Protein AF-A0A378JJD4-F1 (afdb_monomer_lite)

Foldseek 3Di:
DDDDLCLLLVLLVPFFQPDDWPDGSFDFDPPCLQVVLQVLLCVLDDDDDDDLQEEAQDAPPDFDDADPAALDKHKHKAADTRAIWIWMWHHNPFWIKIKTAAQEDAFDPDPPPGDFRIWIFIGGPDPGVRVLRNQCSCLCNPPPCNRHSNVVSCVVCVVRTPVVVSVLLTDHHSPHHYCNNVNSNVSSLSNQLSVQCVVPPPDGSSRSSVVCVVVSLVSSLVSLLVSLVVLLVCCVSTPDNLSSVLSNLSSVVSSCVRVNLVSLLVSCVVVVPSCLVVLVCLLDVVSLLVSLVVVQVPPPDDDDSVRSSCCCVPSPSVSSLLVRVQVDPLVVNVVSCVVPLLSQQSHPLVSSVVVCVVPVLSLCSHHLVSLLVCCVVPVVSNVQNHDPSSCVVNVHDVVVNVVVNLVVVLVVVLVVLLPDQQADDDPVCNVVSVVLSVQLSVLVSQLVVCLSVLNLVSNLVSVLVNLQSQQADPDPPDDFRGDCPGSNNVVVLVVCQPPPSSCVSPVNPHSVSSSVVSVVSSVVVSVVVCVVDPVNVVVVVVVVVVVVVVVVVVVPDDDDDDDDDDD

Radius of gyration: 43.57 Å; chains: 1; bounding box: 102×107×109 Å

Secondary structure (DSSP, 8-state):
---SHHHHHHHTT----SS--SS-S--S--TTHHHHHHHHHHHHSSSS-----EEEPPPTTPPP----STT-EEEEEEEETTEEEEEEEEE-SSEEEEEEE--SSPPTTS-SS---SEEEEEEETTHHHHHHHHHHHHHHT-TTTHHHHHHHHHHHTGGGB-HHHHHHH------SS-SHHHHHTTHHHHHHHHHHHHHSTT--HHHHHHHTHHHHHHHHHHHHHHHHHHHHHGGGG-SSHHHHHHHHHHHHHHHHHHH-HHHHHHHHHHTHHHHHTTHHHHH-HHHHHHHHHHHHHTS-SS--HHHHHHIIIIIIIHHHHHHHGGGS-HHHHHHHHHH-GGGGGGS-HHHHHHHHHH-GGGGGGS-HHHHHHHHHH-HHHHGGGS-HHHHHHTT--HHHHHHHHHHHHHHHHHHHHHHS--S---GGGHHHHHHHHHHHHHHHHHHHHHHHTT-HHHHHHHHHHHHHHHHB-S--SSS-SB-TTSHHHHHHHHHHHT-HHHHHHHT--SHHHHHHHHHHHHHHHHHHHHHH-HHHHHHHHHHHHHHHHHHTTSSS-----------

Organism: NCBI:txid190655

Structure (mmCIF, N/CA/C/O backbone):
data_AF-A0A378JJD4-F1
#
_entry.id   AF-A0A378JJD4-F1
#
loop_
_atom_site.group_PDB
_atom_site.id
_atom_site.type_symbol
_atom_site.label_atom_id
_atom_site.label_alt_id
_atom_site.label_comp_id
_atom_site.label_asym_id
_atom_site.label_entity_id
_atom_site.label_seq_id
_atom_site.pdbx_PDB_ins_code
_atom_site.Cartn_x
_atom_site.Cartn_y
_atom_site.Cartn_z
_atom_site.occupancy
_atom_site.B_iso_or_equiv
_atom_site.auth_seq_id
_atom_site.auth_comp_id
_atom_site.auth_asym_id
_atom_site.auth_atom_id
_atom_site.pdbx_PDB_model_num
ATOM 1 N N . MET A 1 1 ? -16.106 -13.001 5.326 1.00 73.06 1 MET A N 1
ATOM 2 C CA . MET A 1 1 ? -15.423 -12.188 4.303 1.00 73.06 1 MET A CA 1
ATOM 3 C C . MET A 1 1 ? -15.992 -10.779 4.346 1.00 73.06 1 MET A C 1
ATOM 5 O O . MET A 1 1 ? -17.041 -10.589 4.968 1.00 73.06 1 MET A O 1
ATOM 9 N N . VAL A 1 2 ? -15.292 -9.819 3.738 1.00 83.19 2 VAL A N 1
ATOM 10 C CA . VAL A 1 2 ? -15.808 -8.463 3.491 1.00 83.19 2 VAL A CA 1
ATOM 11 C C . VAL A 1 2 ? -17.079 -8.566 2.646 1.00 83.19 2 VAL A C 1
ATOM 13 O O . VAL A 1 2 ? -17.105 -9.354 1.703 1.00 83.19 2 VAL A O 1
ATOM 16 N N . LYS A 1 3 ? -18.138 -7.843 3.022 1.00 84.44 3 LYS A N 1
ATOM 17 C CA . LYS A 1 3 ? -19.469 -7.956 2.401 1.00 84.44 3 LYS A CA 1
ATOM 18 C C . LYS A 1 3 ? -19.921 -6.698 1.663 1.00 84.44 3 LYS A C 1
ATOM 20 O O . LYS A 1 3 ? -20.924 -6.755 0.962 1.00 84.44 3 LYS A O 1
ATOM 25 N N . SER A 1 4 ? -19.234 -5.571 1.838 1.00 84.12 4 SER A N 1
ATOM 26 C CA . SER A 1 4 ? -19.632 -4.312 1.212 1.00 84.12 4 SER A CA 1
ATOM 27 C C . SER A 1 4 ? -18.443 -3.451 0.805 1.00 84.12 4 SER A C 1
ATOM 29 O O . SER A 1 4 ? -17.350 -3.535 1.374 1.00 84.12 4 SER A O 1
ATOM 31 N N . HIS A 1 5 ? -18.688 -2.556 -0.153 1.00 84.00 5 HIS A N 1
ATOM 32 C CA . HIS A 1 5 ? -17.702 -1.575 -0.590 1.00 84.00 5 HIS A CA 1
ATOM 33 C C . HIS A 1 5 ? -17.247 -0.664 0.557 1.00 84.00 5 HIS A C 1
ATOM 35 O O . HIS A 1 5 ? -16.051 -0.445 0.711 1.00 84.00 5 HIS A O 1
ATOM 41 N N . LYS A 1 6 ? -18.167 -0.199 1.417 1.00 79.94 6 LYS A N 1
ATOM 42 C CA . LYS A 1 6 ? -17.831 0.630 2.590 1.00 79.94 6 LYS A CA 1
ATOM 43 C C . LYS A 1 6 ? -16.880 -0.099 3.547 1.00 79.94 6 LYS A C 1
ATOM 45 O O . LYS A 1 6 ? -15.905 0.468 4.029 1.00 79.94 6 LYS A O 1
ATOM 50 N N . GLU A 1 7 ? -17.131 -1.378 3.822 1.00 82.00 7 GLU A N 1
ATOM 51 C CA . GLU A 1 7 ? -16.244 -2.190 4.663 1.00 82.00 7 GLU A CA 1
ATOM 52 C C . GLU A 1 7 ? -14.845 -2.317 4.031 1.00 82.00 7 GLU A C 1
ATOM 54 O O . GLU A 1 7 ? -13.834 -2.085 4.703 1.00 82.00 7 GLU A O 1
ATOM 59 N N . MET A 1 8 ? -14.787 -2.602 2.725 1.00 88.00 8 MET A N 1
ATOM 60 C CA . MET A 1 8 ? -13.544 -2.665 1.951 1.00 88.00 8 MET A CA 1
ATOM 61 C C . MET A 1 8 ? -12.766 -1.343 2.004 1.00 88.00 8 MET A C 1
ATOM 63 O O . MET A 1 8 ? -11.578 -1.351 2.349 1.00 88.00 8 MET A O 1
ATOM 67 N N . THR A 1 9 ? -13.416 -0.208 1.725 1.00 84.12 9 THR A N 1
ATOM 68 C CA . THR A 1 9 ? -12.757 1.104 1.678 1.00 84.12 9 THR A CA 1
ATOM 69 C C . THR A 1 9 ? -12.212 1.496 3.039 1.00 84.12 9 THR A C 1
ATOM 71 O O . THR A 1 9 ? -11.102 2.014 3.111 1.00 84.12 9 THR A O 1
ATOM 74 N N . HIS A 1 10 ? -12.896 1.167 4.137 1.00 80.69 10 HIS A N 1
ATOM 75 C CA . HIS A 1 10 ? -12.392 1.425 5.488 1.00 80.69 10 HIS A CA 1
ATOM 76 C C . HIS A 1 10 ? -11.205 0.543 5.872 1.00 80.69 10 HIS A C 1
ATOM 78 O O . HIS A 1 10 ? -10.187 1.053 6.358 1.00 80.69 10 HIS A O 1
ATOM 84 N N . ILE A 1 11 ? -11.279 -0.769 5.626 1.00 85.00 11 ILE A N 1
ATOM 85 C CA . ILE A 1 11 ? -10.163 -1.687 5.899 1.00 85.00 11 ILE A CA 1
ATOM 86 C C . ILE A 1 11 ? -8.925 -1.246 5.103 1.00 85.00 11 ILE A C 1
ATOM 88 O O . ILE A 1 11 ? -7.819 -1.113 5.653 1.00 85.00 11 ILE A O 1
ATOM 92 N N . LEU A 1 12 ? -9.121 -0.902 3.829 1.00 85.69 12 LEU A N 1
ATOM 93 C CA . LEU A 1 12 ? -8.092 -0.382 2.931 1.00 85.69 12 LEU A CA 1
ATOM 94 C C . LEU A 1 12 ? -7.837 1.121 3.096 1.00 85.69 12 LEU A C 1
ATOM 96 O O . LEU A 1 12 ? -6.898 1.633 2.504 1.00 85.69 12 LEU A O 1
ATOM 100 N N . GLY A 1 13 ? -8.537 1.814 4.002 1.00 81.19 13 GLY A N 1
ATOM 101 C CA . GLY A 1 13 ? -8.377 3.245 4.304 1.00 81.19 13 GLY A CA 1
ATOM 102 C C . GLY A 1 13 ? -8.267 4.100 3.050 1.00 81.19 13 GLY A C 1
ATOM 103 O O . GLY A 1 13 ? -7.319 4.878 2.933 1.00 81.19 13 GLY A O 1
ATOM 104 N N . LEU A 1 14 ? -9.170 3.857 2.107 1.00 81.94 14 LEU A N 1
ATOM 105 C CA . LEU A 1 14 ? -9.259 4.582 0.855 1.00 81.94 14 LEU A CA 1
ATOM 106 C C . LEU A 1 14 ? -9.941 5.930 1.132 1.00 81.94 14 LEU A C 1
ATOM 108 O O . LEU A 1 14 ? -10.990 5.938 1.776 1.00 81.94 14 LEU A O 1
ATOM 112 N N . PRO A 1 15 ? -9.340 7.056 0.714 1.00 77.44 15 PRO A N 1
ATOM 113 C CA . PRO A 1 15 ? -9.948 8.382 0.861 1.00 77.44 15 PRO A CA 1
ATOM 114 C C . PRO A 1 15 ? -11.128 8.558 -0.101 1.00 77.44 15 PRO A C 1
ATOM 116 O O . PRO A 1 15 ? -11.311 7.698 -0.959 1.00 77.44 15 PRO A O 1
ATOM 119 N N . ALA A 1 16 ? -11.884 9.660 -0.022 1.00 78.50 16 ALA A N 1
ATOM 120 C CA . ALA A 1 16 ? -12.828 10.035 -1.081 1.00 78.50 16 ALA A CA 1
ATOM 121 C C . ALA A 1 16 ? -12.211 9.858 -2.479 1.00 78.50 16 ALA A C 1
ATOM 123 O O . ALA A 1 16 ? -11.055 10.210 -2.719 1.00 78.50 16 ALA A O 1
ATOM 124 N N . ASN A 1 17 ? -12.977 9.270 -3.399 1.00 79.56 17 ASN A N 1
ATOM 125 C CA . ASN A 1 17 ? -12.511 9.076 -4.764 1.00 79.56 17 ASN A CA 1
ATOM 126 C C . ASN A 1 17 ? -12.584 10.426 -5.505 1.00 79.56 17 ASN A C 1
ATOM 128 O O . ASN A 1 17 ? -13.666 11.009 -5.550 1.00 79.56 17 ASN A O 1
ATOM 132 N N . PRO A 1 18 ? -11.488 10.929 -6.103 1.00 76.69 18 PRO A N 1
ATOM 133 C CA . PRO A 1 18 ? -11.492 12.216 -6.801 1.00 76.69 18 PRO A CA 1
ATOM 134 C C . PRO A 1 18 ? -12.211 12.157 -8.157 1.00 76.69 18 PRO A C 1
ATOM 136 O O . PRO A 1 18 ? -12.379 13.177 -8.823 1.00 76.69 18 PRO A O 1
ATOM 139 N N . PHE A 1 19 ? -12.602 10.964 -8.605 1.00 79.31 19 PHE A N 1
ATOM 140 C CA . PHE A 1 19 ? -13.411 10.763 -9.796 1.00 79.31 19 PHE A CA 1
ATOM 141 C C . PHE A 1 19 ? -14.870 10.558 -9.386 1.00 79.31 19 PHE A C 1
ATOM 143 O O . PHE A 1 19 ? -15.141 9.843 -8.422 1.00 79.31 19 PHE A O 1
ATOM 150 N N . ASN A 1 20 ? -15.809 11.120 -10.155 1.00 66.25 20 ASN A N 1
ATOM 151 C CA . ASN A 1 20 ? -17.239 10.888 -9.946 1.00 66.25 20 ASN A CA 1
ATOM 152 C C . ASN A 1 20 ? -17.519 9.383 -9.878 1.00 66.25 20 ASN A C 1
ATOM 154 O O . ASN A 1 20 ? -17.318 8.665 -10.851 1.00 66.25 20 ASN A O 1
ATOM 158 N N . SER A 1 21 ? -17.979 8.901 -8.732 1.00 67.12 21 SER A N 1
ATOM 159 C CA . SER A 1 21 ? -18.313 7.501 -8.499 1.00 67.12 21 SER A CA 1
ATOM 160 C C . SER A 1 21 ? -19.679 7.455 -7.834 1.00 67.12 21 SER A C 1
ATOM 162 O O . SER A 1 21 ? -19.935 8.230 -6.918 1.00 67.12 21 SER A O 1
ATOM 164 N N . ILE A 1 22 ? -20.550 6.541 -8.275 1.00 66.38 22 ILE A N 1
ATOM 165 C CA . ILE A 1 22 ? -21.815 6.260 -7.567 1.00 66.38 22 ILE A CA 1
ATOM 166 C C . ILE A 1 22 ? -21.512 5.728 -6.162 1.00 66.38 22 ILE A C 1
ATOM 168 O O . ILE A 1 22 ? -22.295 5.905 -5.233 1.00 66.38 22 ILE A O 1
ATOM 172 N N . ILE A 1 23 ? -20.353 5.089 -6.002 1.00 70.94 23 ILE A N 1
ATOM 173 C CA . ILE A 1 23 ? -19.940 4.480 -4.753 1.00 70.94 23 ILE A CA 1
ATOM 174 C C . ILE A 1 23 ? -18.945 5.394 -4.063 1.00 70.94 23 ILE A C 1
ATOM 176 O O . ILE A 1 23 ? -17.846 5.643 -4.570 1.00 70.94 23 ILE A O 1
ATOM 180 N N . SER A 1 24 ? -19.365 5.903 -2.912 1.00 72.19 24 SER A N 1
ATOM 181 C CA . SER A 1 24 ? -18.530 6.730 -2.060 1.00 72.19 24 SER A CA 1
ATOM 182 C C . SER A 1 24 ? -17.605 5.859 -1.212 1.00 72.19 24 SER A C 1
ATOM 184 O O . SER A 1 24 ? -18.045 4.913 -0.552 1.00 72.19 24 SER A O 1
ATOM 186 N N . ASN A 1 25 ? -16.322 6.226 -1.194 1.00 73.94 25 ASN A N 1
ATOM 187 C CA . ASN A 1 25 ? -15.356 5.670 -0.247 1.00 73.94 25 ASN A CA 1
ATOM 188 C C . ASN A 1 25 ? -15.602 6.186 1.184 1.00 73.94 25 ASN A C 1
ATOM 190 O O . ASN A 1 25 ? -15.137 5.570 2.145 1.00 73.94 25 ASN A O 1
ATOM 194 N N . GLU A 1 26 ? -16.336 7.295 1.314 1.00 66.81 26 GLU A N 1
ATOM 195 C CA . GLU A 1 26 ? -16.711 7.933 2.572 1.00 66.81 26 GLU A CA 1
ATOM 196 C C . GLU A 1 26 ? -18.196 7.723 2.885 1.00 66.81 26 GLU A C 1
ATOM 198 O O . GLU A 1 26 ? -19.042 7.579 2.001 1.00 66.81 26 GLU A O 1
ATOM 203 N N . GLY A 1 27 ? -18.534 7.723 4.165 1.00 57.44 27 GLY A N 1
ATOM 204 C CA . GLY A 1 27 ? -19.914 7.696 4.622 1.00 57.44 27 GLY A CA 1
ATOM 205 C C . GLY A 1 27 ? -19.982 8.009 6.107 1.00 57.44 27 GLY A C 1
ATOM 206 O O . GLY A 1 27 ? -19.033 7.716 6.839 1.00 57.44 27 GLY A O 1
ATOM 207 N N . MET A 1 28 ? -21.108 8.574 6.547 1.00 57.97 28 MET A N 1
ATOM 208 C CA . MET A 1 28 ? -21.447 8.660 7.972 1.00 57.97 28 MET A CA 1
ATOM 209 C C . MET A 1 28 ? -21.550 7.252 8.582 1.00 57.97 28 MET A C 1
ATOM 211 O O . MET A 1 28 ? -21.607 6.278 7.829 1.00 57.97 28 MET A O 1
ATOM 215 N N . VAL A 1 29 ? -21.465 7.157 9.920 1.00 62.78 29 VAL A N 1
ATOM 216 C CA . VAL A 1 29 ? -21.520 5.938 10.771 1.00 62.78 29 VAL A CA 1
ATOM 217 C C . VAL A 1 29 ? -21.924 4.662 10.019 1.00 62.78 29 VAL A C 1
ATOM 219 O O . VAL A 1 29 ? -23.023 4.561 9.482 1.00 62.78 29 VAL A O 1
ATOM 222 N N . ASN A 1 30 ? -21.033 3.668 9.985 1.00 67.25 30 ASN A N 1
ATOM 223 C CA . ASN A 1 30 ? -21.366 2.375 9.399 1.00 67.25 30 ASN A CA 1
ATOM 224 C C . ASN A 1 30 ? -22.029 1.528 10.487 1.00 67.25 30 ASN A C 1
ATOM 226 O O . ASN A 1 30 ? -21.331 0.879 11.259 1.00 67.25 30 ASN A O 1
ATOM 230 N N . THR A 1 31 ? -23.357 1.565 10.566 1.00 66.94 31 THR A N 1
ATOM 231 C CA . THR A 1 31 ? -24.139 0.800 11.553 1.00 66.94 31 THR A CA 1
ATOM 232 C C . THR A 1 31 ? -23.863 -0.702 11.473 1.00 66.94 31 THR A C 1
ATOM 234 O O . THR A 1 31 ? -23.808 -1.368 12.501 1.00 66.94 31 THR A O 1
ATOM 237 N N . ASP A 1 32 ? -23.543 -1.211 10.281 1.00 70.19 32 ASP A N 1
ATOM 238 C CA . ASP A 1 32 ? -23.214 -2.623 10.039 1.00 70.19 32 ASP A CA 1
ATOM 239 C C . ASP A 1 32 ? -21.750 -2.958 10.382 1.00 70.19 32 ASP A C 1
ATOM 241 O O . ASP A 1 32 ? -21.284 -4.091 10.201 1.00 70.19 32 ASP A O 1
ATOM 245 N N . ALA A 1 33 ? -20.965 -1.973 10.834 1.00 71.12 33 ALA A N 1
ATOM 246 C CA . ALA A 1 33 ? -19.571 -2.187 11.202 1.00 71.12 33 ALA A CA 1
ATOM 247 C C . ALA A 1 33 ? -19.438 -3.165 12.367 1.00 71.12 33 ALA A C 1
ATOM 249 O O . ALA A 1 33 ? -18.439 -3.877 12.420 1.00 71.12 33 ALA A O 1
ATOM 250 N N . PHE A 1 34 ? -20.421 -3.215 13.265 1.00 75.19 34 PHE A N 1
ATOM 251 C CA . PHE A 1 34 ? -20.436 -4.142 14.387 1.00 75.19 34 PHE A CA 1
ATOM 252 C C . PHE A 1 34 ? -20.463 -5.602 13.907 1.00 75.19 34 PHE A C 1
ATOM 254 O O . PHE A 1 34 ? -19.461 -6.310 14.048 1.00 75.19 34 PHE A O 1
ATOM 261 N N . ASP A 1 35 ? -21.531 -5.994 13.207 1.00 80.00 35 ASP A N 1
ATOM 262 C CA . ASP A 1 35 ? -21.679 -7.327 12.609 1.00 80.00 35 ASP A CA 1
ATOM 263 C C . ASP A 1 35 ? -20.510 -7.668 11.673 1.00 80.00 35 ASP A C 1
ATOM 265 O O . ASP A 1 35 ? -20.127 -8.827 11.492 1.00 80.00 35 ASP A O 1
ATOM 269 N N . SER A 1 36 ? -19.931 -6.657 11.016 1.00 83.00 36 SER A N 1
ATOM 270 C CA . SER A 1 36 ? -18.711 -6.804 10.220 1.00 83.00 36 SER A CA 1
ATOM 271 C C . SER A 1 36 ? -17.497 -7.182 11.065 1.00 83.00 36 SER A C 1
ATOM 273 O O . SER A 1 36 ? -16.761 -8.097 10.694 1.00 83.00 36 SER A O 1
ATOM 275 N N . VAL A 1 37 ? -17.250 -6.466 12.158 1.00 86.69 37 VAL A N 1
ATOM 276 C CA . VAL A 1 37 ? -16.081 -6.636 13.027 1.00 86.69 37 VAL A CA 1
ATOM 277 C C . VAL A 1 37 ? -16.105 -8.002 13.688 1.00 86.69 37 VAL A C 1
ATOM 279 O O . VAL A 1 37 ? -15.082 -8.685 13.650 1.00 86.69 37 VAL A O 1
ATOM 282 N N . GLU A 1 38 ? -17.253 -8.420 14.211 1.00 87.31 38 GLU A N 1
ATOM 283 C CA . GLU A 1 38 ? -17.429 -9.740 14.815 1.00 87.31 38 GLU A CA 1
ATOM 284 C C . GLU A 1 38 ? -17.240 -10.854 13.780 1.00 87.31 38 GLU A C 1
ATOM 286 O O . GLU A 1 38 ? -16.329 -11.676 13.885 1.00 87.31 38 GLU A O 1
ATOM 291 N N . ARG A 1 39 ? -17.998 -10.815 12.678 1.00 87.50 39 ARG A N 1
ATOM 292 C CA . ARG A 1 39 ? -17.889 -11.807 11.598 1.00 87.50 39 ARG A CA 1
ATOM 293 C C . ARG A 1 39 ? -16.459 -11.962 11.080 1.00 87.50 39 ARG A C 1
ATOM 295 O O . ARG A 1 39 ? -16.017 -13.075 10.788 1.00 87.50 39 ARG A O 1
ATOM 302 N N . ARG A 1 40 ? -15.751 -10.848 10.870 1.00 89.31 40 ARG A N 1
ATOM 303 C CA . ARG A 1 40 ? -14.376 -10.869 10.353 1.00 89.31 40 ARG A CA 1
ATOM 304 C C . ARG A 1 40 ? -13.386 -11.386 11.390 1.00 89.31 40 ARG A C 1
ATOM 306 O O . ARG A 1 40 ? -12.481 -12.116 10.996 1.00 89.31 40 ARG A O 1
ATOM 313 N N . TYR A 1 41 ? -13.563 -11.063 12.671 1.00 89.88 41 TYR A N 1
ATOM 314 C CA . TYR A 1 41 ? -12.769 -11.655 13.750 1.00 89.88 41 TYR A CA 1
ATOM 315 C C . TYR A 1 41 ? -12.882 -13.182 13.724 1.00 89.88 41 TYR A C 1
ATOM 317 O O . TYR A 1 41 ? -11.868 -13.875 13.636 1.00 89.88 41 TYR A O 1
ATOM 325 N N . ASN A 1 42 ? -14.116 -13.683 13.669 1.00 87.00 42 ASN A N 1
ATOM 326 C CA . ASN A 1 42 ? -14.435 -15.111 13.734 1.00 87.00 42 ASN A CA 1
ATOM 327 C C . ASN A 1 42 ? -13.858 -15.883 12.554 1.00 87.00 42 ASN A C 1
ATOM 329 O O . ASN A 1 42 ? -13.355 -16.989 12.712 1.00 87.00 42 ASN A O 1
ATOM 333 N N . LEU A 1 43 ? -13.882 -15.277 11.367 1.00 86.69 43 LEU A N 1
ATOM 334 C CA . LEU A 1 43 ? -13.296 -15.878 10.174 1.00 86.69 43 LEU A CA 1
ATOM 335 C C . LEU A 1 43 ? -11.763 -15.955 10.230 1.00 86.69 43 LEU A C 1
ATOM 337 O O . LEU A 1 43 ? -11.172 -16.840 9.617 1.00 86.69 43 LEU A O 1
ATOM 341 N N . LEU A 1 44 ? -11.113 -14.981 10.867 1.00 88.12 44 LEU A N 1
ATOM 342 C CA . LEU A 1 44 ? -9.657 -14.823 10.820 1.00 88.12 44 LEU A CA 1
ATOM 343 C C . LEU A 1 44 ? -8.933 -15.477 11.998 1.00 88.12 44 LEU A C 1
ATOM 345 O O . LEU A 1 44 ? -7.714 -15.648 11.933 1.00 88.12 44 LEU A O 1
ATOM 349 N N . LYS A 1 45 ? -9.659 -15.830 13.059 1.00 85.06 45 LYS A N 1
ATOM 350 C CA . LYS A 1 45 ? -9.126 -16.536 14.221 1.00 85.06 45 LYS A CA 1
ATOM 351 C C . LYS A 1 45 ? -8.924 -18.018 13.887 1.00 85.06 45 LYS A C 1
ATOM 353 O O . LYS A 1 45 ? -9.838 -18.706 13.443 1.00 85.06 45 LYS A O 1
ATOM 358 N N . SER A 1 46 ? -7.712 -18.517 14.103 1.00 63.44 46 SER A N 1
ATOM 359 C CA . SER A 1 46 ? -7.358 -19.920 13.874 1.00 63.44 46 SER A CA 1
ATOM 360 C C . SER A 1 46 ? -7.967 -20.814 14.971 1.00 63.44 46 SER A C 1
ATOM 362 O O . SER A 1 46 ? -7.424 -20.863 16.067 1.00 63.44 46 SER A O 1
ATOM 364 N N . ALA A 1 47 ? -9.067 -21.509 14.654 1.00 52.22 47 ALA A N 1
ATOM 365 C CA . ALA A 1 47 ? -9.753 -22.562 15.429 1.00 52.22 47 ALA A CA 1
ATOM 366 C C . ALA A 1 47 ? -10.358 -22.186 16.810 1.00 52.22 47 ALA A C 1
ATOM 368 O O . ALA A 1 47 ? -9.669 -21.773 17.740 1.00 52.22 47 ALA A O 1
ATOM 369 N N . GLY A 1 48 ? -11.673 -22.415 16.943 1.00 57.03 48 GLY A N 1
ATOM 370 C CA . GLY A 1 48 ? -12.478 -22.272 18.167 1.00 57.03 48 GLY A CA 1
ATOM 371 C C . GLY A 1 48 ? -13.867 -21.682 17.884 1.00 57.03 48 GLY A C 1
ATOM 372 O O . GLY A 1 48 ? -14.029 -20.948 16.909 1.00 57.03 48 GLY A O 1
ATOM 373 N N . ALA A 1 49 ? -14.866 -21.996 18.719 1.00 49.53 49 ALA A N 1
ATOM 374 C CA . ALA A 1 49 ? -16.111 -21.227 18.754 1.00 49.53 49 ALA A CA 1
ATOM 375 C C . ALA A 1 49 ? -15.786 -19.772 19.144 1.00 49.53 49 ALA A C 1
ATOM 377 O O . ALA A 1 49 ? -14.862 -19.509 19.916 1.00 49.53 49 ALA A O 1
ATOM 378 N N . SER A 1 50 ? -16.470 -18.828 18.510 1.00 54.59 50 SER A N 1
ATOM 379 C CA . SER A 1 50 ? -16.246 -17.398 18.696 1.00 54.59 50 SER A CA 1
ATOM 380 C C . SER A 1 50 ? -16.981 -16.885 19.923 1.00 54.59 50 SER A C 1
ATOM 382 O O . SER A 1 50 ? -18.202 -16.981 19.937 1.00 54.59 50 SER A O 1
ATOM 384 N N . ASP A 1 51 ? -16.266 -16.158 20.782 1.00 72.00 51 ASP A N 1
ATOM 385 C CA . ASP A 1 51 ? -16.850 -15.333 21.841 1.00 72.00 51 ASP A CA 1
ATOM 386 C C . ASP A 1 51 ? -16.267 -13.903 21.781 1.00 72.00 51 ASP A C 1
ATOM 388 O O . ASP A 1 51 ? -15.728 -13.425 22.777 1.00 72.00 51 ASP A O 1
ATOM 392 N N . LEU A 1 52 ? -16.261 -13.221 20.616 1.00 86.44 52 LEU A N 1
ATOM 393 C CA . LEU A 1 52 ? -15.990 -11.773 20.645 1.00 86.44 52 LEU A CA 1
ATOM 394 C C . LEU A 1 52 ? -17.147 -11.106 21.392 1.00 86.44 52 LEU A C 1
ATOM 396 O O . LEU A 1 52 ? -18.190 -10.848 20.798 1.00 86.44 52 LEU A O 1
ATOM 400 N N . ASP A 1 53 ? -16.946 -10.813 22.673 1.00 88.00 53 ASP A N 1
ATOM 401 C CA . ASP A 1 53 ? -17.948 -10.152 23.509 1.00 88.00 53 ASP A CA 1
ATOM 402 C C . ASP A 1 53 ? -17.919 -8.644 23.243 1.00 88.00 53 ASP A C 1
ATOM 404 O O . ASP A 1 53 ? -17.412 -7.835 24.017 1.00 88.00 53 ASP A O 1
ATOM 408 N N . PHE A 1 54 ? -18.367 -8.274 22.050 1.00 87.50 54 PHE A N 1
ATOM 409 C CA . PHE A 1 54 ? -18.534 -6.903 21.604 1.00 87.50 54 PHE A CA 1
ATOM 410 C C . PHE A 1 54 ? -19.998 -6.753 21.212 1.00 87.50 54 PHE A C 1
ATOM 412 O O . PHE A 1 54 ? -20.518 -7.602 20.502 1.00 87.50 54 PHE A O 1
ATOM 419 N N . GLN A 1 55 ? -20.683 -5.718 21.686 1.00 87.12 55 GLN A N 1
ATOM 420 C CA . GLN A 1 55 ? -22.121 -5.564 21.454 1.00 87.12 55 GLN A CA 1
ATOM 421 C C . GLN A 1 55 ? -22.534 -4.095 21.386 1.00 87.12 55 GLN A C 1
ATOM 423 O O . GLN A 1 55 ? -21.745 -3.197 21.688 1.00 87.12 55 GLN A O 1
ATOM 428 N N . TYR A 1 56 ? -23.772 -3.824 20.976 1.00 84.94 56 TYR A N 1
ATOM 429 C CA . TYR A 1 56 ? -24.315 -2.472 21.078 1.00 84.94 56 TYR A CA 1
ATOM 430 C C . TYR A 1 56 ? -24.471 -2.072 22.542 1.00 84.94 56 TYR A C 1
ATOM 432 O O . TYR A 1 56 ? -24.824 -2.901 23.386 1.00 84.94 56 TYR A O 1
ATOM 440 N N . LEU A 1 57 ? -24.205 -0.804 22.852 1.00 86.00 57 LEU A N 1
ATOM 441 C CA . LEU A 1 57 ? -24.418 -0.296 24.197 1.00 86.00 57 LEU A CA 1
ATOM 442 C C . LEU A 1 57 ? -25.917 -0.397 24.555 1.00 86.00 57 LEU A C 1
ATOM 444 O O . LEU A 1 57 ? -26.742 0.183 23.854 1.00 86.00 57 LEU A O 1
ATOM 448 N N . PRO A 1 58 ? -26.295 -1.102 25.639 1.00 82.81 58 PRO A N 1
ATOM 449 C CA . PRO A 1 58 ? -27.695 -1.242 26.027 1.00 82.81 58 PRO A CA 1
ATOM 450 C C . PRO A 1 58 ? -28.349 0.102 26.364 1.00 82.81 58 PRO A C 1
ATOM 452 O O . PRO A 1 58 ? -27.705 0.964 26.968 1.00 82.81 58 PRO A O 1
ATOM 455 N N . ASP A 1 59 ? -29.644 0.229 26.062 1.00 80.12 59 ASP A N 1
ATOM 456 C CA . ASP A 1 59 ? -30.462 1.415 26.350 1.00 80.12 59 ASP A CA 1
ATOM 457 C C . ASP A 1 59 ? -30.495 1.812 27.837 1.00 80.12 59 ASP A C 1
ATOM 459 O O . ASP A 1 59 ? -30.061 1.093 28.751 1.00 80.12 59 ASP A O 1
ATOM 463 N N . GLN A 1 60 ? -31.064 2.991 28.105 1.00 67.69 60 GLN A N 1
ATOM 464 C CA . GLN A 1 60 ? -31.335 3.438 29.466 1.00 67.69 60 GLN A CA 1
ATOM 465 C C . GLN A 1 60 ? -32.234 2.441 30.226 1.00 67.69 60 GLN A C 1
ATOM 467 O O . GLN A 1 60 ? -33.314 2.095 29.767 1.00 67.69 60 GLN A O 1
ATOM 472 N N . GLY A 1 61 ? -31.766 1.957 31.387 1.00 65.12 61 GLY A N 1
ATOM 473 C CA . GLY A 1 61 ? -32.512 1.043 32.270 1.00 65.12 61 GLY A CA 1
ATOM 474 C C . GLY A 1 61 ? -31.969 -0.390 32.353 1.00 65.12 61 GLY A C 1
ATOM 475 O O . GLY A 1 61 ? -32.326 -1.114 33.279 1.00 65.12 61 GLY A O 1
ATOM 476 N N . LYS A 1 62 ? -31.059 -0.799 31.458 1.00 74.06 62 LYS A N 1
ATOM 477 C CA . LYS A 1 62 ? -30.358 -2.094 31.555 1.00 74.06 62 LYS A CA 1
ATOM 478 C C . LYS A 1 62 ? -28.985 -1.920 32.213 1.00 74.06 62 LYS A C 1
ATOM 480 O O . LYS A 1 62 ? -28.221 -1.029 31.842 1.00 74.06 62 LYS A O 1
ATOM 485 N N . LYS A 1 63 ? -28.667 -2.762 33.203 1.00 75.00 63 LYS A N 1
ATOM 486 C CA . LYS A 1 63 ? -27.342 -2.786 33.848 1.00 75.00 63 LYS A CA 1
ATOM 487 C C . LYS A 1 63 ? -26.309 -3.347 32.864 1.00 75.00 63 LYS A C 1
ATOM 489 O O . LYS A 1 63 ? -26.602 -4.323 32.177 1.00 75.00 63 LYS A O 1
ATOM 494 N N . LEU A 1 64 ? -25.113 -2.753 32.804 1.00 81.88 64 LEU A N 1
ATOM 495 C CA . LEU A 1 64 ? -24.005 -3.346 32.048 1.00 81.88 64 LEU A CA 1
ATOM 496 C C . LEU A 1 64 ? -23.507 -4.598 32.772 1.00 81.88 64 LEU A C 1
ATOM 498 O O . LEU A 1 64 ? -23.156 -4.537 33.952 1.00 81.88 64 LEU A O 1
ATOM 502 N N . SER A 1 65 ? -23.451 -5.719 32.058 1.00 82.94 65 SER A N 1
ATOM 503 C CA . SER A 1 65 ? -22.798 -6.933 32.546 1.00 82.94 65 SER A CA 1
ATOM 504 C C . SER A 1 65 ? -21.287 -6.748 32.456 1.00 82.94 65 SER A C 1
ATOM 506 O O . SER A 1 65 ? -20.709 -6.853 31.378 1.00 82.94 65 SER A O 1
ATOM 508 N N . LEU A 1 66 ? -20.653 -6.413 33.580 1.00 86.50 66 LEU A N 1
ATOM 509 C CA . LEU A 1 66 ? -19.199 -6.304 33.663 1.00 86.50 66 LEU A CA 1
ATOM 510 C C . LEU A 1 66 ? -18.532 -7.680 33.794 1.00 86.50 66 LEU A C 1
ATOM 512 O O . LEU A 1 66 ? -19.133 -8.601 34.356 1.00 86.50 66 LEU A O 1
ATOM 516 N N . PRO A 1 67 ? -17.276 -7.817 33.332 1.00 85.25 67 PRO A N 1
ATOM 517 C CA . PRO A 1 67 ? -16.509 -9.043 33.483 1.00 85.25 67 PRO A CA 1
ATOM 518 C C . PRO A 1 67 ? -16.272 -9.336 34.969 1.00 85.25 67 PRO A C 1
ATOM 520 O O . PRO A 1 67 ? -15.597 -8.589 35.678 1.00 85.25 67 PRO A O 1
ATOM 523 N N . ASN A 1 68 ? -16.837 -10.443 35.446 1.00 84.81 68 ASN A N 1
ATOM 524 C CA . ASN A 1 68 ? -16.827 -10.837 36.858 1.00 84.81 68 ASN A CA 1
ATOM 525 C C . ASN A 1 68 ? -15.721 -11.845 37.217 1.00 84.81 68 ASN A C 1
ATOM 527 O O . ASN A 1 68 ? -15.657 -12.289 38.360 1.00 84.81 68 ASN A O 1
ATOM 531 N N . ALA A 1 69 ? -14.868 -12.212 36.259 1.00 88.81 69 ALA A N 1
ATOM 532 C CA . ALA A 1 69 ? -13.770 -13.148 36.459 1.00 88.81 69 ALA A CA 1
ATOM 533 C C . ALA A 1 69 ? -12.484 -12.649 35.775 1.00 88.81 69 ALA A C 1
ATOM 535 O O . ALA A 1 69 ? -12.576 -11.977 34.740 1.00 88.81 69 ALA A O 1
ATOM 536 N N . PRO A 1 70 ? -11.295 -12.999 36.308 1.00 91.44 70 PRO A N 1
ATOM 537 C CA . PRO A 1 70 ? -10.018 -12.651 35.694 1.00 91.44 70 PRO A CA 1
ATOM 538 C C . PRO A 1 70 ? -9.944 -13.096 34.229 1.00 91.44 70 PRO A C 1
ATOM 540 O O . PRO A 1 70 ? -10.372 -14.192 33.862 1.00 91.44 70 PRO A O 1
ATOM 543 N N . GLY A 1 71 ? -9.401 -12.231 33.381 1.00 90.25 71 GLY A N 1
ATOM 544 C CA . GLY A 1 71 ? -9.269 -12.438 31.947 1.00 90.25 71 GLY A CA 1
ATOM 545 C C . GLY A 1 71 ? -10.570 -12.320 31.157 1.00 90.25 71 GLY A C 1
ATOM 546 O O . GLY A 1 71 ? -10.519 -12.508 29.945 1.00 90.25 71 GLY A O 1
ATOM 547 N N . LYS A 1 72 ? -11.731 -12.023 31.761 1.00 92.69 72 LYS A N 1
ATOM 548 C CA . LYS A 1 72 ? -12.974 -11.784 31.006 1.00 92.69 72 LYS A CA 1
ATOM 549 C C . LYS A 1 72 ? -13.003 -10.375 30.415 1.00 92.69 72 LYS A C 1
ATOM 551 O O . LYS A 1 72 ? -12.602 -9.410 31.064 1.00 92.69 72 LYS A O 1
ATOM 556 N N . TYR A 1 73 ? -13.499 -10.287 29.187 1.00 93.50 73 TYR A N 1
ATOM 557 C CA . TYR A 1 73 ? -13.619 -9.070 28.392 1.00 93.50 73 TYR A CA 1
ATOM 558 C C . TYR A 1 73 ? -15.072 -8.856 27.991 1.00 93.50 73 TYR A C 1
ATOM 560 O O . TYR A 1 73 ? -15.764 -9.822 27.696 1.00 93.50 73 TYR A O 1
ATOM 568 N N . VAL A 1 74 ? -15.480 -7.592 27.940 1.00 93.75 74 VAL A N 1
ATOM 569 C CA . VAL A 1 74 ? -16.689 -7.135 27.254 1.00 93.75 74 VAL A CA 1
ATOM 570 C C . VAL A 1 74 ? -16.386 -5.809 26.569 1.00 93.75 74 VAL A C 1
ATOM 572 O O . VAL A 1 74 ? -15.600 -4.993 27.061 1.00 93.75 74 VAL A O 1
ATOM 575 N N . GLY A 1 75 ? -17.021 -5.546 25.440 1.00 92.38 75 GLY A N 1
ATOM 576 C CA . GLY A 1 75 ? -16.958 -4.265 24.771 1.00 92.38 75 GLY A CA 1
ATOM 577 C C . GLY A 1 75 ? -18.309 -3.816 24.246 1.00 92.38 75 GLY A C 1
ATOM 578 O O . GLY A 1 75 ? -19.185 -4.608 23.918 1.00 92.38 75 GLY A O 1
ATOM 579 N N . PHE A 1 76 ? -18.452 -2.505 24.147 1.00 91.00 76 PHE A N 1
ATOM 580 C CA . PHE A 1 76 ? -19.667 -1.841 23.724 1.00 91.00 76 PHE A CA 1
ATOM 581 C C . PHE A 1 76 ? -19.339 -0.838 22.628 1.00 91.00 76 PHE A C 1
ATOM 583 O O . PHE A 1 76 ? -18.372 -0.081 22.750 1.00 91.00 76 PHE A O 1
ATOM 590 N N . TYR A 1 77 ? -20.140 -0.801 21.570 1.00 88.00 77 TYR A N 1
ATOM 591 C CA . TYR A 1 77 ? -20.104 0.286 20.597 1.00 88.00 77 TYR A CA 1
ATOM 592 C C . TYR A 1 77 ? -21.307 1.206 20.778 1.00 88.00 77 TYR A C 1
ATOM 594 O O . TYR A 1 77 ? -22.397 0.774 21.150 1.00 88.00 77 TYR A O 1
ATOM 602 N N . THR A 1 78 ? -21.096 2.484 20.500 1.00 87.44 78 THR A N 1
ATOM 603 C CA . THR A 1 78 ? -22.136 3.514 20.481 1.00 87.44 78 THR A CA 1
ATOM 604 C C . THR A 1 78 ? -21.737 4.598 19.474 1.00 87.44 78 THR A C 1
ATOM 606 O O . THR A 1 78 ? -20.649 4.555 18.884 1.00 87.44 78 THR A O 1
ATOM 609 N N . TYR A 1 79 ? -22.632 5.535 19.201 1.00 84.81 79 TYR A N 1
ATOM 610 C CA . TYR A 1 79 ? -22.431 6.574 18.205 1.00 84.81 79 TYR A CA 1
ATOM 611 C C . TYR A 1 79 ? -23.153 7.864 18.591 1.00 84.81 79 TYR A C 1
ATOM 613 O O . TYR A 1 79 ? -24.093 7.857 19.375 1.00 84.81 79 TYR A O 1
ATOM 621 N N . TRP A 1 80 ? -22.702 8.968 18.010 1.00 81.31 80 TRP A N 1
ATOM 622 C CA . TRP A 1 80 ? -23.468 10.203 17.875 1.00 81.31 80 TRP A CA 1
ATOM 623 C C . TRP A 1 80 ? -23.523 10.577 16.389 1.00 81.31 80 TRP A C 1
ATOM 625 O O . TRP A 1 80 ? -23.052 9.820 15.533 1.00 81.31 80 TRP A O 1
ATOM 635 N N . GLU A 1 81 ? -24.137 11.710 16.050 1.00 76.38 81 GLU A N 1
ATOM 636 C CA . GLU A 1 81 ? -24.299 12.123 14.654 1.00 76.38 81 GLU A CA 1
ATOM 637 C C . GLU A 1 81 ? -22.955 12.114 13.901 1.00 76.38 81 GLU A C 1
ATOM 639 O O . GLU A 1 81 ? -21.989 12.766 14.291 1.00 76.38 81 GLU A O 1
ATOM 644 N N . GLY A 1 82 ? -22.874 11.300 12.843 1.00 72.75 82 GLY A N 1
ATOM 645 C CA . GLY A 1 82 ? -21.693 11.197 11.983 1.00 72.75 82 GLY A CA 1
ATOM 646 C C . GLY A 1 82 ? -20.508 10.386 12.531 1.00 72.75 82 GLY A C 1
ATOM 647 O O . GLY A 1 82 ? -19.612 10.061 11.748 1.00 72.75 82 GLY A O 1
ATOM 648 N N . HIS A 1 83 ? -20.503 9.970 13.804 1.00 78.06 83 HIS A N 1
ATOM 649 C CA . HIS A 1 83 ? -19.316 9.401 14.454 1.00 78.06 83 HIS A CA 1
ATOM 650 C C . HIS A 1 83 ? -19.621 8.252 15.425 1.00 78.06 83 HIS A C 1
ATOM 652 O O . HIS A 1 83 ? -20.579 8.297 16.184 1.00 78.06 83 HIS A O 1
ATOM 658 N N . ALA A 1 84 ? -18.766 7.227 15.448 1.00 82.56 84 ALA A N 1
ATOM 659 C CA . ALA A 1 84 ? -18.901 6.082 16.352 1.00 82.56 84 ALA A CA 1
ATOM 660 C C . ALA A 1 84 ? -17.654 5.893 17.207 1.00 82.56 84 ALA A C 1
ATOM 662 O O . ALA A 1 84 ? -16.539 6.130 16.745 1.00 82.56 84 ALA A O 1
ATOM 663 N N . TYR A 1 85 ? -17.832 5.402 18.426 1.00 87.31 85 TYR A N 1
ATOM 664 C CA . TYR A 1 85 ? -16.781 5.178 19.416 1.00 87.31 85 TYR A CA 1
ATOM 665 C C . TYR A 1 85 ? -17.096 3.915 20.224 1.00 87.31 85 TYR A C 1
ATOM 667 O O . TYR A 1 85 ? -18.185 3.346 20.113 1.00 87.31 85 TYR A O 1
ATOM 675 N N . SER A 1 86 ? -16.121 3.419 20.980 1.00 90.56 86 SER A N 1
ATOM 676 C CA . SER A 1 86 ? -16.294 2.180 21.735 1.00 90.56 86 SER A CA 1
ATOM 677 C C . SER A 1 86 ? -15.741 2.262 23.145 1.00 90.56 86 SER A C 1
ATOM 679 O O . SER A 1 86 ? -14.804 3.004 23.439 1.00 90.56 86 SER A O 1
ATOM 681 N N . PHE A 1 87 ? -16.341 1.451 24.004 1.00 92.50 87 PHE A N 1
ATOM 682 C CA . PHE A 1 87 ? -15.911 1.199 25.363 1.00 92.50 87 PHE A CA 1
ATOM 683 C C . PHE A 1 87 ? -15.564 -0.262 25.509 1.00 92.50 87 PHE A C 1
ATOM 685 O O . PHE A 1 87 ? -16.181 -1.126 24.892 1.00 92.50 87 PHE A O 1
ATOM 692 N N . HIS A 1 88 ? -14.602 -0.546 26.362 1.00 94.75 88 HIS A N 1
ATOM 693 C CA . HIS A 1 88 ? -14.210 -1.905 26.663 1.00 94.75 88 HIS A CA 1
ATOM 694 C C . HIS A 1 88 ? -13.953 -2.026 28.154 1.00 94.75 88 HIS A C 1
ATOM 696 O O . HIS A 1 88 ? -13.511 -1.065 28.775 1.00 94.75 88 HIS A O 1
ATOM 702 N N . ALA A 1 89 ? -14.228 -3.190 28.719 1.00 96.00 89 ALA A N 1
ATOM 703 C CA . ALA A 1 89 ? -13.883 -3.524 30.085 1.00 96.00 89 ALA A CA 1
ATOM 704 C C . ALA A 1 89 ? -13.188 -4.884 30.101 1.00 96.00 89 ALA A C 1
ATOM 706 O O . ALA A 1 89 ? -13.658 -5.834 29.472 1.00 96.00 89 ALA A O 1
ATOM 707 N N . ILE A 1 90 ? -12.069 -4.974 30.815 1.00 95.44 90 ILE A N 1
ATOM 708 C CA . ILE A 1 90 ? -11.354 -6.228 31.047 1.00 95.44 90 ILE A CA 1
ATOM 709 C C . ILE A 1 90 ? -10.960 -6.330 32.514 1.00 95.44 90 ILE A C 1
ATOM 711 O O . ILE A 1 90 ? -10.434 -5.377 33.084 1.00 95.44 90 ILE A O 1
ATOM 715 N N . ASN A 1 91 ? -11.257 -7.470 33.127 1.00 94.62 91 ASN A N 1
ATOM 716 C CA . ASN A 1 91 ? -10.917 -7.741 34.519 1.00 94.62 91 ASN A CA 1
ATOM 717 C C . ASN A 1 91 ? -9.595 -8.511 34.561 1.00 94.62 91 ASN A C 1
ATOM 719 O O . ASN A 1 91 ? -9.504 -9.582 33.965 1.00 94.62 91 ASN A O 1
ATOM 723 N N . ASP A 1 92 ? -8.571 -7.991 35.233 1.00 92.50 92 ASP A N 1
ATOM 724 C CA . ASP A 1 92 ? -7.273 -8.669 35.381 1.00 92.50 92 ASP A CA 1
ATOM 725 C C . ASP A 1 92 ? -7.165 -9.533 36.649 1.00 92.50 92 ASP A C 1
ATOM 727 O O . ASP A 1 92 ? -6.160 -10.196 36.888 1.00 92.50 92 ASP A O 1
ATOM 731 N N . GLY A 1 93 ? -8.244 -9.570 37.430 1.00 89.69 93 GLY A N 1
ATOM 732 C CA . GLY A 1 93 ? -8.391 -10.249 38.709 1.00 89.69 93 GLY A CA 1
ATOM 733 C C . GLY A 1 93 ? -8.379 -9.289 39.892 1.00 89.69 93 GLY A C 1
ATOM 734 O O . GLY A 1 93 ? -9.160 -9.472 40.827 1.00 89.69 93 GLY A O 1
ATOM 735 N N . THR A 1 94 ? -7.574 -8.231 39.828 1.00 89.06 94 THR A N 1
ATOM 736 C CA . THR A 1 94 ? -7.480 -7.219 40.891 1.00 89.06 94 THR A CA 1
ATOM 737 C C . THR A 1 94 ? -8.292 -5.974 40.561 1.00 89.06 94 THR A C 1
ATOM 739 O O . THR A 1 94 ? -8.974 -5.415 41.424 1.00 89.06 94 THR A O 1
ATOM 742 N N . GLN A 1 95 ? -8.276 -5.582 39.292 1.00 93.81 95 GLN A N 1
ATOM 743 C CA . GLN A 1 95 ? -8.894 -4.376 38.785 1.00 93.81 95 GLN A CA 1
ATOM 744 C C . GLN A 1 95 ? -9.692 -4.669 37.518 1.00 93.81 95 GLN A C 1
ATOM 746 O O . GLN A 1 95 ? -9.460 -5.638 36.791 1.00 93.81 95 GLN A O 1
ATOM 751 N N . THR A 1 96 ? -10.644 -3.785 37.244 1.00 95.25 96 THR A N 1
ATOM 752 C CA . THR A 1 96 ? -11.304 -3.696 35.948 1.00 95.25 96 THR A CA 1
ATOM 753 C C . THR A 1 96 ? -10.743 -2.487 35.214 1.00 95.25 96 THR A C 1
ATOM 755 O O . THR A 1 96 ? -10.846 -1.352 35.687 1.00 95.25 96 THR A O 1
ATOM 758 N N . HIS A 1 97 ? -10.168 -2.729 34.038 1.00 95.94 97 HIS A N 1
ATOM 759 C CA . HIS A 1 97 ? -9.687 -1.683 33.147 1.00 95.94 97 HIS A CA 1
ATOM 760 C C . HIS A 1 97 ? -10.790 -1.298 32.165 1.00 95.94 97 HIS A C 1
ATOM 762 O O . HIS A 1 97 ? -11.170 -2.096 31.307 1.00 95.94 97 HIS A O 1
ATOM 768 N N . PHE A 1 98 ? -11.283 -0.069 32.274 1.00 96.50 98 PHE A N 1
ATOM 769 C CA . PHE A 1 98 ? -12.196 0.547 31.323 1.00 96.50 98 PHE A CA 1
ATOM 770 C C . PHE A 1 98 ? -11.400 1.290 30.259 1.00 96.50 98 PHE A C 1
ATOM 772 O O . PHE A 1 98 ? -10.627 2.190 30.572 1.00 96.50 98 PHE A O 1
ATOM 779 N N . ILE A 1 99 ? -11.594 0.932 28.996 1.00 95.31 99 ILE A N 1
ATOM 780 C CA . ILE A 1 99 ? -10.860 1.488 27.865 1.00 95.31 99 ILE A CA 1
ATOM 781 C C . ILE A 1 99 ? -11.855 2.209 26.964 1.00 95.31 99 ILE A C 1
ATOM 783 O O . ILE A 1 99 ? -12.691 1.583 26.312 1.00 95.31 99 ILE A O 1
ATOM 787 N N . TYR A 1 100 ? -11.748 3.528 26.917 1.00 93.00 100 TYR A N 1
ATOM 788 C CA . TYR A 1 100 ? -12.467 4.376 25.979 1.00 93.00 100 TYR A CA 1
ATOM 789 C C . TYR A 1 100 ? -11.660 4.508 24.686 1.00 93.00 100 TYR A C 1
ATOM 791 O O . TYR A 1 100 ? -10.460 4.776 24.738 1.00 93.00 100 TYR A O 1
ATOM 799 N N . VAL A 1 101 ? -12.299 4.334 23.526 1.00 91.19 101 VAL A N 1
ATOM 800 C CA . VAL A 1 101 ? -11.650 4.449 22.214 1.00 91.19 101 VAL A CA 1
ATOM 801 C C . VAL A 1 101 ? -12.442 5.366 21.293 1.00 91.19 101 VAL A C 1
ATOM 803 O O . VAL A 1 101 ? -13.527 5.030 20.816 1.00 91.19 101 VAL A O 1
ATOM 806 N N . ASN A 1 102 ? -11.817 6.484 20.939 1.00 88.06 102 ASN A N 1
ATOM 807 C CA . ASN A 1 102 ? -12.285 7.397 19.915 1.00 88.06 102 ASN A CA 1
ATOM 808 C C . ASN A 1 102 ? -11.116 7.913 19.078 1.00 88.06 102 ASN A C 1
ATOM 810 O O . ASN A 1 102 ? -10.340 8.760 19.502 1.00 88.06 102 ASN A O 1
ATOM 814 N N . ARG A 1 103 ? -11.014 7.413 17.846 1.00 83.25 103 ARG A N 1
ATOM 815 C CA . ARG A 1 103 ? -9.961 7.795 16.899 1.00 83.25 103 ARG A CA 1
ATOM 816 C C . ARG A 1 103 ? -10.445 8.730 15.790 1.00 83.25 103 ARG A C 1
ATOM 818 O O . ARG A 1 103 ? -9.698 8.903 14.828 1.00 83.25 103 ARG A O 1
ATOM 825 N N . GLY A 1 104 ? -11.674 9.243 15.850 1.00 78.62 104 GLY A N 1
ATOM 826 C CA . GLY A 1 104 ? -12.198 10.204 14.869 1.00 78.62 104 GLY A CA 1
ATOM 827 C C . GLY A 1 104 ? -12.240 11.611 15.459 1.00 78.62 104 GLY A C 1
ATOM 828 O O . GLY A 1 104 ? -11.208 12.090 15.925 1.00 78.62 104 GLY A O 1
ATOM 829 N N . GLU A 1 105 ? -13.393 12.278 15.409 1.00 75.00 105 GLU A N 1
ATOM 830 C CA . GLU A 1 105 ? -13.519 13.635 15.943 1.00 75.00 105 GLU A CA 1
ATOM 831 C C . GLU A 1 105 ? -13.466 13.639 17.487 1.00 75.00 105 GLU A C 1
ATOM 833 O O . GLU A 1 105 ? -14.162 12.840 18.127 1.00 75.00 105 GLU A O 1
ATOM 838 N N . PRO A 1 106 ? -12.629 14.496 18.107 1.00 71.38 106 PRO A N 1
ATOM 839 C CA . PRO A 1 106 ? -12.533 14.594 19.561 1.00 71.38 106 PRO A CA 1
ATOM 840 C C . PRO A 1 106 ? -13.794 15.204 20.195 1.00 71.38 106 PRO A C 1
ATOM 842 O O . PRO A 1 106 ? -14.648 15.778 19.527 1.00 71.38 106 PRO A O 1
ATOM 845 N N . HIS A 1 107 ? -13.907 15.060 21.511 1.00 71.50 107 HIS A N 1
ATOM 846 C CA . HIS A 1 107 ? -14.970 15.626 22.345 1.00 71.50 107 HIS A CA 1
ATOM 847 C C . HIS A 1 107 ? -14.840 17.155 22.513 1.00 71.50 107 HIS A C 1
ATOM 849 O O . HIS A 1 107 ? -13.723 17.663 22.488 1.00 71.50 107 HIS A O 1
ATOM 855 N N . GLU A 1 108 ? -15.958 17.878 22.678 1.00 65.00 108 GLU A N 1
ATOM 856 C CA . GLU A 1 108 ? -16.011 19.356 22.585 1.00 65.00 108 GLU A CA 1
ATOM 857 C C . GLU A 1 108 ? -15.313 20.092 23.737 1.00 65.00 108 GLU A C 1
ATOM 859 O O . GLU A 1 108 ? -14.775 21.175 23.533 1.00 65.00 108 GLU A O 1
ATOM 864 N N . THR A 1 109 ? -15.294 19.514 24.942 1.00 57.81 109 THR A N 1
ATOM 865 C CA . THR A 1 109 ? -14.856 20.206 26.172 1.00 57.81 109 THR A CA 1
ATOM 866 C C . THR A 1 109 ? -13.544 19.688 26.761 1.00 57.81 109 THR A C 1
ATOM 868 O O . THR A 1 109 ? -13.180 20.039 27.882 1.00 57.81 109 THR A O 1
ATOM 871 N N . MET A 1 110 ? -12.807 18.853 26.027 1.00 56.88 110 MET A N 1
ATOM 872 C CA . MET A 1 110 ? -11.445 18.498 26.422 1.00 56.88 110 MET A CA 1
ATOM 873 C C . MET A 1 110 ? -10.480 19.562 25.905 1.00 56.88 110 MET A C 1
ATOM 875 O O . MET A 1 110 ? -10.453 19.792 24.701 1.00 56.88 110 MET A O 1
ATOM 879 N N . ASP A 1 111 ? -9.734 20.188 26.823 1.00 49.28 111 ASP A N 1
ATOM 880 C CA . ASP A 1 111 ? -8.700 21.218 26.609 1.00 49.28 111 ASP A CA 1
ATOM 881 C C . ASP A 1 111 ? -8.007 21.179 25.232 1.00 49.28 111 ASP A C 1
ATOM 883 O O . ASP A 1 111 ? -7.738 20.107 24.689 1.00 49.28 111 ASP A O 1
ATOM 887 N N . GLU A 1 112 ? -7.590 22.348 24.730 1.00 44.72 112 GLU A N 1
ATOM 888 C CA . GLU A 1 112 ? -6.969 22.593 23.407 1.00 44.72 112 GLU A CA 1
ATOM 889 C C . GLU A 1 112 ? -5.779 21.666 23.042 1.00 44.72 112 GLU A C 1
ATOM 891 O O . GLU A 1 112 ? -5.371 21.556 21.879 1.00 44.72 112 GLU A O 1
ATOM 896 N N . THR A 1 113 ? -5.247 20.921 24.014 1.00 50.78 113 THR A N 1
ATOM 897 C CA . THR A 1 113 ? -4.366 19.769 23.794 1.00 50.78 113 THR A CA 1
ATOM 898 C C . THR A 1 113 ? -5.182 18.513 23.463 1.00 50.78 113 THR A C 1
ATOM 900 O O . THR A 1 113 ? -5.613 17.782 24.346 1.00 50.78 113 THR A O 1
ATOM 903 N N . LYS A 1 114 ? -5.388 18.263 22.161 1.00 57.31 114 LYS A N 1
ATOM 904 C CA . LYS A 1 114 ? -6.063 17.076 21.583 1.00 57.31 114 LYS A CA 1
ATOM 905 C C . LYS A 1 114 ? -6.004 15.840 22.506 1.00 57.31 114 LYS A C 1
ATOM 907 O O . LYS A 1 114 ? -4.923 15.250 22.617 1.00 57.31 114 LYS A O 1
ATOM 912 N N . PRO A 1 115 ? -7.120 15.424 23.129 1.00 60.06 115 PRO A N 1
ATOM 913 C CA . PRO A 1 115 ? -7.104 14.325 24.085 1.00 60.06 115 PRO A CA 1
ATOM 914 C C . PRO A 1 115 ? -6.650 13.010 23.436 1.00 60.06 115 PRO A C 1
ATOM 916 O O . PRO A 1 115 ? -6.838 12.816 22.227 1.00 60.06 115 PRO A O 1
ATOM 919 N N . PRO A 1 116 ? -6.039 12.096 24.211 1.00 66.44 116 PRO A N 1
ATOM 920 C CA . PRO A 1 116 ? -5.590 10.820 23.682 1.00 66.44 116 PRO A CA 1
ATOM 921 C C . PRO A 1 116 ? -6.774 10.015 23.128 1.00 66.44 116 PRO A C 1
ATOM 923 O O . PRO A 1 116 ? -7.823 9.888 23.751 1.00 66.44 116 PRO A O 1
ATOM 926 N N . ASN A 1 117 ? -6.596 9.439 21.933 1.00 81.38 117 ASN A N 1
ATOM 927 C CA . ASN A 1 117 ? -7.652 8.678 21.241 1.00 81.38 117 ASN A CA 1
ATOM 928 C C . ASN A 1 117 ? -8.088 7.403 21.979 1.00 81.38 117 ASN A C 1
ATOM 930 O O . ASN A 1 117 ? -9.058 6.750 21.592 1.00 81.38 117 ASN A O 1
ATOM 934 N N . VAL A 1 118 ? -7.279 6.971 22.941 1.00 89.12 118 VAL A N 1
ATOM 935 C CA . VAL A 1 118 ? -7.542 5.832 23.807 1.00 89.12 118 VAL A CA 1
ATOM 936 C C . VAL A 1 118 ? -7.268 6.301 25.223 1.00 89.12 118 VAL A C 1
ATOM 938 O O . VAL A 1 118 ? -6.174 6.797 25.467 1.00 89.12 118 VAL A O 1
ATOM 941 N N . ILE A 1 119 ? -8.238 6.153 26.118 1.00 91.94 119 ILE A N 1
ATOM 942 C CA . ILE A 1 119 ? -8.107 6.516 27.534 1.00 91.94 119 ILE A CA 1
ATOM 943 C C . ILE A 1 119 ? -8.400 5.270 28.351 1.00 91.94 119 ILE A C 1
ATOM 945 O O . ILE A 1 119 ? -9.385 4.580 28.081 1.00 91.94 119 ILE A O 1
ATOM 949 N N . VAL A 1 120 ? -7.550 4.975 29.330 1.00 95.06 120 VAL A N 1
ATOM 950 C CA . VAL A 1 120 ? -7.723 3.820 30.209 1.00 95.06 120 VAL A CA 1
ATOM 951 C C . VAL A 1 120 ? -7.981 4.288 31.629 1.00 95.06 120 VAL A C 1
ATOM 953 O O . VAL A 1 120 ? -7.232 5.095 32.162 1.00 95.06 120 VAL A O 1
ATOM 956 N N . PHE A 1 121 ? -9.004 3.738 32.268 1.00 96.19 121 PHE A N 1
ATOM 957 C CA . PHE A 1 121 ? -9.288 3.906 33.689 1.00 96.19 121 PHE A CA 1
ATOM 958 C C . PHE A 1 121 ? -9.158 2.543 34.354 1.00 96.19 121 PHE A C 1
ATOM 960 O O . PHE A 1 121 ? -9.716 1.569 33.859 1.00 96.19 121 PHE A O 1
ATOM 967 N N . SER A 1 122 ? -8.403 2.448 35.443 1.00 95.25 122 SER A N 1
ATOM 968 C CA . SER A 1 122 ? -8.228 1.189 36.180 1.00 95.25 122 SER A CA 1
ATOM 969 C C . SER A 1 122 ? -8.825 1.358 37.563 1.00 95.25 122 SER A C 1
ATOM 971 O O . SER A 1 122 ? -8.417 2.248 38.303 1.00 95.25 122 SER A O 1
ATOM 973 N N . LEU A 1 123 ? -9.842 0.560 37.868 1.00 94.94 123 LEU A N 1
ATOM 974 C CA . LEU A 1 123 ? -10.641 0.695 39.083 1.00 94.94 123 LEU A CA 1
ATOM 975 C C . LEU A 1 123 ? -10.662 -0.629 39.821 1.00 94.94 123 LEU A C 1
ATOM 977 O O . LEU A 1 123 ? -10.637 -1.689 39.189 1.00 94.94 123 LEU A O 1
ATOM 981 N N . ASN A 1 124 ? -10.758 -0.578 41.146 1.00 94.19 124 ASN A N 1
ATOM 982 C CA . ASN A 1 124 ? -10.897 -1.802 41.917 1.00 94.19 124 ASN A CA 1
ATOM 983 C C . ASN A 1 124 ? -12.217 -2.495 41.560 1.00 94.19 124 ASN A C 1
ATOM 985 O O . ASN A 1 124 ? -13.244 -1.860 41.287 1.00 94.19 124 ASN A O 1
ATOM 989 N N . ASN A 1 125 ? -12.178 -3.824 41.551 1.00 91.81 125 ASN A N 1
ATOM 990 C CA . ASN A 1 125 ? -13.361 -4.637 41.304 1.00 91.81 125 ASN A CA 1
ATOM 991 C C . ASN A 1 125 ? -14.451 -4.375 42.368 1.00 91.81 125 ASN A C 1
ATOM 993 O O . ASN A 1 125 ? -14.158 -3.999 43.501 1.00 91.81 125 ASN A O 1
ATOM 997 N N . GLY A 1 126 ? -15.723 -4.594 42.014 1.00 89.81 126 GLY A N 1
ATOM 998 C CA . GLY A 1 126 ? -16.865 -4.389 42.917 1.00 89.81 126 GLY A CA 1
ATOM 999 C C . GLY A 1 126 ? -17.643 -3.102 42.633 1.00 89.81 126 GLY A C 1
ATOM 1000 O O . GLY A 1 126 ? -17.911 -2.776 41.473 1.00 89.81 126 GLY A O 1
ATOM 1001 N N . ASP A 1 127 ? -18.066 -2.394 43.682 1.00 91.50 127 ASP A N 1
ATOM 1002 C CA . ASP A 1 127 ? -18.976 -1.243 43.567 1.00 91.50 127 ASP A CA 1
ATOM 1003 C C . ASP A 1 127 ? -18.368 -0.069 42.797 1.00 91.50 127 ASP A C 1
ATOM 1005 O O . ASP A 1 127 ? -19.074 0.600 42.043 1.00 91.50 127 ASP A O 1
ATOM 1009 N N . GLU A 1 128 ? -17.058 0.154 42.922 1.00 93.06 128 GLU A N 1
ATOM 1010 C CA . GLU A 1 128 ? -16.364 1.227 42.208 1.00 93.06 128 GLU A CA 1
ATOM 1011 C C . GLU A 1 128 ? -16.464 1.047 40.685 1.00 93.06 128 GLU A C 1
ATOM 1013 O O . GLU A 1 128 ? -16.954 1.939 39.985 1.00 93.06 128 GLU A O 1
ATOM 1018 N N . ALA A 1 129 ? -16.077 -0.128 40.179 1.00 93.25 129 ALA A N 1
ATOM 1019 C CA . ALA A 1 129 ? -16.182 -0.467 38.762 1.00 93.25 129 ALA A CA 1
ATOM 1020 C C . ALA A 1 129 ? -17.640 -0.454 38.264 1.00 93.25 129 ALA A C 1
ATOM 1022 O O . ALA A 1 129 ? -17.926 0.082 37.191 1.00 93.25 129 ALA A O 1
ATOM 1023 N N . ASN A 1 130 ? -18.583 -0.987 39.051 1.00 91.81 130 ASN A N 1
ATOM 1024 C CA . ASN A 1 130 ? -20.008 -0.992 38.699 1.00 91.81 130 ASN A CA 1
ATOM 1025 C C . ASN A 1 130 ? -20.589 0.426 38.580 1.00 91.81 130 ASN A C 1
ATOM 1027 O O . ASN A 1 130 ? -21.310 0.724 37.622 1.00 91.81 130 ASN A O 1
ATOM 1031 N N . ASN A 1 131 ? -20.272 1.310 39.529 1.00 92.25 131 ASN A N 1
ATOM 1032 C CA . ASN A 1 131 ? -20.730 2.698 39.518 1.00 92.25 131 ASN A CA 1
ATOM 1033 C C . ASN A 1 131 ? -20.124 3.471 38.346 1.00 92.25 131 ASN A C 1
ATOM 1035 O O . ASN A 1 131 ? -20.839 4.196 37.652 1.00 92.25 131 ASN A O 1
ATOM 1039 N N . PHE A 1 132 ? -18.834 3.267 38.070 1.00 94.38 132 PHE A N 1
ATOM 1040 C CA . PHE A 1 132 ? -18.174 3.877 36.920 1.00 94.38 132 PHE A CA 1
ATOM 1041 C C . PHE A 1 132 ? -18.817 3.453 35.595 1.00 94.38 132 PHE A C 1
ATOM 1043 O O . PHE A 1 132 ? -19.172 4.308 34.783 1.00 94.38 132 PHE A O 1
ATOM 1050 N N . ALA A 1 133 ? -19.048 2.152 35.402 1.00 92.75 133 ALA A N 1
ATOM 1051 C CA . ALA A 1 133 ? -19.694 1.620 34.205 1.00 92.75 133 ALA A CA 1
ATOM 1052 C C . ALA A 1 133 ? -21.113 2.174 34.006 1.00 92.75 133 ALA A C 1
ATOM 1054 O O . ALA A 1 133 ? -21.493 2.539 32.893 1.00 92.75 133 ALA A O 1
ATOM 1055 N N . ASN A 1 134 ? -21.895 2.274 35.085 1.00 91.06 134 ASN A N 1
ATOM 1056 C CA . ASN A 1 134 ? -23.235 2.851 35.032 1.00 91.06 134 ASN A CA 1
ATOM 1057 C C . ASN A 1 134 ? -23.207 4.338 34.657 1.00 91.06 134 ASN A C 1
ATOM 1059 O O . ASN A 1 134 ? -23.976 4.748 33.787 1.00 91.06 134 ASN A O 1
ATOM 1063 N N . ASN A 1 135 ? -22.308 5.124 35.252 1.00 91.81 135 ASN A N 1
ATOM 1064 C CA . ASN A 1 135 ? -22.155 6.546 34.939 1.00 91.81 135 ASN A CA 1
ATOM 1065 C C . ASN A 1 135 ? -21.714 6.760 33.484 1.00 91.81 135 ASN A C 1
ATOM 1067 O O . ASN A 1 135 ? -22.283 7.594 32.782 1.00 91.81 135 ASN A O 1
ATOM 1071 N N . MET A 1 136 ? -20.767 5.948 33.006 1.00 92.25 136 MET A N 1
ATOM 1072 C CA . MET A 1 136 ? -20.318 5.940 31.614 1.00 92.25 136 MET A CA 1
ATOM 1073 C C . MET A 1 136 ? -21.475 5.634 30.652 1.00 92.25 136 MET A C 1
ATOM 1075 O O . MET A 1 136 ? -21.665 6.343 29.666 1.00 92.25 136 MET A O 1
ATOM 1079 N N . ARG A 1 137 ? -22.292 4.611 30.949 1.00 90.94 137 ARG A N 1
ATOM 1080 C CA . ARG A 1 137 ? -23.473 4.254 30.143 1.00 90.94 137 ARG A CA 1
ATOM 1081 C C . ARG A 1 137 ? -24.493 5.390 30.095 1.00 90.94 137 ARG A C 1
ATOM 1083 O O . ARG A 1 137 ? -25.033 5.671 29.030 1.00 90.94 137 ARG A O 1
ATOM 1090 N N . ILE A 1 138 ? -24.782 6.020 31.236 1.00 89.69 138 ILE A N 1
ATOM 1091 C CA . ILE A 1 138 ? -25.723 7.149 31.313 1.00 89.69 138 ILE A CA 1
ATOM 1092 C C . ILE A 1 138 ? -25.233 8.299 30.430 1.00 89.69 138 ILE A C 1
ATOM 1094 O O . ILE A 1 138 ? -26.007 8.810 29.624 1.00 89.69 138 ILE A O 1
ATOM 1098 N N . ALA A 1 139 ? -23.947 8.645 30.523 1.00 89.88 139 ALA A N 1
ATOM 1099 C CA . ALA A 1 139 ? -23.348 9.685 29.695 1.00 89.88 139 ALA A CA 1
ATOM 1100 C C . ALA A 1 139 ? -23.414 9.342 28.194 1.00 89.88 139 ALA A C 1
ATOM 1102 O O . ALA A 1 139 ? -23.798 10.182 27.383 1.00 89.88 139 ALA A O 1
ATOM 1103 N N . ALA A 1 140 ? -23.109 8.093 27.829 1.00 88.81 140 ALA A N 1
ATOM 1104 C CA . ALA A 1 140 ? -23.113 7.626 26.442 1.00 88.81 140 ALA A CA 1
ATOM 1105 C C . ALA A 1 140 ? -24.515 7.579 25.809 1.00 88.81 140 ALA A C 1
ATOM 1107 O O . ALA A 1 140 ? -24.632 7.718 24.596 1.00 88.81 140 ALA A O 1
ATOM 1108 N N . ASN A 1 141 ? -25.565 7.400 26.618 1.00 87.31 141 ASN A N 1
ATOM 1109 C CA . ASN A 1 141 ? -26.956 7.285 26.170 1.00 87.31 141 ASN A CA 1
ATOM 1110 C C . ASN A 1 141 ? -27.792 8.554 26.416 1.00 87.31 141 ASN A C 1
ATOM 1112 O O . ASN A 1 141 ? -29.021 8.475 26.461 1.00 87.31 141 ASN A O 1
ATOM 1116 N N . SER A 1 142 ? -27.172 9.717 26.636 1.00 84.00 142 SER A N 1
ATOM 1117 C CA . SER A 1 142 ? -27.909 10.970 26.855 1.00 84.00 142 SER A CA 1
ATOM 1118 C C . SER A 1 142 ? -28.668 11.404 25.595 1.00 84.00 142 SER A C 1
ATOM 1120 O O . SER A 1 142 ? -28.051 11.727 24.591 1.00 84.00 142 SER A O 1
ATOM 1122 N N . ILE A 1 143 ? -30.002 11.470 25.647 1.00 73.75 143 ILE A N 1
ATOM 1123 C CA . ILE A 1 143 ? -30.866 11.709 24.471 1.00 73.75 143 ILE A CA 1
ATOM 1124 C C . ILE A 1 143 ? -30.593 13.060 23.786 1.00 73.75 143 ILE A C 1
ATOM 1126 O O . ILE A 1 143 ? -30.706 13.159 22.568 1.00 73.75 143 ILE A O 1
ATOM 1130 N N . PHE A 1 144 ? -30.223 14.093 24.546 1.00 71.75 144 PHE A N 1
ATOM 1131 C CA . PHE A 1 144 ? -30.135 15.468 24.034 1.00 71.75 144 PHE A CA 1
ATOM 1132 C C . PHE A 1 144 ? -28.701 15.991 23.868 1.00 71.75 144 PHE A C 1
ATOM 1134 O O . PHE A 1 144 ? -28.518 17.055 23.288 1.00 71.75 144 PHE A O 1
ATOM 1141 N N . SER A 1 145 ? -27.687 15.285 24.385 1.00 79.69 145 SER A N 1
ATOM 1142 C CA . SER A 1 145 ? -26.303 15.791 24.424 1.00 79.69 145 SER A CA 1
ATOM 1143 C C . SER A 1 145 ? -25.255 14.691 24.653 1.00 79.69 145 SER A C 1
ATOM 1145 O O . SER A 1 145 ? -24.374 14.824 25.500 1.00 79.69 145 SER A O 1
ATOM 1147 N N . MET A 1 146 ? -25.335 13.573 23.914 1.00 82.56 146 MET A N 1
ATOM 1148 C CA . MET A 1 146 ? -24.398 12.436 24.056 1.00 82.56 146 MET A CA 1
ATOM 1149 C C . MET A 1 146 ? -22.926 12.867 24.049 1.00 82.56 146 MET A C 1
ATOM 1151 O O . MET A 1 146 ? -22.143 12.431 24.896 1.00 82.56 146 MET A O 1
ATOM 1155 N N . ARG A 1 147 ? -22.544 13.732 23.097 1.00 84.50 147 ARG A N 1
ATOM 1156 C CA . ARG A 1 147 ? -21.159 14.190 22.944 1.00 84.50 147 ARG A CA 1
ATOM 1157 C C . ARG A 1 147 ? -20.708 14.984 24.166 1.00 84.50 147 ARG A C 1
ATOM 1159 O O . ARG A 1 147 ? -19.650 14.668 24.706 1.00 84.50 147 ARG A O 1
ATOM 1166 N N . ASP A 1 148 ? -21.503 15.939 24.638 1.00 85.56 148 ASP A N 1
ATOM 1167 C CA . ASP A 1 148 ? -21.150 16.788 25.782 1.00 85.56 148 ASP A CA 1
ATOM 1168 C C . ASP A 1 148 ? -21.107 15.996 27.079 1.00 85.56 148 ASP A C 1
ATOM 1170 O O . ASP A 1 148 ? -20.121 16.063 27.805 1.00 85.56 148 ASP A O 1
ATOM 1174 N N . GLN A 1 149 ? -22.127 15.175 27.340 1.00 88.62 149 GLN A N 1
ATOM 1175 C CA . GLN A 1 149 ? -22.196 14.367 28.558 1.00 88.62 149 GLN A CA 1
ATOM 1176 C C . GLN A 1 149 ? -21.031 13.386 28.647 1.00 88.62 149 GLN A C 1
ATOM 1178 O O . GLN A 1 149 ? -20.445 13.219 29.716 1.00 88.62 149 GLN A O 1
ATOM 1183 N N . MET A 1 150 ? -20.648 12.771 27.525 1.00 89.50 150 MET A N 1
ATOM 1184 C CA . MET A 1 150 ? -19.460 11.926 27.487 1.00 89.50 150 MET A CA 1
ATOM 1185 C C . MET A 1 150 ? -18.177 12.732 27.706 1.00 89.50 150 MET A C 1
ATOM 1187 O O . MET A 1 150 ? -17.304 12.301 28.457 1.00 89.50 150 MET A O 1
ATOM 1191 N N . SER A 1 151 ? -18.074 13.923 27.113 1.00 86.62 151 SER A N 1
ATOM 1192 C CA . SER A 1 151 ? -16.935 14.823 27.334 1.00 86.62 151 SER A CA 1
ATOM 1193 C C . SER A 1 151 ? -16.789 15.166 28.821 1.00 86.62 151 SER A C 1
ATOM 1195 O O . SER A 1 151 ? -15.725 14.964 29.405 1.00 86.62 151 SER A O 1
ATOM 1197 N N . THR A 1 152 ? -17.882 15.594 29.461 1.00 88.62 152 THR A N 1
ATOM 1198 C CA . THR A 1 152 ? -17.949 15.899 30.895 1.00 88.62 152 THR A CA 1
ATOM 1199 C C . THR A 1 152 ? -17.619 14.679 31.748 1.00 88.62 152 THR A C 1
ATOM 1201 O O . THR A 1 152 ? -16.843 14.794 32.694 1.00 88.62 152 THR A O 1
ATOM 1204 N N . PHE A 1 153 ? -18.155 13.502 31.411 1.00 91.75 153 PHE A N 1
ATOM 1205 C CA . PHE A 1 153 ? -17.840 12.259 32.114 1.00 91.75 153 PHE A CA 1
ATOM 1206 C C . PHE A 1 153 ? -16.335 11.985 32.111 1.00 91.75 153 PHE A C 1
ATOM 1208 O O . PHE A 1 153 ? -15.752 11.728 33.164 1.00 91.75 153 PHE A O 1
ATOM 1215 N N . LEU A 1 154 ? -15.693 12.069 30.948 1.00 90.62 154 LEU A N 1
ATOM 1216 C CA . LEU A 1 154 ? -14.268 11.792 30.826 1.00 90.62 154 LEU A CA 1
ATOM 1217 C C . LEU A 1 154 ? -13.412 12.843 31.559 1.00 90.62 154 LEU A C 1
ATOM 1219 O O . LEU A 1 154 ? -12.463 12.472 32.246 1.00 90.62 154 LEU A O 1
ATOM 1223 N N . VAL A 1 155 ? -13.765 14.134 31.479 1.00 87.81 155 VAL A N 1
ATOM 1224 C CA . VAL A 1 155 ? -13.073 15.215 32.212 1.00 87.81 155 VAL A CA 1
ATOM 1225 C C . VAL A 1 155 ? -13.179 15.011 33.725 1.00 87.81 155 VAL A C 1
ATOM 1227 O O . VAL A 1 155 ? -12.165 15.038 34.422 1.00 87.81 155 VAL A O 1
ATOM 1230 N N . ASN A 1 156 ? -14.379 14.719 34.231 1.00 90.50 156 ASN A N 1
ATOM 1231 C CA . ASN A 1 156 ? -14.622 14.502 35.661 1.00 90.50 156 ASN A CA 1
ATOM 1232 C C . ASN A 1 156 ? -13.887 13.274 36.218 1.00 90.50 156 ASN A C 1
ATOM 1234 O O . ASN A 1 156 ? -13.661 13.185 37.423 1.00 90.50 156 ASN A O 1
ATOM 1238 N N . ASN A 1 157 ? -13.508 12.329 35.355 1.00 91.94 157 ASN A N 1
ATOM 1239 C CA . ASN A 1 157 ? -12.794 11.115 35.739 1.00 91.94 157 ASN A CA 1
ATOM 1240 C C . ASN A 1 157 ? -11.304 11.136 35.369 1.00 91.94 157 ASN A C 1
ATOM 1242 O O . ASN A 1 157 ? -10.622 10.138 35.587 1.00 91.94 157 ASN A O 1
ATOM 1246 N N . LYS A 1 158 ? -10.765 12.256 34.869 1.00 88.12 158 LYS A N 1
ATOM 1247 C CA . LYS A 1 158 ? -9.363 12.371 34.427 1.00 88.12 158 LYS A CA 1
ATOM 1248 C C . LYS A 1 158 ? -8.345 12.001 35.512 1.00 88.12 158 LYS A C 1
ATOM 1250 O O . LYS A 1 158 ? -7.325 11.395 35.215 1.00 88.12 158 LYS A O 1
ATOM 1255 N N . SER A 1 159 ? -8.628 12.301 36.780 1.00 89.12 159 SER A N 1
ATOM 1256 C CA . SER A 1 159 ? -7.759 11.924 37.909 1.00 89.12 159 SER A CA 1
ATOM 1257 C C . SER A 1 159 ? -7.655 10.412 38.142 1.00 89.12 159 SER A C 1
ATOM 1259 O O . SER A 1 159 ? -6.751 9.971 38.845 1.00 89.12 159 SER A O 1
ATOM 1261 N N . ARG A 1 160 ? -8.566 9.621 37.560 1.00 91.12 160 ARG A N 1
ATOM 1262 C CA . ARG A 1 160 ? -8.594 8.151 37.626 1.00 91.12 160 ARG A CA 1
ATOM 1263 C C . ARG A 1 160 ? -7.961 7.493 36.397 1.00 91.12 160 ARG A C 1
ATOM 1265 O O . ARG A 1 160 ? -8.044 6.275 36.238 1.00 91.12 160 ARG A O 1
ATOM 1272 N N . GLU A 1 161 ? -7.401 8.287 35.488 1.00 93.06 161 GLU A N 1
ATOM 1273 C CA . GLU A 1 161 ? -6.750 7.778 34.288 1.00 93.06 161 GLU A CA 1
ATOM 1274 C C . GLU A 1 161 ? -5.490 6.980 34.652 1.00 93.06 161 GLU A C 1
ATOM 1276 O O . GLU A 1 161 ? -4.602 7.452 35.363 1.00 93.06 161 GLU A O 1
ATOM 1281 N N . ASN A 1 162 ? -5.380 5.773 34.104 1.00 93.75 162 ASN A N 1
ATOM 1282 C CA . ASN A 1 162 ? -4.147 5.004 34.091 1.00 93.75 162 ASN A CA 1
ATOM 1283 C C . ASN A 1 162 ? -3.289 5.469 32.905 1.00 93.75 162 ASN A C 1
ATOM 1285 O O . ASN A 1 162 ? -3.368 4.923 31.802 1.00 93.75 162 ASN A O 1
ATOM 1289 N N . ALA A 1 163 ? -2.466 6.491 33.148 1.00 90.94 163 ALA A N 1
ATOM 1290 C CA . ALA A 1 163 ? -1.622 7.107 32.125 1.00 90.94 163 ALA A CA 1
ATOM 1291 C C . ALA A 1 163 ? -0.647 6.113 31.466 1.00 90.94 163 ALA A C 1
ATOM 1293 O O . ALA A 1 163 ? -0.369 6.218 30.270 1.00 90.94 163 ALA A O 1
ATOM 1294 N N . GLU A 1 164 ? -0.143 5.126 32.213 1.00 91.00 164 GLU A N 1
ATOM 1295 C CA . GLU A 1 164 ? 0.741 4.090 31.672 1.00 91.00 164 GLU A CA 1
ATOM 1296 C C . GLU A 1 164 ? 0.017 3.257 30.607 1.00 91.00 164 GLU A C 1
ATOM 1298 O O . GLU A 1 164 ? 0.508 3.111 29.484 1.00 91.00 164 GLU A O 1
ATOM 1303 N N . PHE A 1 165 ? -1.193 2.779 30.911 1.00 92.00 165 PHE A N 1
ATOM 1304 C CA . PHE A 1 165 ? -1.973 1.979 29.968 1.00 92.00 165 PHE A CA 1
ATOM 1305 C C . PHE A 1 165 ? -2.524 2.826 28.818 1.00 92.00 165 PHE A C 1
ATOM 1307 O O . PHE A 1 165 ? -2.521 2.365 27.676 1.00 92.00 165 PHE A O 1
ATOM 1314 N N . THR A 1 166 ? -2.928 4.077 29.062 1.00 91.00 166 THR A N 1
ATOM 1315 C CA . THR A 1 166 ? -3.269 5.027 27.987 1.00 91.00 166 THR A CA 1
ATOM 1316 C C . THR A 1 166 ? -2.108 5.140 26.988 1.00 91.00 166 THR A C 1
ATOM 1318 O O . THR A 1 166 ? -2.302 4.997 25.773 1.00 91.00 166 THR A O 1
ATOM 1321 N N . ASN A 1 167 ? -0.875 5.297 27.477 1.00 89.38 167 ASN A N 1
ATOM 1322 C CA . ASN A 1 167 ? 0.315 5.378 26.631 1.00 89.38 167 ASN A CA 1
ATOM 1323 C C . ASN A 1 167 ? 0.597 4.061 25.888 1.00 89.38 167 ASN A C 1
ATOM 1325 O O . ASN A 1 167 ? 0.832 4.080 24.677 1.00 89.38 167 ASN A O 1
ATOM 1329 N N . LEU A 1 168 ? 0.495 2.915 26.567 1.00 89.62 168 LEU A N 1
ATOM 1330 C CA . LEU A 1 168 ? 0.672 1.587 25.964 1.00 89.62 168 LEU A CA 1
ATOM 1331 C C . LEU A 1 168 ? -0.326 1.327 24.823 1.00 89.62 168 LEU A C 1
ATOM 1333 O O . LEU A 1 168 ? 0.024 0.805 23.757 1.00 89.62 168 LEU A O 1
ATOM 1337 N N . LEU A 1 169 ? -1.590 1.701 25.031 1.00 89.62 169 LEU A N 1
ATOM 1338 C CA . LEU A 1 169 ? -2.673 1.447 24.084 1.00 89.62 169 LEU A CA 1
ATOM 1339 C C . LEU A 1 169 ? -2.794 2.513 22.992 1.00 89.62 169 LEU A C 1
ATOM 1341 O O . LEU A 1 169 ? -3.566 2.319 22.046 1.00 89.62 169 LEU A O 1
ATOM 1345 N N . THR A 1 170 ? -2.020 3.598 23.077 1.00 85.50 170 THR A N 1
ATOM 1346 C CA . THR A 1 170 ? -2.124 4.760 22.192 1.00 85.50 170 THR A CA 1
ATOM 1347 C C . THR A 1 170 ? -2.163 4.366 20.713 1.00 85.50 170 THR A C 1
ATOM 1349 O O . THR A 1 170 ? -1.312 3.645 20.177 1.00 85.50 170 THR A O 1
ATOM 1352 N N . LYS A 1 171 ? -3.175 4.882 20.008 1.00 81.81 171 LYS A N 1
ATOM 1353 C CA . LYS A 1 171 ? -3.346 4.726 18.558 1.00 81.81 171 LYS A CA 1
ATOM 1354 C C . LYS A 1 171 ? -3.342 6.083 17.870 1.00 81.81 171 LYS A C 1
ATOM 1356 O O . LYS A 1 171 ? -3.747 7.091 18.435 1.00 81.81 171 LYS A O 1
ATOM 1361 N N . LYS A 1 172 ? -2.944 6.090 16.595 1.00 77.44 172 LYS A N 1
ATOM 1362 C CA . LYS A 1 172 ? -3.054 7.277 15.732 1.00 77.44 172 LYS A CA 1
ATOM 1363 C C . LYS A 1 172 ? -4.518 7.562 15.388 1.00 77.44 172 LYS A C 1
ATOM 1365 O O . LYS A 1 172 ? -5.267 6.607 15.127 1.00 77.44 172 LYS A O 1
ATOM 1370 N N . ASN A 1 173 ? -4.858 8.848 15.270 1.00 70.50 173 ASN A N 1
ATOM 1371 C CA . ASN A 1 173 ? -6.128 9.317 14.710 1.00 70.50 173 ASN A CA 1
ATOM 1372 C C . ASN A 1 173 ? -6.373 8.643 13.359 1.00 70.50 173 ASN A C 1
ATOM 1374 O O . ASN A 1 173 ? -5.448 8.427 12.559 1.00 70.50 173 ASN A O 1
ATOM 1378 N N . GLN A 1 174 ? -7.628 8.324 13.097 1.00 67.69 174 GLN A N 1
ATOM 1379 C CA . GLN A 1 174 ? -8.078 7.960 11.774 1.00 67.69 174 GLN A CA 1
ATOM 1380 C C . GLN A 1 174 ? -8.034 9.221 10.905 1.00 67.69 174 GLN A C 1
ATOM 1382 O O . GLN A 1 174 ? -8.732 10.191 11.158 1.00 67.69 174 GLN A O 1
ATOM 1387 N N . LYS A 1 175 ? -7.144 9.227 9.905 1.00 58.50 175 LYS A N 1
ATOM 1388 C CA . LYS A 1 175 ? -6.875 10.424 9.093 1.00 58.50 175 LYS A CA 1
ATOM 1389 C C . LYS A 1 175 ? -7.942 10.715 8.036 1.00 58.50 175 LYS A C 1
ATOM 1391 O O . LYS A 1 175 ? -8.016 11.849 7.590 1.00 58.50 175 LYS A O 1
ATOM 1396 N N . VAL A 1 176 ? -8.672 9.697 7.571 1.00 57.34 176 VAL A N 1
ATOM 1397 C CA . VAL A 1 176 ? -9.633 9.829 6.466 1.00 57.34 176 VAL A CA 1
ATOM 1398 C C . VAL A 1 176 ? -10.813 8.877 6.659 1.00 57.34 176 VAL A C 1
ATOM 1400 O O . VAL A 1 176 ? -10.605 7.711 7.030 1.00 57.34 176 VAL A O 1
ATOM 1403 N N . GLY A 1 177 ? -12.014 9.377 6.364 1.00 59.62 177 GLY A N 1
ATOM 1404 C CA . GLY A 1 177 ? -13.275 8.643 6.390 1.00 59.62 177 GLY A CA 1
ATOM 1405 C C . GLY A 1 177 ? -13.782 8.297 7.793 1.00 59.62 177 GLY A C 1
ATOM 1406 O O . GLY A 1 177 ? -13.230 8.703 8.811 1.00 59.62 177 GLY A O 1
ATOM 1407 N N . ASN A 1 178 ? -14.839 7.493 7.822 1.00 65.56 178 ASN A N 1
ATOM 1408 C CA . ASN A 1 178 ? -15.502 7.006 9.026 1.00 65.56 178 ASN A CA 1
ATOM 1409 C C . ASN A 1 178 ? -14.557 6.265 9.995 1.00 65.56 178 ASN A C 1
ATOM 1411 O O . ASN A 1 178 ? -13.882 5.296 9.623 1.00 65.56 178 ASN A O 1
ATOM 1415 N N . CYS A 1 179 ? -14.554 6.673 11.264 1.00 73.56 179 CYS A N 1
ATOM 1416 C CA . CYS A 1 179 ? -13.781 6.037 12.330 1.00 73.56 179 CYS A CA 1
ATOM 1417 C C . CYS A 1 179 ? -14.399 4.732 12.854 1.00 73.56 179 CYS A C 1
ATOM 1419 O O . CYS A 1 179 ? -13.696 4.002 13.549 1.00 73.56 179 CYS A O 1
ATOM 1421 N N . THR A 1 180 ? -15.653 4.402 12.507 1.00 75.50 180 THR A N 1
ATOM 1422 C CA . THR A 1 180 ? -16.408 3.282 13.104 1.00 75.50 180 THR A CA 1
ATOM 1423 C C . THR A 1 180 ? -15.608 1.979 13.076 1.00 75.50 180 THR A C 1
ATOM 1425 O O . THR A 1 180 ? -15.264 1.430 14.117 1.00 75.50 180 THR A O 1
ATOM 1428 N N . ILE A 1 181 ? -15.183 1.527 11.892 1.00 77.50 181 ILE A N 1
ATOM 1429 C CA . ILE A 1 181 ? -14.416 0.278 11.748 1.00 77.50 181 ILE A CA 1
ATOM 1430 C C . ILE A 1 181 ? -13.052 0.366 12.457 1.00 77.50 181 ILE A C 1
ATOM 1432 O O . ILE A 1 181 ? -12.534 -0.636 12.951 1.00 77.50 181 ILE A O 1
ATOM 1436 N N . ALA A 1 182 ? -12.434 1.547 12.513 1.00 76.75 182 ALA A N 1
ATOM 1437 C CA . ALA A 1 182 ? -11.142 1.741 13.167 1.00 76.75 182 ALA A CA 1
ATOM 1438 C C . ALA A 1 182 ? -11.236 1.700 14.701 1.00 76.75 182 ALA A C 1
ATOM 1440 O O . ALA A 1 182 ? -10.284 1.228 15.332 1.00 76.75 182 ALA A O 1
ATOM 1441 N N . ASN A 1 183 ? -12.348 2.181 15.261 1.00 81.38 183 ASN A N 1
ATOM 1442 C CA . ASN A 1 183 ? -12.663 2.138 16.685 1.00 81.38 183 ASN A CA 1
ATOM 1443 C C . ASN A 1 183 ? -13.101 0.728 17.089 1.00 81.38 183 ASN A C 1
ATOM 1445 O O . ASN A 1 183 ? -12.580 0.198 18.056 1.00 81.38 183 ASN A O 1
ATOM 1449 N N . SER A 1 184 ? -13.901 0.039 16.274 1.00 82.12 184 SER A N 1
ATOM 1450 C CA . SER A 1 184 ? -14.336 -1.329 16.573 1.00 82.12 184 SER A CA 1
ATOM 1451 C C . SER A 1 184 ? -13.241 -2.393 16.393 1.00 82.12 184 SER A C 1
ATOM 1453 O O . SER A 1 184 ? -13.158 -3.323 17.183 1.00 82.12 184 SER A O 1
ATOM 1455 N N . ASN A 1 185 ? -12.347 -2.285 15.399 1.00 86.56 185 ASN A N 1
ATOM 1456 C CA . ASN A 1 185 ? -11.319 -3.318 15.155 1.00 86.56 185 ASN A CA 1
ATOM 1457 C C . ASN A 1 185 ? -10.297 -3.474 16.296 1.00 86.56 185 ASN A C 1
ATOM 1459 O O . ASN A 1 185 ? -9.593 -4.483 16.337 1.00 86.56 185 ASN A O 1
ATOM 1463 N N . ILE A 1 186 ? -10.159 -2.485 17.186 1.00 88.50 186 ILE A N 1
ATOM 1464 C CA . ILE A 1 186 ? -9.267 -2.609 18.347 1.00 88.50 186 ILE A CA 1
ATOM 1465 C C . ILE A 1 186 ? -9.769 -3.677 19.330 1.00 88.50 186 ILE A C 1
ATOM 1467 O O . ILE A 1 186 ? -8.947 -4.315 19.986 1.00 88.50 186 ILE A O 1
ATOM 1471 N N . ALA A 1 187 ? -11.085 -3.941 19.340 1.00 91.31 187 ALA A N 1
ATOM 1472 C CA . ALA A 1 187 ? -11.722 -4.993 20.124 1.00 91.31 187 ALA A CA 1
ATOM 1473 C C . ALA A 1 187 ? -11.074 -6.359 19.876 1.00 91.31 187 ALA A C 1
ATOM 1475 O O . ALA A 1 187 ? -10.929 -7.147 20.801 1.00 91.31 187 ALA A O 1
ATOM 1476 N N . TRP A 1 188 ? -10.591 -6.615 18.655 1.00 93.12 188 TRP A N 1
ATOM 1477 C CA . TRP A 1 188 ? -9.900 -7.861 18.327 1.00 93.12 188 TRP A CA 1
ATOM 1478 C C . TRP A 1 188 ? -8.648 -8.064 19.178 1.00 93.12 188 TRP A C 1
ATOM 1480 O O . TRP A 1 188 ? -8.374 -9.179 19.601 1.00 93.12 188 TRP A O 1
ATOM 1490 N N . HIS A 1 189 ? -7.872 -7.003 19.421 1.00 93.88 189 HIS A N 1
ATOM 1491 C CA . HIS A 1 189 ? -6.653 -7.106 20.224 1.00 93.88 189 HIS A CA 1
ATOM 1492 C C . HIS A 1 189 ? -7.003 -7.310 21.701 1.00 93.88 189 HIS A C 1
ATOM 1494 O O . HIS A 1 189 ? -6.393 -8.147 22.357 1.00 93.88 189 HIS A O 1
ATOM 1500 N N . PHE A 1 190 ? -8.034 -6.626 22.199 1.00 94.44 190 PHE A N 1
ATOM 1501 C CA . PHE A 1 190 ? -8.506 -6.811 23.573 1.00 94.44 190 PHE A CA 1
ATOM 1502 C C . PHE A 1 190 ? -9.064 -8.216 23.815 1.00 94.44 190 PHE A C 1
ATOM 1504 O O . PHE A 1 190 ? -8.697 -8.840 24.805 1.00 94.44 190 PHE A O 1
ATOM 1511 N N . GLN A 1 191 ? -9.839 -8.762 22.875 1.00 93.75 191 GLN A N 1
ATOM 1512 C CA . GLN A 1 191 ? -10.303 -10.146 22.942 1.00 93.75 191 GLN A CA 1
ATOM 1513 C C . GLN A 1 191 ? -9.139 -11.143 22.889 1.00 93.75 191 GLN A C 1
ATOM 1515 O O . GLN A 1 191 ? -9.120 -12.104 23.644 1.00 93.75 191 GLN A O 1
ATOM 1520 N N . LEU A 1 192 ? -8.133 -10.924 22.033 1.00 93.56 192 LEU A N 1
ATOM 1521 C CA . LEU A 1 192 ? -6.952 -11.796 22.002 1.00 93.56 192 LEU A CA 1
ATOM 1522 C C . LEU A 1 192 ? -6.186 -11.766 23.330 1.00 93.56 192 LEU A C 1
ATOM 1524 O O . LEU A 1 192 ? -5.766 -12.818 23.806 1.00 93.56 192 LEU A O 1
ATOM 1528 N N . ALA A 1 193 ? -6.010 -10.584 23.926 1.00 94.56 193 ALA A N 1
ATOM 1529 C CA . ALA A 1 193 ? -5.378 -10.434 25.234 1.00 94.56 193 ALA A CA 1
ATOM 1530 C C . ALA A 1 193 ? -6.196 -11.137 26.330 1.00 94.56 193 ALA A C 1
ATOM 1532 O O . ALA A 1 193 ? -5.635 -11.882 27.125 1.00 94.56 193 ALA A O 1
ATOM 1533 N N . SER A 1 194 ? -7.521 -10.985 26.310 1.00 94.38 194 SER A N 1
ATOM 1534 C CA . SER A 1 194 ? -8.456 -11.700 27.184 1.00 94.38 194 SER A CA 1
ATOM 1535 C C . SER A 1 194 ? -8.309 -13.219 27.070 1.00 94.38 194 SER A C 1
ATOM 1537 O O . SER A 1 194 ? -8.097 -13.898 28.074 1.00 94.38 194 SER A O 1
ATOM 1539 N N . ASP A 1 195 ? -8.325 -13.757 25.849 1.00 92.75 195 ASP A N 1
ATOM 1540 C CA . ASP A 1 195 ? -8.120 -15.186 25.602 1.00 92.75 195 ASP A CA 1
ATOM 1541 C C . ASP A 1 195 ? -6.751 -15.658 26.116 1.00 92.75 195 ASP A C 1
ATOM 1543 O O . ASP A 1 195 ? -6.619 -16.770 26.629 1.00 92.75 195 ASP A O 1
ATOM 1547 N N . TYR A 1 196 ? -5.718 -14.822 25.979 1.00 93.81 196 TYR A N 1
ATOM 1548 C CA . TYR A 1 196 ? -4.382 -15.117 26.486 1.00 93.81 196 TYR A CA 1
ATOM 1549 C C . TYR A 1 196 ? -4.362 -15.178 28.015 1.00 93.81 196 TYR A C 1
ATOM 1551 O O . TYR A 1 196 ? -3.802 -16.127 28.558 1.00 93.81 196 TYR A O 1
ATOM 1559 N N . MET A 1 197 ? -4.996 -14.227 28.706 1.00 94.94 197 MET A N 1
ATOM 1560 C CA . MET A 1 197 ? -5.109 -14.222 30.172 1.00 94.94 197 MET A CA 1
ATOM 1561 C C . MET A 1 197 ? -5.874 -15.447 30.680 1.00 94.94 197 MET A C 1
ATOM 1563 O O . MET A 1 197 ? -5.463 -16.071 31.652 1.00 94.94 197 MET A O 1
ATOM 1567 N N . GLN A 1 198 ? -6.946 -15.847 29.987 1.00 92.62 198 GLN A N 1
ATOM 1568 C CA . GLN A 1 198 ? -7.712 -17.049 30.341 1.00 92.62 198 GLN A CA 1
ATOM 1569 C C . GLN A 1 198 ? -6.884 -18.334 30.184 1.00 92.62 198 GLN A C 1
ATOM 1571 O O . GLN A 1 198 ? -7.040 -19.267 30.968 1.00 92.62 198 GLN A O 1
ATOM 1576 N N . ARG A 1 199 ? -5.985 -18.390 29.192 1.00 93.06 199 ARG A N 1
ATOM 1577 C CA . ARG A 1 199 ? -5.067 -19.526 28.986 1.00 93.06 199 ARG A CA 1
ATOM 1578 C C . ARG A 1 199 ? -3.837 -19.488 29.891 1.00 93.06 199 ARG A C 1
ATOM 1580 O O . ARG A 1 199 ? -3.230 -20.530 30.107 1.00 93.06 199 ARG A O 1
ATOM 1587 N N . ASN A 1 200 ? -3.476 -18.313 30.402 1.00 94.31 200 ASN A N 1
ATOM 1588 C CA . ASN A 1 200 ? -2.302 -18.089 31.243 1.00 94.31 200 ASN A CA 1
ATOM 1589 C C . ASN A 1 200 ? -2.716 -17.352 32.531 1.00 94.31 200 ASN A C 1
ATOM 1591 O O . ASN A 1 200 ? -2.446 -16.150 32.660 1.00 94.31 200 ASN A O 1
ATOM 1595 N N . PRO A 1 201 ? -3.388 -18.043 33.476 1.00 93.06 201 PRO A N 1
ATOM 1596 C CA . PRO A 1 201 ? -3.850 -17.429 34.717 1.00 93.06 201 PRO A CA 1
ATOM 1597 C C . PRO A 1 201 ? -2.716 -16.721 35.469 1.00 93.06 201 PRO A C 1
ATOM 1599 O O . PRO A 1 201 ? -1.599 -17.228 35.536 1.00 93.06 201 PRO A O 1
ATOM 1602 N N . GLY A 1 202 ? -3.008 -15.547 36.034 1.00 89.81 202 GLY A N 1
ATOM 1603 C CA . GLY A 1 202 ? -2.021 -14.702 36.719 1.00 89.81 202 GLY A CA 1
ATOM 1604 C C . GLY A 1 202 ? -1.280 -13.715 35.809 1.00 89.81 202 GLY A C 1
ATOM 1605 O O . GLY A 1 202 ? -0.515 -12.899 36.309 1.00 89.81 202 GLY A O 1
ATOM 1606 N N . THR A 1 203 ? -1.519 -13.751 34.494 1.00 94.00 203 THR A N 1
ATOM 1607 C CA . THR A 1 203 ? -1.019 -12.717 33.574 1.00 94.00 203 THR A CA 1
ATOM 1608 C C . THR A 1 203 ? -1.897 -11.469 33.660 1.00 94.00 203 THR A C 1
ATOM 1610 O O . THR A 1 203 ? -3.107 -11.560 33.446 1.00 94.00 203 THR A O 1
ATOM 1613 N N . ASP A 1 204 ? -1.293 -10.306 33.905 1.00 93.25 204 ASP A N 1
ATOM 1614 C CA . ASP A 1 204 ? -1.987 -9.018 33.835 1.00 93.25 204 ASP A CA 1
ATOM 1615 C C . ASP A 1 204 ? -2.352 -8.624 32.388 1.00 93.25 204 ASP A C 1
ATOM 1617 O O . ASP A 1 204 ? -1.851 -9.173 31.397 1.00 93.25 204 ASP A O 1
ATOM 1621 N N . PHE A 1 205 ? -3.242 -7.640 32.250 1.00 93.81 205 PHE A N 1
ATOM 1622 C CA . PHE A 1 205 ? -3.723 -7.211 30.939 1.00 93.81 205 PHE A CA 1
ATOM 1623 C C . PHE A 1 205 ? -2.631 -6.590 30.048 1.00 93.81 205 PHE A C 1
ATOM 1625 O O . PHE A 1 205 ? -2.622 -6.839 28.840 1.00 93.81 205 PHE A O 1
ATOM 1632 N N . SER A 1 206 ? -1.702 -5.814 30.612 1.00 93.44 206 SER A N 1
ATOM 1633 C CA . SER A 1 206 ? -0.625 -5.148 29.860 1.00 93.44 206 SER A CA 1
ATOM 1634 C C . SER A 1 206 ? 0.289 -6.168 29.185 1.00 93.44 206 SER A C 1
ATOM 1636 O O . SER A 1 206 ? 0.518 -6.125 27.969 1.00 93.44 206 SER A O 1
ATOM 1638 N N . THR A 1 207 ? 0.722 -7.157 29.963 1.00 94.94 207 THR A N 1
ATOM 1639 C CA . THR A 1 207 ? 1.550 -8.268 29.514 1.00 94.94 207 THR A CA 1
ATOM 1640 C C . THR A 1 207 ? 0.824 -9.063 28.432 1.00 94.94 207 THR A C 1
ATOM 1642 O O . THR A 1 207 ? 1.372 -9.273 27.348 1.00 94.94 207 THR A O 1
ATOM 1645 N N . ALA A 1 208 ? -0.436 -9.448 28.658 1.00 95.38 208 ALA A N 1
ATOM 1646 C CA . ALA A 1 208 ? -1.219 -10.182 27.664 1.00 95.38 208 ALA A CA 1
ATOM 1647 C C . ALA A 1 208 ? -1.432 -9.388 26.359 1.00 95.38 208 ALA A C 1
ATOM 1649 O O . ALA A 1 208 ? -1.384 -9.949 25.256 1.00 95.38 208 ALA A O 1
ATOM 1650 N N . TYR A 1 209 ? -1.633 -8.073 26.456 1.00 95.25 209 TYR A N 1
ATOM 1651 C CA . TYR A 1 209 ? -1.789 -7.198 25.299 1.00 95.25 209 TYR A CA 1
ATOM 1652 C C . TYR A 1 209 ? -0.512 -7.132 24.450 1.00 95.25 209 TYR A C 1
ATOM 1654 O O . TYR A 1 209 ? -0.579 -7.261 23.223 1.00 95.25 209 TYR A O 1
ATOM 1662 N N . GLU A 1 210 ? 0.667 -7.000 25.059 1.00 95.62 210 GLU A N 1
ATOM 1663 C CA . GLU A 1 210 ? 1.927 -7.026 24.307 1.00 95.62 210 GLU A CA 1
ATOM 1664 C C . GLU A 1 210 ? 2.212 -8.409 23.699 1.00 95.62 210 GLU A C 1
ATOM 1666 O O . GLU A 1 210 ? 2.545 -8.488 22.511 1.00 95.62 210 GLU A O 1
ATOM 1671 N N . GLN A 1 211 ? 1.975 -9.503 24.435 1.00 96.19 211 GLN A N 1
ATOM 1672 C CA . GLN A 1 211 ? 2.187 -10.870 23.925 1.00 96.19 211 GLN A CA 1
ATOM 1673 C C . GLN A 1 211 ? 1.313 -11.197 22.703 1.00 96.19 211 GLN A C 1
ATOM 1675 O O . GLN A 1 211 ? 1.726 -11.905 21.783 1.00 96.19 211 GLN A O 1
ATOM 1680 N N . THR A 1 212 ? 0.110 -10.628 22.626 1.00 94.69 212 THR A N 1
ATOM 1681 C CA . THR A 1 212 ? -0.844 -10.894 21.534 1.00 94.69 212 THR A CA 1
ATOM 1682 C C . THR A 1 212 ? -0.719 -9.940 20.343 1.00 94.69 212 THR A C 1
ATOM 1684 O O . THR A 1 212 ? -1.395 -10.101 19.323 1.00 94.69 212 THR A O 1
ATOM 1687 N N . LYS A 1 213 ? 0.201 -8.972 20.406 1.00 94.06 213 LYS A N 1
ATOM 1688 C CA . LYS A 1 213 ? 0.409 -7.943 19.374 1.00 94.06 213 LYS A CA 1
ATOM 1689 C C . LYS A 1 213 ? 0.785 -8.513 18.010 1.00 94.06 213 LYS A C 1
ATOM 1691 O O . LYS A 1 213 ? 0.361 -7.966 16.989 1.00 94.06 213 LYS A O 1
ATOM 1696 N N . SER A 1 214 ? 1.574 -9.589 17.976 1.00 92.62 214 SER A N 1
ATOM 1697 C CA . SER A 1 214 ? 1.951 -10.261 16.724 1.00 92.62 214 SER A CA 1
ATOM 1698 C C . SER A 1 214 ? 0.736 -10.919 16.060 1.00 92.62 214 SER A C 1
ATOM 1700 O O . SER A 1 214 ? 0.438 -10.627 14.902 1.00 92.62 214 SER A O 1
ATOM 1702 N N . ALA A 1 215 ? -0.041 -11.693 16.828 1.00 91.94 215 ALA A N 1
ATOM 1703 C CA . ALA A 1 215 ? -1.267 -12.335 16.351 1.00 91.94 215 ALA A CA 1
ATOM 1704 C C . ALA A 1 215 ? -2.294 -11.307 15.849 1.00 91.94 215 ALA A C 1
ATOM 1706 O O . ALA A 1 215 ? -2.858 -11.455 14.763 1.00 91.94 215 ALA A O 1
ATOM 1707 N N . TYR A 1 216 ? -2.476 -10.201 16.580 1.00 92.69 216 TYR A N 1
ATOM 1708 C CA . TYR A 1 216 ? -3.325 -9.101 16.130 1.00 92.69 216 TYR A CA 1
ATOM 1709 C C . TYR A 1 216 ? -2.834 -8.499 14.803 1.00 92.69 216 TYR A C 1
ATOM 1711 O O . TYR A 1 216 ? -3.629 -8.295 13.882 1.00 92.69 216 TYR A O 1
ATOM 1719 N N . LYS A 1 217 ? -1.527 -8.229 14.661 1.00 90.94 217 LYS A N 1
ATOM 1720 C CA . LYS A 1 217 ? -0.953 -7.711 13.405 1.00 90.94 217 LYS A CA 1
ATOM 1721 C C . LYS A 1 217 ? -1.197 -8.664 12.237 1.00 90.94 217 LYS A C 1
ATOM 1723 O O . LYS A 1 217 ? -1.626 -8.192 11.184 1.00 90.94 217 LYS A O 1
ATOM 1728 N N . GLU A 1 218 ? -0.992 -9.963 12.437 1.00 89.88 218 GLU A N 1
ATOM 1729 C CA . GLU A 1 218 ? -1.232 -10.998 11.428 1.00 89.88 218 GLU A CA 1
ATOM 1730 C C . GLU A 1 218 ? -2.705 -11.031 10.991 1.00 89.88 218 GLU A C 1
ATOM 1732 O O . GLU A 1 218 ? -2.999 -10.947 9.796 1.00 89.88 218 GLU A O 1
ATOM 1737 N N . MET A 1 219 ? -3.648 -11.051 11.942 1.00 90.50 219 MET A N 1
ATOM 1738 C CA . MET A 1 219 ? -5.085 -10.997 11.640 1.00 90.50 219 MET A CA 1
ATOM 1739 C C . MET A 1 219 ? -5.445 -9.738 10.846 1.00 90.50 219 MET A C 1
ATOM 1741 O O . MET A 1 219 ? -6.154 -9.805 9.841 1.00 90.50 219 MET A O 1
ATOM 1745 N N . ARG A 1 220 ? -4.917 -8.575 11.245 1.00 90.25 220 ARG A N 1
ATOM 1746 C CA . ARG A 1 220 ? -5.126 -7.316 10.515 1.00 90.25 220 ARG A CA 1
ATOM 1747 C C . ARG A 1 220 ? -4.511 -7.347 9.107 1.00 90.25 220 ARG A C 1
ATOM 1749 O O . ARG A 1 220 ? -5.031 -6.659 8.228 1.00 90.25 220 ARG A O 1
ATOM 1756 N N . GLY A 1 221 ? -3.419 -8.081 8.897 1.00 88.88 221 GLY A N 1
ATOM 1757 C CA . GLY A 1 221 ? -2.811 -8.309 7.583 1.00 88.88 221 GLY A CA 1
ATOM 1758 C C . GLY A 1 221 ? -3.715 -9.147 6.680 1.00 88.88 221 GLY A C 1
ATOM 1759 O O . GLY A 1 221 ? -4.081 -8.703 5.590 1.00 88.88 221 GLY A O 1
ATOM 1760 N N . LYS A 1 222 ? -4.191 -10.295 7.180 1.00 88.56 222 LYS A N 1
ATOM 1761 C CA . LYS A 1 222 ? -5.156 -11.161 6.476 1.00 88.56 222 LYS A CA 1
ATOM 1762 C C . LYS A 1 222 ? -6.445 -10.417 6.115 1.00 88.56 222 LYS A C 1
ATOM 1764 O O . LYS A 1 222 ? -6.942 -10.550 4.999 1.00 88.56 222 LYS A O 1
ATOM 1769 N N . ASP A 1 223 ? -6.945 -9.579 7.018 1.00 90.50 223 ASP A N 1
ATOM 1770 C CA . ASP A 1 223 ? -8.112 -8.724 6.787 1.00 90.50 223 ASP A CA 1
ATOM 1771 C C . ASP A 1 223 ? -7.914 -7.745 5.616 1.00 90.50 223 ASP A C 1
ATOM 1773 O O . ASP A 1 223 ? -8.766 -7.627 4.734 1.00 90.50 223 ASP A O 1
ATOM 1777 N N . ARG A 1 224 ? -6.749 -7.081 5.551 1.00 90.19 224 ARG A N 1
ATOM 1778 C CA . ARG A 1 224 ? -6.394 -6.198 4.426 1.00 90.19 224 ARG A CA 1
ATOM 1779 C C . ARG A 1 224 ? -6.299 -6.960 3.110 1.00 90.19 224 ARG A C 1
ATOM 1781 O O . ARG A 1 224 ? -6.767 -6.454 2.094 1.00 90.19 224 ARG A O 1
ATOM 1788 N N . ILE A 1 225 ? -5.734 -8.166 3.128 1.00 86.75 225 ILE A N 1
ATOM 1789 C CA . ILE A 1 225 ? -5.653 -9.029 1.945 1.00 86.75 225 ILE A CA 1
ATOM 1790 C C . ILE A 1 225 ? -7.059 -9.412 1.463 1.00 86.75 225 ILE A C 1
ATOM 1792 O O . ILE A 1 225 ? -7.332 -9.314 0.268 1.00 86.75 225 ILE A O 1
ATOM 1796 N N . GLN A 1 226 ? -7.975 -9.792 2.362 1.00 87.88 226 GLN A N 1
ATOM 1797 C CA . GLN A 1 226 ? -9.364 -10.096 1.990 1.00 87.88 226 GLN A CA 1
ATOM 1798 C C . GLN A 1 226 ? -10.092 -8.876 1.411 1.00 87.88 226 GLN A C 1
ATOM 1800 O O . GLN A 1 226 ? -10.744 -8.995 0.378 1.00 87.88 226 GLN A O 1
ATOM 1805 N N . ALA A 1 227 ? -9.946 -7.697 2.021 1.00 90.06 227 ALA A N 1
ATOM 1806 C CA . ALA A 1 227 ? -10.529 -6.467 1.485 1.00 90.06 227 ALA A CA 1
ATOM 1807 C C . ALA A 1 227 ? -9.957 -6.107 0.105 1.00 90.06 227 ALA A C 1
ATOM 1809 O O . ALA A 1 227 ? -10.684 -5.639 -0.767 1.00 90.06 227 ALA A O 1
ATOM 1810 N N . PHE A 1 228 ? -8.667 -6.360 -0.122 1.00 89.19 228 PHE A N 1
ATOM 1811 C CA . PHE A 1 228 ? -8.049 -6.155 -1.428 1.00 89.19 228 PHE A CA 1
ATOM 1812 C C . PHE A 1 228 ? -8.598 -7.110 -2.494 1.00 89.19 228 PHE A C 1
ATOM 1814 O O . PHE A 1 228 ? -8.836 -6.687 -3.622 1.00 89.19 228 PHE A O 1
ATOM 1821 N N . LYS A 1 229 ? -8.843 -8.378 -2.141 1.00 86.31 229 LYS A N 1
ATOM 1822 C CA . LYS A 1 229 ? -9.512 -9.337 -3.034 1.00 86.31 229 LYS A CA 1
ATOM 1823 C C . LYS A 1 229 ? -10.919 -8.875 -3.402 1.00 86.31 229 LYS A C 1
ATOM 1825 O O . LYS A 1 229 ? -11.236 -8.842 -4.583 1.00 86.31 229 LYS A O 1
ATOM 1830 N N . TYR A 1 230 ? -11.695 -8.413 -2.419 1.00 89.69 230 TYR A N 1
ATOM 1831 C CA . TYR A 1 230 ? -13.005 -7.816 -2.680 1.00 89.69 230 TYR A CA 1
ATOM 1832 C C . TYR A 1 230 ? -12.885 -6.660 -3.682 1.00 89.69 230 TYR A C 1
ATOM 1834 O O . TYR A 1 230 ? -13.582 -6.645 -4.685 1.00 89.69 230 TYR A O 1
ATOM 1842 N N . LEU A 1 231 ? -11.950 -5.722 -3.469 1.00 89.75 231 LEU A N 1
ATOM 1843 C CA . LEU A 1 231 ? -11.731 -4.609 -4.399 1.00 89.75 231 LEU A CA 1
ATOM 1844 C C . LEU A 1 231 ? -11.423 -5.090 -5.824 1.00 89.75 231 LEU A C 1
ATOM 1846 O O . LEU A 1 231 ? -11.886 -4.479 -6.779 1.00 89.75 231 LEU A O 1
ATOM 1850 N N . LEU A 1 232 ? -10.640 -6.160 -5.988 1.00 86.31 232 LEU A N 1
ATOM 1851 C CA . LEU A 1 232 ? -10.340 -6.721 -7.308 1.00 86.31 232 LEU A CA 1
ATOM 1852 C C . LEU A 1 232 ? -11.596 -7.218 -8.039 1.00 86.31 232 LEU A C 1
ATOM 1854 O O . LEU A 1 232 ? -11.684 -7.044 -9.254 1.00 86.31 232 LEU A O 1
ATOM 1858 N N . GLU A 1 233 ? -12.532 -7.813 -7.303 1.00 87.31 233 GLU A N 1
ATOM 1859 C CA . GLU A 1 233 ? -13.804 -8.351 -7.802 1.00 87.31 233 GLU A CA 1
ATOM 1860 C C . GLU A 1 233 ? -14.863 -7.253 -8.001 1.00 87.31 233 GLU A C 1
ATOM 1862 O O . GLU A 1 233 ? -15.692 -7.341 -8.899 1.00 87.31 233 GLU A O 1
ATOM 1867 N N . ASP A 1 234 ? -14.773 -6.161 -7.243 1.00 86.75 234 ASP A N 1
ATOM 1868 C CA . ASP A 1 234 ? -15.712 -5.030 -7.234 1.00 86.75 234 ASP A CA 1
ATOM 1869 C C . ASP A 1 234 ? -15.582 -4.092 -8.451 1.00 86.75 234 ASP A C 1
ATOM 1871 O O . ASP A 1 234 ? -16.165 -3.013 -8.497 1.00 86.75 234 ASP A O 1
ATOM 1875 N N . LYS A 1 235 ? -14.782 -4.468 -9.451 1.00 85.19 235 LYS A N 1
ATOM 1876 C CA . LYS A 1 235 ? -14.443 -3.625 -10.604 1.00 85.19 235 LYS A CA 1
ATOM 1877 C C . LYS A 1 235 ? -15.665 -3.135 -11.382 1.00 85.19 235 LYS A C 1
ATOM 1879 O O . LYS A 1 235 ? -15.676 -1.982 -11.811 1.00 85.19 235 LYS A O 1
ATOM 1884 N N . ASP A 1 236 ? -16.656 -3.998 -11.576 1.00 83.44 236 ASP A N 1
ATOM 1885 C CA . ASP A 1 236 ? -17.826 -3.702 -12.411 1.00 83.44 236 ASP A CA 1
ATOM 1886 C C . ASP A 1 236 ? -18.807 -2.738 -11.726 1.00 83.44 236 ASP A C 1
ATOM 1888 O O . ASP A 1 236 ? -19.648 -2.131 -12.384 1.00 83.44 236 ASP A O 1
ATOM 1892 N N . ASN A 1 237 ? -18.633 -2.509 -10.423 1.00 83.12 237 ASN A N 1
ATOM 1893 C CA . ASN A 1 237 ? -19.411 -1.549 -9.649 1.00 83.12 237 ASN A CA 1
ATOM 1894 C C . ASN A 1 237 ? -18.905 -0.097 -9.809 1.00 83.12 237 ASN A C 1
ATOM 1896 O O . ASN A 1 237 ? -19.548 0.850 -9.356 1.00 83.12 237 ASN A O 1
ATOM 1900 N N . TYR A 1 238 ? -17.772 0.114 -10.490 1.00 83.81 238 TYR A N 1
ATOM 1901 C CA . TYR A 1 238 ? -17.259 1.449 -10.800 1.00 83.81 238 TYR A CA 1
ATOM 1902 C C . TYR A 1 238 ? -17.737 1.923 -12.174 1.00 83.81 238 TYR A C 1
ATOM 1904 O O . TYR A 1 238 ? -17.395 1.332 -13.196 1.00 83.81 238 TYR A O 1
ATOM 1912 N N . LEU A 1 239 ? -18.406 3.082 -12.214 1.00 80.94 239 LEU A N 1
ATOM 1913 C CA . LEU A 1 239 ? -18.786 3.741 -13.473 1.00 80.94 239 LEU A CA 1
ATOM 1914 C C . LEU A 1 239 ? -17.585 4.041 -14.378 1.00 80.94 239 LEU A C 1
ATOM 1916 O O . LEU A 1 239 ? -17.650 3.887 -15.597 1.00 80.94 239 LEU A O 1
ATOM 1920 N N . TYR A 1 240 ? -16.484 4.502 -13.782 1.00 83.81 240 TYR A N 1
ATOM 1921 C CA . TYR A 1 240 ? -15.298 4.918 -14.518 1.00 83.81 240 TYR A CA 1
ATOM 1922 C C . TYR A 1 240 ? -14.103 4.053 -14.156 1.00 83.81 240 TYR A C 1
ATOM 1924 O O . TYR A 1 240 ? -13.714 3.915 -12.996 1.00 83.81 240 TYR A O 1
ATOM 1932 N N . LYS A 1 241 ? -13.424 3.563 -15.193 1.00 83.38 241 LYS A N 1
ATOM 1933 C CA . LYS A 1 241 ? -12.200 2.774 -15.044 1.00 83.38 241 LYS A CA 1
ATOM 1934 C C . LYS A 1 241 ? -11.104 3.504 -14.261 1.00 83.38 241 LYS A C 1
ATOM 1936 O O . LYS A 1 241 ? -10.356 2.858 -13.533 1.00 83.38 241 LYS A O 1
ATOM 1941 N N . ASP A 1 242 ? -10.983 4.820 -14.422 1.00 82.94 242 ASP A N 1
ATOM 1942 C CA . ASP A 1 242 ? -9.970 5.606 -13.708 1.00 82.94 242 ASP A CA 1
ATOM 1943 C C . ASP A 1 242 ? -10.265 5.666 -12.193 1.00 82.94 242 ASP A C 1
ATOM 1945 O O . ASP A 1 242 ? -9.324 5.576 -11.405 1.00 82.94 242 ASP A O 1
ATOM 1949 N N . ALA A 1 243 ? -11.542 5.692 -11.782 1.00 84.44 243 ALA A N 1
ATOM 1950 C CA . ALA A 1 243 ? -11.954 5.654 -10.373 1.00 84.44 243 ALA A CA 1
ATOM 1951 C C . ALA A 1 243 ? -11.546 4.336 -9.696 1.00 84.44 243 ALA A C 1
ATOM 1953 O O . ALA A 1 243 ? -10.957 4.338 -8.612 1.00 84.44 243 ALA A O 1
ATOM 1954 N N . TYR A 1 244 ? -11.786 3.214 -10.380 1.00 86.75 244 TYR A N 1
ATOM 1955 C CA . TYR A 1 244 ? -11.356 1.889 -9.936 1.00 86.75 244 TYR A CA 1
ATOM 1956 C C . TYR A 1 244 ? -9.830 1.787 -9.822 1.00 86.75 244 TYR A C 1
ATOM 1958 O O . TYR A 1 244 ? -9.300 1.353 -8.799 1.00 86.75 244 TYR A O 1
ATOM 1966 N N . LEU A 1 245 ? -9.102 2.219 -10.860 1.00 83.62 245 LEU A N 1
ATOM 1967 C CA . LEU A 1 245 ? -7.638 2.152 -10.878 1.00 83.62 245 LEU A CA 1
ATOM 1968 C C . LEU A 1 245 ? -7.006 3.003 -9.776 1.00 83.62 245 LEU A C 1
ATOM 1970 O O . LEU A 1 245 ? -6.013 2.589 -9.181 1.00 83.62 245 LEU A O 1
ATOM 1974 N N . TYR A 1 246 ? -7.585 4.163 -9.483 1.00 84.31 246 TYR A N 1
ATOM 1975 C CA . TYR A 1 246 ? -7.158 4.999 -8.371 1.00 84.31 246 TYR A CA 1
ATOM 1976 C C . TYR A 1 246 ? -7.272 4.259 -7.025 1.00 84.31 246 TYR A C 1
ATOM 1978 O O . TYR A 1 246 ? -6.274 4.156 -6.305 1.00 84.31 246 TYR A O 1
ATOM 1986 N N . ASN A 1 247 ? -8.433 3.658 -6.730 1.00 86.88 247 ASN A N 1
ATOM 1987 C CA . ASN A 1 247 ? -8.645 2.877 -5.506 1.00 86.88 247 ASN A CA 1
ATOM 1988 C C . ASN A 1 247 ? -7.708 1.661 -5.439 1.00 86.88 247 ASN A C 1
ATOM 1990 O O . ASN A 1 247 ? -7.104 1.400 -4.397 1.00 86.88 247 ASN A O 1
ATOM 1994 N N . TYR A 1 248 ? -7.511 0.968 -6.563 1.00 86.88 248 TYR A N 1
ATOM 1995 C CA . TYR A 1 248 ? -6.577 -0.152 -6.679 1.00 86.88 248 TYR A CA 1
ATOM 1996 C C . TYR A 1 248 ? -5.139 0.241 -6.308 1.00 86.88 248 TYR A C 1
ATOM 1998 O O . TYR A 1 248 ? -4.509 -0.412 -5.472 1.00 86.88 248 TYR A O 1
ATOM 2006 N N . PHE A 1 249 ? -4.614 1.329 -6.881 1.00 82.19 249 PHE A N 1
ATOM 2007 C CA . PHE A 1 249 ? -3.251 1.776 -6.584 1.00 82.19 249 PHE A CA 1
ATOM 2008 C C . PHE A 1 249 ? -3.101 2.269 -5.142 1.00 82.19 249 PHE A C 1
ATOM 2010 O O . PHE A 1 249 ? -2.110 1.933 -4.491 1.00 82.19 249 PHE A O 1
ATOM 2017 N N . LYS A 1 250 ? -4.086 3.004 -4.606 1.00 83.75 250 LYS A N 1
ATOM 2018 C CA . LYS A 1 250 ? -4.104 3.413 -3.190 1.00 83.75 250 LYS A CA 1
ATOM 2019 C C . LYS A 1 250 ? -4.086 2.205 -2.253 1.00 83.75 250 LYS A C 1
ATOM 2021 O O . LYS A 1 250 ? -3.315 2.186 -1.290 1.00 83.75 250 LYS A O 1
ATOM 2026 N N . ALA A 1 251 ? -4.893 1.189 -2.549 1.00 87.44 251 ALA A N 1
ATOM 2027 C CA . ALA A 1 251 ? -4.952 -0.029 -1.759 1.00 87.44 251 ALA A CA 1
ATOM 2028 C C . ALA A 1 251 ? -3.617 -0.785 -1.775 1.00 87.44 251 ALA A C 1
ATOM 2030 O O . ALA A 1 251 ? -3.124 -1.163 -0.714 1.00 87.44 251 ALA A O 1
ATOM 2031 N N . LEU A 1 252 ? -2.985 -0.926 -2.945 1.00 82.81 252 LEU A N 1
ATOM 2032 C CA . LEU A 1 252 ? -1.668 -1.557 -3.061 1.00 82.81 252 LEU A CA 1
ATOM 2033 C C . LEU A 1 252 ? -0.587 -0.822 -2.275 1.00 82.81 252 LEU A C 1
ATOM 2035 O O . LEU A 1 252 ? 0.169 -1.467 -1.557 1.00 82.81 252 LEU A O 1
ATOM 2039 N N . ILE A 1 253 ? -0.541 0.512 -2.348 1.00 81.00 253 ILE A N 1
ATOM 2040 C CA . ILE A 1 253 ? 0.394 1.316 -1.543 1.00 81.00 253 ILE A CA 1
ATOM 2041 C C . ILE A 1 253 ? 0.169 1.064 -0.050 1.00 81.00 253 ILE A C 1
ATOM 2043 O O . ILE A 1 253 ? 1.120 0.958 0.726 1.00 81.00 253 ILE A O 1
ATOM 2047 N N . LYS A 1 254 ? -1.092 0.956 0.384 1.00 83.88 254 LYS A N 1
ATOM 2048 C CA . LYS A 1 254 ? -1.384 0.673 1.789 1.00 83.88 254 LYS A CA 1
ATOM 2049 C C . LYS A 1 254 ? -0.946 -0.731 2.196 1.00 83.88 254 LYS A C 1
ATOM 2051 O O . LYS A 1 254 ? -0.391 -0.855 3.287 1.00 83.88 254 LYS A O 1
ATOM 2056 N N . VAL A 1 255 ? -1.215 -1.744 1.371 1.00 84.88 255 VAL A N 1
ATOM 2057 C CA . VAL A 1 255 ? -0.798 -3.131 1.625 1.00 84.88 255 VAL A CA 1
ATOM 2058 C C . VAL A 1 255 ? 0.723 -3.215 1.674 1.00 84.88 255 VAL A C 1
ATOM 2060 O O . VAL A 1 255 ? 1.249 -3.722 2.653 1.00 84.88 255 VAL A O 1
ATOM 2063 N N . GLU A 1 256 ? 1.434 -2.626 0.713 1.00 82.69 256 GLU A N 1
ATOM 2064 C CA . GLU A 1 256 ? 2.902 -2.595 0.695 1.00 82.69 256 GLU A CA 1
ATOM 2065 C C . GLU A 1 256 ? 3.477 -1.963 1.964 1.00 82.69 256 GLU A C 1
ATOM 2067 O O . GLU A 1 256 ? 4.295 -2.570 2.648 1.00 82.69 256 GLU A O 1
ATOM 2072 N N . ARG A 1 257 ? 2.965 -0.794 2.361 1.00 82.62 257 ARG A N 1
ATOM 2073 C CA . ARG A 1 257 ? 3.449 -0.082 3.550 1.00 82.62 257 ARG A CA 1
ATOM 2074 C C . ARG A 1 257 ? 3.202 -0.846 4.853 1.00 82.62 257 ARG A C 1
ATOM 2076 O O . ARG A 1 257 ? 3.853 -0.569 5.859 1.00 82.62 257 ARG A O 1
ATOM 2083 N N . LYS A 1 258 ? 2.174 -1.697 4.897 1.00 84.69 258 LYS A N 1
ATOM 2084 C CA . LYS A 1 258 ? 1.738 -2.374 6.127 1.00 84.69 258 LYS A CA 1
ATOM 2085 C C . LYS A 1 258 ? 2.211 -3.822 6.220 1.00 84.69 258 LYS A C 1
ATOM 2087 O O . LYS A 1 258 ? 2.543 -4.238 7.323 1.00 84.69 258 LYS A O 1
ATOM 2092 N N . GLU A 1 259 ? 2.280 -4.529 5.095 1.00 85.44 259 GLU A N 1
ATOM 2093 C CA . GLU A 1 259 ? 2.619 -5.958 5.007 1.00 85.44 259 GLU A CA 1
ATOM 2094 C C . GLU A 1 259 ? 3.923 -6.234 4.242 1.00 85.44 259 GLU A C 1
ATOM 2096 O O . GLU A 1 259 ? 4.438 -7.347 4.277 1.00 85.44 259 GLU A O 1
ATOM 2101 N N . GLY A 1 260 ? 4.461 -5.245 3.527 1.00 82.25 260 GLY A N 1
ATOM 2102 C CA . GLY A 1 260 ? 5.646 -5.394 2.686 1.00 82.25 260 GLY A CA 1
ATOM 2103 C C . GLY A 1 260 ? 5.362 -5.951 1.287 1.00 82.25 260 GLY A C 1
ATOM 2104 O O . GLY A 1 260 ? 4.243 -6.318 0.921 1.00 82.25 260 GLY A O 1
ATOM 2105 N N . ILE A 1 261 ? 6.422 -6.016 0.476 1.00 77.56 261 ILE A N 1
ATOM 2106 C CA . ILE A 1 261 ? 6.355 -6.442 -0.931 1.00 77.56 261 ILE A CA 1
ATOM 2107 C C . ILE A 1 261 ? 6.025 -7.934 -1.095 1.00 77.56 261 ILE A C 1
ATOM 2109 O O . ILE A 1 261 ? 5.394 -8.324 -2.076 1.00 77.56 261 ILE A O 1
ATOM 2113 N N . ALA A 1 262 ? 6.399 -8.772 -0.121 1.00 80.50 262 ALA A N 1
ATOM 2114 C CA . ALA A 1 262 ? 6.119 -10.207 -0.143 1.00 80.50 262 ALA A CA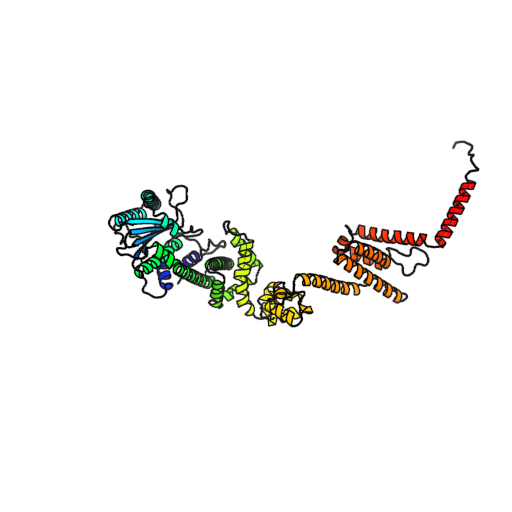 1
ATOM 2115 C C . ALA A 1 262 ? 4.608 -10.491 -0.179 1.00 80.50 262 ALA A C 1
ATOM 2117 O O . ALA A 1 262 ? 4.161 -11.326 -0.966 1.00 80.50 262 ALA A O 1
ATOM 2118 N N . ALA A 1 263 ? 3.819 -9.725 0.581 1.00 78.94 263 ALA A N 1
ATOM 2119 C CA . ALA A 1 263 ? 2.364 -9.834 0.581 1.00 78.94 263 ALA A CA 1
ATOM 2120 C C . ALA A 1 263 ? 1.754 -9.454 -0.778 1.00 78.94 263 ALA A C 1
ATOM 2122 O O . ALA A 1 263 ? 0.818 -10.107 -1.236 1.00 78.94 263 ALA A O 1
ATOM 2123 N N . ILE A 1 264 ? 2.301 -8.443 -1.468 1.00 75.94 264 ILE A N 1
ATOM 2124 C CA . ILE A 1 264 ? 1.868 -8.115 -2.837 1.00 75.94 264 ILE A CA 1
ATOM 2125 C C . ILE A 1 264 ? 2.147 -9.293 -3.765 1.00 75.94 264 ILE A C 1
ATOM 2127 O O . ILE A 1 264 ? 1.256 -9.708 -4.500 1.00 75.94 264 ILE A O 1
ATOM 2131 N N . SER A 1 265 ? 3.353 -9.857 -3.716 1.00 75.62 265 SER A N 1
ATOM 2132 C CA . SER A 1 265 ? 3.720 -11.010 -4.542 1.00 75.62 265 SER A CA 1
ATOM 2133 C C . SER A 1 265 ? 2.803 -12.212 -4.301 1.00 75.62 265 SER A C 1
ATOM 2135 O O . SER A 1 265 ? 2.417 -12.891 -5.250 1.00 75.62 265 SER A O 1
ATOM 2137 N N . GLU A 1 266 ? 2.408 -12.464 -3.053 1.00 79.62 266 GLU A N 1
ATOM 2138 C CA . GLU A 1 266 ? 1.456 -13.522 -2.709 1.00 79.62 266 GLU A CA 1
ATOM 2139 C C . GLU A 1 266 ? 0.048 -13.238 -3.253 1.00 79.62 266 GLU A C 1
ATOM 2141 O O . GLU A 1 266 ? -0.553 -14.097 -3.902 1.00 79.62 266 GLU A O 1
ATOM 2146 N N . ILE A 1 267 ? -0.465 -12.016 -3.066 1.00 76.31 267 ILE A N 1
ATOM 2147 C CA . ILE A 1 267 ? -1.739 -11.576 -3.654 1.00 76.31 267 ILE A CA 1
ATOM 2148 C C . ILE A 1 267 ? -1.715 -11.769 -5.173 1.00 76.31 267 ILE A C 1
ATOM 2150 O O . ILE A 1 267 ? -2.686 -12.258 -5.750 1.00 76.31 267 ILE A O 1
ATOM 2154 N N . VAL A 1 268 ? -0.607 -11.407 -5.815 1.00 73.12 268 VAL A N 1
ATOM 2155 C CA . VAL A 1 268 ? -0.410 -11.536 -7.258 1.00 73.12 268 VAL A CA 1
ATOM 2156 C C . VAL A 1 268 ? -0.500 -12.981 -7.719 1.00 73.12 268 VAL A C 1
ATOM 2158 O O . VAL A 1 268 ? -1.258 -13.277 -8.645 1.00 73.12 268 VAL A O 1
ATOM 2161 N N . LYS A 1 269 ? 0.218 -13.880 -7.045 1.00 76.31 269 LYS A N 1
ATOM 2162 C CA . LYS A 1 269 ? 0.208 -15.314 -7.350 1.00 76.31 269 LYS A CA 1
ATOM 2163 C C . LYS A 1 269 ? -1.185 -15.920 -7.165 1.00 76.31 269 LYS A C 1
ATOM 2165 O O . LYS A 1 269 ? -1.657 -16.637 -8.043 1.00 76.31 269 LYS A O 1
ATOM 2170 N N . ASN A 1 270 ? -1.865 -15.576 -6.072 1.00 77.81 270 ASN A N 1
ATOM 2171 C CA . ASN A 1 270 ? -3.140 -16.189 -5.693 1.00 77.81 270 ASN A CA 1
ATOM 2172 C C . ASN A 1 270 ? -4.361 -15.612 -6.432 1.00 77.81 270 ASN A C 1
ATOM 2174 O O . ASN A 1 270 ? -5.409 -16.246 -6.450 1.00 77.81 270 ASN A O 1
ATOM 2178 N N . ASN A 1 271 ? -4.255 -14.427 -7.046 1.00 73.81 271 ASN A N 1
ATOM 2179 C CA . ASN A 1 271 ? -5.376 -13.750 -7.723 1.00 73.81 271 ASN A CA 1
ATOM 2180 C C . ASN A 1 271 ? -5.045 -13.443 -9.189 1.00 73.81 271 ASN A C 1
ATOM 2182 O O . ASN A 1 271 ? -5.402 -12.396 -9.740 1.00 73.81 271 ASN A O 1
ATOM 2186 N N . LYS A 1 272 ? -4.331 -14.378 -9.819 1.00 74.75 272 LYS A N 1
ATOM 2187 C CA . LYS A 1 272 ? -3.698 -14.209 -11.124 1.00 74.75 272 LYS A CA 1
ATOM 2188 C C . LYS A 1 272 ? -4.661 -13.720 -12.214 1.00 74.75 272 LYS A C 1
ATOM 2190 O O . LYS A 1 272 ? -4.343 -12.783 -12.944 1.00 74.75 272 LYS A O 1
ATOM 2195 N N . LEU A 1 273 ? -5.859 -14.305 -12.291 1.00 73.94 273 LEU A N 1
ATOM 2196 C CA . LEU A 1 273 ? -6.882 -13.945 -13.283 1.00 73.94 273 LEU A CA 1
ATOM 2197 C C . LEU A 1 273 ? -7.411 -12.515 -13.101 1.00 73.94 273 LEU A C 1
ATOM 2199 O O . LEU A 1 273 ? -7.492 -11.764 -14.074 1.00 73.94 273 LEU A O 1
ATOM 2203 N N . LEU A 1 274 ? -7.708 -12.118 -11.861 1.00 70.00 274 LEU A N 1
ATOM 2204 C CA . LEU A 1 274 ? -8.229 -10.785 -11.544 1.00 70.00 274 LEU A CA 1
ATOM 2205 C C . LEU A 1 274 ? -7.203 -9.697 -11.894 1.00 70.00 274 LEU A C 1
ATOM 2207 O O . LEU A 1 274 ? -7.517 -8.705 -12.562 1.00 70.00 274 LEU A O 1
ATOM 2211 N N . ILE A 1 275 ? -5.941 -9.933 -11.534 1.00 73.12 275 ILE A N 1
ATOM 2212 C CA . ILE A 1 275 ? -4.841 -8.982 -11.735 1.00 73.12 275 ILE A CA 1
ATOM 2213 C C . ILE A 1 275 ? -4.395 -8.924 -13.199 1.00 73.12 275 ILE A C 1
ATOM 2215 O O . ILE A 1 275 ? -3.970 -7.868 -13.676 1.00 73.12 275 ILE A O 1
ATOM 2219 N N . LYS A 1 276 ? -4.592 -9.995 -13.977 1.00 72.75 276 LYS A N 1
ATOM 2220 C CA . LYS A 1 276 ? -4.348 -9.985 -15.428 1.00 72.75 276 LYS A CA 1
ATOM 2221 C C . LYS A 1 276 ? -5.115 -8.862 -16.134 1.00 72.75 276 LYS A C 1
ATOM 2223 O O . LYS A 1 276 ? -4.600 -8.233 -17.062 1.00 72.75 276 LYS A O 1
ATOM 2228 N N . SER A 1 277 ? -6.314 -8.528 -15.650 1.00 70.44 277 SER A N 1
ATOM 2229 C CA . SER A 1 277 ? -7.122 -7.428 -16.193 1.00 70.44 277 SER A CA 1
ATOM 2230 C C . SER A 1 277 ? -6.508 -6.027 -15.967 1.00 70.44 277 SER A C 1
ATOM 2232 O O . SER A 1 277 ? -6.866 -5.065 -16.659 1.00 70.44 277 SER A O 1
ATOM 2234 N N . LEU A 1 278 ? -5.530 -5.922 -15.061 1.00 71.25 278 LEU A N 1
ATOM 2235 C CA . LEU A 1 278 ? -4.843 -4.695 -14.645 1.00 71.25 278 LEU A CA 1
ATOM 2236 C C . LEU A 1 278 ? -3.487 -4.489 -15.330 1.00 71.25 278 LEU A C 1
ATOM 2238 O O . LEU A 1 278 ? -2.933 -3.391 -15.266 1.00 71.25 278 LEU A O 1
ATOM 2242 N N . ILE A 1 279 ? -2.992 -5.484 -16.076 1.00 73.31 279 ILE A N 1
ATOM 2243 C CA . ILE A 1 279 ? -1.731 -5.392 -16.831 1.00 73.31 279 ILE A CA 1
ATOM 2244 C C . ILE A 1 279 ? -1.761 -4.215 -17.804 1.00 73.31 279 ILE A C 1
ATOM 2246 O O . ILE A 1 279 ? -0.831 -3.418 -17.845 1.00 73.31 279 ILE A O 1
ATOM 2250 N N . LYS A 1 280 ? -2.834 -4.068 -18.593 1.00 76.12 280 LYS A N 1
ATOM 2251 C CA . LYS A 1 280 ? -2.906 -3.034 -19.641 1.00 76.12 280 LYS A CA 1
ATOM 2252 C C . LYS A 1 280 ? -2.685 -1.612 -19.079 1.00 76.12 280 LYS A C 1
ATOM 2254 O O . LYS A 1 280 ? -1.893 -0.884 -19.671 1.00 76.12 280 LYS A O 1
ATOM 2259 N N . PRO A 1 281 ? -3.320 -1.210 -17.960 1.00 74.94 281 PRO A N 1
ATOM 2260 C CA . PRO A 1 281 ? -2.964 0.010 -17.231 1.00 74.94 281 PRO A CA 1
ATOM 2261 C C . PRO A 1 281 ? -1.489 0.113 -16.804 1.00 74.94 281 PRO A C 1
ATOM 2263 O O . PRO A 1 281 ? -0.904 1.181 -16.946 1.00 74.94 281 PRO A O 1
ATOM 2266 N N . LEU A 1 282 ? -0.878 -0.975 -16.323 1.00 75.62 282 LEU A N 1
ATOM 2267 C CA . LEU A 1 282 ? 0.512 -1.003 -15.831 1.00 75.62 282 LEU A CA 1
ATOM 2268 C C . LEU A 1 282 ? 1.572 -0.871 -16.942 1.00 75.62 282 LEU A C 1
ATOM 2270 O O . LEU A 1 282 ? 2.723 -0.496 -16.684 1.00 75.62 282 LEU A O 1
ATOM 2274 N N . LEU A 1 283 ? 1.189 -1.167 -18.186 1.00 78.88 283 LEU A N 1
ATOM 2275 C CA . LEU A 1 283 ? 2.035 -0.988 -19.369 1.00 78.88 283 LEU A CA 1
ATOM 2276 C C . LEU A 1 283 ? 2.142 0.474 -19.809 1.00 78.88 283 LEU A C 1
ATOM 2278 O O . LEU A 1 283 ? 3.112 0.843 -20.471 1.00 78.88 283 LEU A O 1
ATOM 2282 N N . ASP A 1 284 ? 1.174 1.312 -19.437 1.00 79.75 284 ASP A N 1
ATOM 2283 C CA . ASP A 1 284 ? 1.142 2.723 -19.805 1.00 79.75 284 ASP A CA 1
ATOM 2284 C C . ASP A 1 284 ? 1.766 3.588 -18.703 1.00 79.75 284 ASP A C 1
ATOM 2286 O O . ASP A 1 284 ? 1.122 3.991 -17.731 1.00 79.75 284 ASP A O 1
ATOM 2290 N N . ILE A 1 285 ? 3.049 3.914 -18.874 1.00 74.19 285 ILE A N 1
ATOM 2291 C CA . ILE A 1 285 ? 3.784 4.726 -17.902 1.00 74.19 285 ILE A CA 1
ATOM 2292 C C . ILE A 1 285 ? 3.199 6.137 -17.744 1.00 74.19 285 ILE A C 1
ATOM 2294 O O . ILE A 1 285 ? 3.350 6.733 -16.678 1.00 74.19 285 ILE A O 1
ATOM 2298 N N . LYS A 1 286 ? 2.501 6.675 -18.759 1.00 78.88 286 LYS A N 1
ATOM 2299 C CA . LYS A 1 286 ? 1.828 7.978 -18.645 1.00 78.88 286 LYS A CA 1
ATOM 2300 C C . LYS A 1 286 ? 0.647 7.880 -17.683 1.00 78.88 286 LYS A C 1
ATOM 2302 O O . LYS A 1 286 ? 0.491 8.759 -16.840 1.00 78.88 286 LYS A O 1
ATOM 2307 N N . LYS A 1 287 ? -0.127 6.789 -17.741 1.00 75.44 287 LYS A N 1
ATOM 2308 C CA . LYS A 1 287 ? -1.202 6.531 -16.768 1.00 75.44 287 LYS A CA 1
ATOM 2309 C C . LYS A 1 287 ? -0.664 6.380 -15.355 1.00 75.44 287 LYS A C 1
ATOM 2311 O O . LYS A 1 287 ? -1.208 6.996 -14.448 1.00 75.44 287 LYS A O 1
ATOM 2316 N N . ILE A 1 288 ? 0.424 5.633 -15.173 1.00 73.25 288 ILE A N 1
ATOM 2317 C CA . ILE A 1 288 ? 1.053 5.496 -13.851 1.00 73.25 288 ILE A CA 1
ATOM 2318 C C . ILE A 1 288 ? 1.485 6.864 -13.326 1.00 73.25 288 ILE A C 1
ATOM 2320 O O . ILE A 1 288 ? 1.118 7.214 -12.213 1.00 73.25 288 ILE A O 1
ATOM 2324 N N . LYS A 1 289 ? 2.178 7.674 -14.139 1.00 74.25 289 LYS A N 1
ATOM 2325 C CA . LYS A 1 289 ? 2.574 9.040 -13.757 1.00 74.25 289 LYS A CA 1
ATOM 2326 C C . LYS A 1 289 ? 1.367 9.904 -13.366 1.00 74.25 289 LYS A C 1
ATOM 2328 O O . LYS A 1 289 ? 1.437 10.580 -12.345 1.00 74.25 289 LYS A O 1
ATOM 2333 N N . LYS A 1 290 ? 0.264 9.843 -14.128 1.00 77.19 290 LYS A N 1
ATOM 2334 C CA . LYS A 1 290 ? -0.997 10.540 -13.811 1.00 77.19 290 LYS A CA 1
ATOM 2335 C C . LYS A 1 290 ? -1.537 10.113 -12.442 1.00 77.19 290 LYS A C 1
ATOM 2337 O O . LYS A 1 290 ? -1.814 10.971 -11.613 1.00 77.19 290 LYS A O 1
ATOM 2342 N N . PHE A 1 291 ? -1.646 8.810 -12.177 1.00 72.38 291 PHE A N 1
ATOM 2343 C CA . PHE A 1 291 ? -2.138 8.320 -10.885 1.00 72.38 291 PHE A CA 1
ATOM 2344 C C . PHE A 1 291 ? -1.184 8.647 -9.735 1.00 72.38 291 PHE A C 1
ATOM 2346 O O . PHE A 1 291 ? -1.647 9.101 -8.698 1.00 72.38 291 PHE A O 1
ATOM 2353 N N . SER A 1 292 ? 0.133 8.495 -9.910 1.00 71.69 292 SER A N 1
ATOM 2354 C CA . SER A 1 292 ? 1.119 8.895 -8.897 1.00 71.69 292 SER A CA 1
ATOM 2355 C C . SER A 1 292 ? 0.981 10.373 -8.530 1.00 71.69 292 SER A C 1
ATOM 2357 O O . SER A 1 292 ? 1.036 10.706 -7.351 1.00 71.69 292 SER A O 1
ATOM 2359 N N . TYR A 1 293 ? 0.757 11.240 -9.522 1.00 72.94 293 TYR A N 1
ATOM 2360 C CA . TYR A 1 293 ? 0.534 12.666 -9.304 1.00 72.94 293 TYR A CA 1
ATOM 2361 C C . TYR A 1 293 ? -0.750 12.929 -8.506 1.00 72.94 293 TYR A C 1
ATOM 2363 O O . TYR A 1 293 ? -0.682 13.548 -7.448 1.00 72.94 293 TYR A O 1
ATOM 2371 N N . ILE A 1 294 ? -1.891 12.378 -8.936 1.00 71.75 294 ILE A N 1
ATOM 2372 C CA . ILE A 1 294 ? -3.179 12.533 -8.232 1.00 71.75 294 ILE A CA 1
ATOM 2373 C C . ILE A 1 294 ? -3.078 12.027 -6.786 1.00 71.75 294 ILE A C 1
ATOM 2375 O O . ILE A 1 294 ? -3.454 12.723 -5.851 1.00 71.75 294 ILE A O 1
ATOM 2379 N N . ILE A 1 295 ? -2.490 10.846 -6.584 1.00 71.38 295 ILE A N 1
ATOM 2380 C CA . ILE A 1 295 ? -2.303 10.261 -5.251 1.00 71.38 295 ILE A CA 1
ATOM 2381 C C . ILE A 1 295 ? -1.405 11.150 -4.378 1.00 71.38 295 ILE A C 1
ATOM 2383 O O . ILE A 1 295 ? -1.641 11.215 -3.170 1.00 71.38 295 ILE A O 1
ATOM 2387 N N . SER A 1 296 ? -0.391 11.801 -4.964 1.00 70.25 296 SER A N 1
ATOM 2388 C CA . SER A 1 296 ? 0.523 12.694 -4.242 1.00 70.25 296 SER A CA 1
ATOM 2389 C C . SER A 1 296 ? -0.121 14.011 -3.814 1.00 70.25 296 SER A C 1
ATOM 2391 O O . SER A 1 296 ? 0.226 14.506 -2.750 1.00 70.25 296 SER A O 1
ATOM 2393 N N . LEU A 1 297 ? -1.082 14.540 -4.582 1.00 65.25 297 LEU A N 1
ATOM 2394 C CA . LEU A 1 297 ? -1.795 15.776 -4.233 1.00 65.25 297 LEU A CA 1
ATOM 2395 C C . LEU A 1 297 ? -2.626 15.631 -2.950 1.00 65.25 297 LEU A C 1
ATOM 2397 O O . LEU A 1 297 ? -2.778 16.583 -2.197 1.00 65.25 297 LEU A O 1
ATOM 2401 N N . GLU A 1 298 ? -3.126 14.430 -2.671 1.00 62.62 298 GLU A N 1
ATOM 2402 C CA . GLU A 1 298 ? -3.927 14.142 -1.475 1.00 62.62 298 GLU A CA 1
ATOM 2403 C C . GLU A 1 298 ? -3.091 13.674 -0.276 1.00 62.62 298 GLU A C 1
ATOM 2405 O O . GLU A 1 298 ? -3.595 13.556 0.843 1.00 62.62 298 GLU A O 1
ATOM 2410 N N . ALA A 1 299 ? -1.824 13.315 -0.495 1.00 59.19 299 ALA A N 1
ATOM 2411 C CA . ALA A 1 299 ? -0.953 12.852 0.572 1.00 59.19 299 ALA A CA 1
ATOM 2412 C C . ALA A 1 299 ? -0.526 14.055 1.422 1.00 59.19 299 ALA A C 1
ATOM 2414 O O . ALA A 1 299 ? 0.470 14.710 1.138 1.00 59.19 299 ALA A O 1
ATOM 2415 N N . SER A 1 300 ? -1.270 14.335 2.492 1.00 48.00 300 SER A N 1
ATOM 2416 C CA . SER A 1 300 ? -0.909 15.367 3.463 1.00 48.00 300 SER A CA 1
ATOM 2417 C C . SER A 1 300 ? 0.508 15.131 4.031 1.00 48.00 300 SER A C 1
ATOM 2419 O O . SER A 1 300 ? 0.774 14.196 4.794 1.00 48.00 300 SER A O 1
ATOM 2421 N N . VAL A 1 301 ? 1.429 15.999 3.598 1.00 44.88 301 VAL A N 1
ATOM 2422 C CA . VAL A 1 301 ? 2.660 16.477 4.263 1.00 44.88 301 VAL A CA 1
ATOM 2423 C C . VAL A 1 301 ? 3.787 15.458 4.551 1.00 44.88 301 VAL A C 1
ATOM 2425 O O . VAL A 1 301 ? 4.842 15.856 5.021 1.00 44.88 301 VAL A O 1
ATOM 2428 N N . SER A 1 302 ? 3.668 14.159 4.241 1.00 48.75 302 SER A N 1
ATOM 2429 C CA . SER A 1 302 ? 4.689 13.170 4.687 1.00 48.75 302 SER A CA 1
ATOM 2430 C C . SER A 1 302 ? 5.500 12.441 3.611 1.00 48.75 302 SER A C 1
ATOM 2432 O O . SER A 1 302 ? 6.427 11.721 3.970 1.00 48.75 302 SER A O 1
ATOM 2434 N N . TYR A 1 303 ? 5.195 12.601 2.322 1.00 51.88 303 TYR A N 1
ATOM 2435 C CA . TYR A 1 303 ? 5.924 11.925 1.240 1.00 51.88 303 TYR A CA 1
ATOM 2436 C C . TYR A 1 303 ? 6.162 12.879 0.077 1.00 51.88 303 TYR A C 1
ATOM 2438 O O . TYR A 1 303 ? 5.224 13.520 -0.396 1.00 51.88 303 TYR A O 1
ATOM 2446 N N . SER A 1 304 ? 7.396 12.937 -0.432 1.00 59.34 304 SER A N 1
ATOM 2447 C CA . SER A 1 304 ? 7.631 13.630 -1.698 1.00 59.34 304 SER A CA 1
ATOM 2448 C C . SER A 1 304 ? 6.965 12.847 -2.834 1.00 59.34 304 SER A C 1
ATOM 2450 O O . SER A 1 304 ? 6.954 11.611 -2.845 1.00 59.34 304 SER A O 1
ATOM 2452 N N . SER A 1 305 ? 6.413 13.554 -3.822 1.00 63.38 305 SER A N 1
ATOM 2453 C CA . SER A 1 305 ? 5.814 12.944 -5.021 1.00 63.38 305 SER A CA 1
ATOM 2454 C C . SER A 1 305 ? 6.776 11.964 -5.715 1.00 63.38 305 SER A C 1
ATOM 2456 O O . SER A 1 305 ? 6.353 10.942 -6.260 1.00 63.38 305 SER A O 1
ATOM 2458 N N . THR A 1 306 ? 8.083 12.223 -5.616 1.00 65.25 306 THR A N 1
ATOM 2459 C CA . THR A 1 306 ? 9.169 11.361 -6.096 1.00 65.25 306 THR A CA 1
ATOM 2460 C C . THR A 1 306 ? 9.242 10.022 -5.359 1.00 65.25 306 THR A C 1
ATOM 2462 O O . THR A 1 306 ? 9.327 8.983 -6.012 1.00 65.25 306 THR A O 1
ATOM 2465 N N . GLN A 1 307 ? 9.165 10.007 -4.024 1.00 69.38 307 GLN A N 1
ATOM 2466 C CA . GLN A 1 307 ? 9.204 8.765 -3.236 1.00 69.38 307 GLN A CA 1
ATOM 2467 C C . GLN A 1 307 ? 8.006 7.866 -3.545 1.00 69.38 307 GLN A C 1
ATOM 2469 O O . GLN A 1 307 ? 8.173 6.675 -3.795 1.00 69.38 307 GLN A O 1
ATOM 2474 N N . LEU A 1 308 ? 6.806 8.447 -3.612 1.00 68.38 308 LEU A N 1
ATOM 2475 C CA . LEU A 1 308 ? 5.586 7.714 -3.942 1.00 68.38 308 LEU A CA 1
ATOM 2476 C C . LEU A 1 308 ? 5.631 7.145 -5.369 1.00 68.38 308 LEU A C 1
ATOM 2478 O O . LEU A 1 308 ? 5.248 6.001 -5.612 1.00 68.38 308 LEU A O 1
ATOM 2482 N N . LYS A 1 309 ? 6.124 7.935 -6.327 1.00 69.19 309 LYS A N 1
ATOM 2483 C CA . LYS A 1 309 ? 6.325 7.484 -7.706 1.00 69.19 309 LYS A CA 1
ATOM 2484 C C . LYS A 1 309 ? 7.306 6.312 -7.764 1.00 69.19 309 LYS A C 1
ATOM 2486 O O . LYS A 1 309 ? 7.019 5.327 -8.441 1.00 69.19 309 LYS A O 1
ATOM 2491 N N . ASN A 1 310 ? 8.422 6.393 -7.042 1.00 71.81 310 ASN A N 1
ATOM 2492 C CA . ASN A 1 310 ? 9.402 5.311 -6.977 1.00 71.81 310 ASN A CA 1
ATOM 2493 C C . ASN A 1 310 ? 8.803 4.056 -6.332 1.00 71.81 310 ASN A C 1
ATOM 2495 O O . ASN A 1 310 ? 8.960 2.971 -6.879 1.00 71.81 310 ASN A O 1
ATOM 2499 N N . GLN A 1 311 ? 8.034 4.195 -5.253 1.00 73.00 311 GLN A N 1
ATOM 2500 C CA . GLN A 1 311 ? 7.324 3.085 -4.612 1.00 73.00 311 GLN A CA 1
ATOM 2501 C C . GLN A 1 311 ? 6.331 2.405 -5.573 1.00 73.00 311 GLN A C 1
ATOM 2503 O O . GLN A 1 311 ? 6.337 1.185 -5.719 1.00 73.00 311 GLN A O 1
ATOM 2508 N N . ILE A 1 312 ? 5.521 3.175 -6.311 1.00 71.62 312 ILE A N 1
ATOM 2509 C CA . ILE A 1 312 ? 4.588 2.611 -7.302 1.00 71.62 312 ILE A CA 1
ATOM 2510 C C . ILE A 1 312 ? 5.347 1.910 -8.439 1.00 71.62 312 ILE A C 1
ATOM 2512 O O . ILE A 1 312 ? 4.951 0.831 -8.878 1.00 71.62 312 ILE A O 1
ATOM 2516 N N . ILE A 1 313 ? 6.430 2.501 -8.944 1.00 73.31 313 ILE A N 1
ATOM 2517 C CA . ILE A 1 313 ? 7.175 1.942 -10.080 1.00 73.31 313 ILE A CA 1
ATOM 2518 C C . ILE A 1 313 ? 7.975 0.697 -9.674 1.00 73.31 313 ILE A C 1
ATOM 2520 O O . ILE A 1 313 ? 7.949 -0.301 -10.396 1.00 73.31 313 ILE A O 1
ATOM 2524 N N . HIS A 1 314 ? 8.673 0.738 -8.542 1.00 74.62 314 HIS A N 1
ATOM 2525 C CA . HIS A 1 314 ? 9.603 -0.313 -8.136 1.00 74.62 314 HIS A CA 1
ATOM 2526 C C . HIS A 1 314 ? 8.939 -1.378 -7.263 1.00 74.62 314 HIS A C 1
ATOM 2528 O O . HIS A 1 314 ? 9.072 -2.556 -7.577 1.00 74.62 314 HIS A O 1
ATOM 2534 N N . SER A 1 315 ? 8.177 -0.998 -6.233 1.00 71.25 315 SER A N 1
ATOM 2535 C CA . SER A 1 315 ? 7.571 -1.971 -5.310 1.00 71.25 315 SER A CA 1
ATOM 2536 C C . SER A 1 315 ? 6.301 -2.619 -5.861 1.00 71.25 315 SER A C 1
ATOM 2538 O O . SER A 1 315 ? 5.959 -3.729 -5.470 1.00 71.25 315 SER A O 1
ATOM 2540 N N . ILE A 1 316 ? 5.573 -1.931 -6.749 1.00 72.62 316 ILE A N 1
ATOM 2541 C CA . ILE A 1 316 ? 4.245 -2.379 -7.194 1.00 72.62 316 ILE A CA 1
ATOM 2542 C C . ILE A 1 316 ? 4.251 -2.811 -8.661 1.00 72.62 316 ILE A C 1
ATOM 2544 O O . ILE A 1 316 ? 3.888 -3.938 -8.993 1.00 72.62 316 ILE A O 1
ATOM 2548 N N . ARG A 1 317 ? 4.652 -1.918 -9.571 1.00 81.38 317 ARG A N 1
ATOM 2549 C CA . ARG A 1 317 ? 4.587 -2.174 -11.015 1.00 81.38 317 ARG A CA 1
ATOM 2550 C C . ARG A 1 317 ? 5.563 -3.269 -11.438 1.00 81.38 317 ARG A C 1
ATOM 2552 O O . ARG A 1 317 ? 5.190 -4.101 -12.260 1.00 81.38 317 ARG A O 1
ATOM 2559 N N . ALA A 1 318 ? 6.791 -3.269 -10.919 1.00 81.75 318 ALA A N 1
ATOM 2560 C CA . ALA A 1 318 ? 7.805 -4.223 -11.359 1.00 81.75 318 ALA A CA 1
ATOM 2561 C C . ALA A 1 318 ? 7.435 -5.691 -11.055 1.00 81.75 318 ALA A C 1
ATOM 2563 O O . ALA A 1 318 ? 7.420 -6.455 -12.020 1.00 81.75 318 ALA A O 1
ATOM 2564 N N . PRO A 1 319 ? 7.029 -6.081 -9.825 1.00 79.44 319 PRO A N 1
ATOM 2565 C CA . PRO A 1 319 ? 6.617 -7.463 -9.544 1.00 79.44 319 PRO A CA 1
ATOM 2566 C C . PRO A 1 319 ? 5.429 -7.925 -10.397 1.00 79.44 319 PRO A C 1
ATOM 2568 O O . PRO A 1 319 ? 5.388 -9.057 -10.874 1.00 79.44 319 PRO A O 1
ATOM 2571 N N . LEU A 1 320 ? 4.470 -7.026 -10.645 1.00 78.25 320 LEU A N 1
ATOM 2572 C CA . LEU A 1 320 ? 3.326 -7.309 -11.511 1.00 78.25 320 LEU A CA 1
ATOM 2573 C C . LEU A 1 320 ? 3.765 -7.558 -12.960 1.00 78.25 320 LEU A C 1
ATOM 2575 O O . LEU A 1 320 ? 3.336 -8.519 -13.590 1.00 78.25 320 LEU A O 1
ATOM 2579 N N . LEU A 1 321 ? 4.625 -6.706 -13.515 1.00 85.75 321 LEU A N 1
ATOM 2580 C CA . LEU A 1 321 ? 5.095 -6.893 -14.886 1.00 85.75 321 LEU A CA 1
ATOM 2581 C C . LEU A 1 321 ? 5.971 -8.140 -15.031 1.00 85.75 321 LEU A C 1
ATOM 2583 O O . LEU A 1 321 ? 5.844 -8.835 -16.032 1.00 85.75 321 LEU A O 1
ATOM 2587 N N . GLU A 1 322 ? 6.797 -8.463 -14.042 1.00 83.69 322 GLU A N 1
ATOM 2588 C CA . GLU A 1 322 ? 7.631 -9.668 -14.048 1.00 83.69 322 GLU A CA 1
ATOM 2589 C C . GLU A 1 322 ? 6.803 -10.960 -14.098 1.00 83.69 322 GLU A C 1
ATOM 2591 O O . GLU A 1 322 ? 7.132 -11.893 -14.837 1.00 83.69 322 GLU A O 1
ATOM 2596 N N . GLU A 1 323 ? 5.679 -11.002 -13.381 1.00 81.06 323 GLU A N 1
ATOM 2597 C CA . GLU A 1 323 ? 4.812 -12.179 -13.393 1.00 81.06 323 GLU A CA 1
ATOM 2598 C C . GLU A 1 323 ? 3.915 -12.252 -14.634 1.00 81.06 323 GLU A C 1
ATOM 2600 O O . GLU A 1 323 ? 3.652 -13.338 -15.150 1.00 81.06 323 GLU A O 1
ATOM 2605 N N . PHE A 1 324 ? 3.463 -11.115 -15.159 1.00 83.31 324 PHE A N 1
ATOM 2606 C CA . PHE A 1 324 ? 2.402 -11.118 -16.162 1.00 83.31 324 PHE A CA 1
ATOM 2607 C C . PHE A 1 324 ? 2.816 -10.724 -17.578 1.00 83.31 324 PHE A C 1
ATOM 2609 O O . PHE A 1 324 ? 2.151 -11.117 -18.539 1.00 83.31 324 PHE A O 1
ATOM 2616 N N . PHE A 1 325 ? 3.876 -9.933 -17.752 1.00 87.94 325 PHE A N 1
ATOM 2617 C CA . PHE A 1 325 ? 4.260 -9.454 -19.081 1.00 87.94 325 PHE A CA 1
ATOM 2618 C C . PHE A 1 325 ? 4.691 -10.608 -19.990 1.00 87.94 325 PHE A C 1
ATOM 2620 O O . PHE A 1 325 ? 4.308 -10.642 -21.161 1.00 87.94 325 PHE A O 1
ATOM 2627 N N . LYS A 1 326 ? 5.383 -11.601 -19.415 1.00 85.50 326 LYS A N 1
ATOM 2628 C CA . LYS A 1 326 ? 5.777 -12.853 -20.076 1.00 85.50 326 LYS A CA 1
ATOM 2629 C C . LYS A 1 326 ? 4.597 -13.680 -20.608 1.00 85.50 326 LYS A C 1
ATOM 2631 O O . LYS A 1 326 ? 4.797 -14.465 -21.528 1.00 85.50 326 LYS A O 1
ATOM 2636 N N . GLU A 1 327 ? 3.385 -13.492 -20.077 1.00 83.31 327 GLU A N 1
ATOM 2637 C CA . GLU A 1 327 ? 2.178 -14.212 -20.518 1.00 83.31 327 GLU A CA 1
ATOM 2638 C C . GLU A 1 327 ? 1.472 -13.583 -21.715 1.00 83.31 327 GLU A C 1
ATOM 2640 O O . GLU A 1 327 ? 0.563 -14.182 -22.297 1.00 83.31 327 GLU A O 1
ATOM 2645 N N . LEU A 1 328 ? 1.814 -12.342 -22.058 1.00 83.75 328 LEU A N 1
ATOM 2646 C CA . LEU A 1 328 ? 1.293 -11.737 -23.273 1.00 83.75 328 LEU A CA 1
ATOM 2647 C C . LEU A 1 328 ? 1.843 -12.515 -24.470 1.00 83.75 328 LEU A C 1
ATOM 2649 O O . LEU A 1 328 ? 2.975 -12.992 -24.442 1.00 83.75 328 LEU A O 1
ATOM 2653 N N . ASN A 1 329 ? 1.078 -12.617 -25.555 1.00 88.50 329 ASN A N 1
ATOM 2654 C CA . ASN A 1 329 ? 1.629 -13.198 -26.776 1.00 88.50 329 ASN A CA 1
ATOM 2655 C C . ASN A 1 329 ? 2.840 -12.372 -27.270 1.00 88.50 329 ASN A C 1
ATOM 2657 O O . ASN A 1 329 ? 2.961 -11.175 -26.979 1.00 88.50 329 ASN A O 1
ATOM 2661 N N . LEU A 1 330 ? 3.748 -13.022 -28.003 1.00 87.38 330 LEU A N 1
ATOM 2662 C CA . LEU A 1 330 ? 5.018 -12.416 -28.424 1.00 87.38 330 LEU A CA 1
ATOM 2663 C C . LEU A 1 330 ? 4.811 -11.113 -29.210 1.00 87.38 330 LEU A C 1
ATOM 2665 O O . LEU A 1 330 ? 5.515 -10.134 -28.973 1.00 87.38 330 LEU A O 1
ATOM 2669 N N . GLU A 1 331 ? 3.806 -11.074 -30.084 1.00 88.31 331 GLU A N 1
ATOM 2670 C CA . GLU A 1 331 ? 3.470 -9.895 -30.887 1.00 88.31 331 GLU A CA 1
ATOM 2671 C C . GLU A 1 331 ? 3.091 -8.687 -30.010 1.00 88.31 331 GLU A C 1
ATOM 2673 O O . GLU A 1 331 ? 3.592 -7.576 -30.205 1.00 88.31 331 GLU A O 1
ATOM 2678 N N . LYS A 1 332 ? 2.257 -8.889 -28.978 1.00 87.94 332 LYS A N 1
ATOM 2679 C CA . LYS A 1 332 ? 1.899 -7.830 -28.024 1.00 87.94 332 LYS A CA 1
ATOM 2680 C C . LYS A 1 332 ? 3.108 -7.390 -27.213 1.00 87.94 332 LYS A C 1
ATOM 2682 O O . LYS A 1 332 ? 3.289 -6.183 -27.056 1.00 87.94 332 LYS A O 1
ATOM 2687 N N . GLN A 1 333 ? 3.934 -8.320 -26.724 1.00 89.81 333 GLN A N 1
ATOM 2688 C CA . GLN A 1 333 ? 5.161 -7.967 -25.997 1.00 89.81 333 GLN A CA 1
ATOM 2689 C C . GLN A 1 333 ? 6.048 -7.056 -26.851 1.00 89.81 333 GLN A C 1
ATOM 2691 O O . GLN A 1 333 ? 6.390 -5.957 -26.417 1.00 89.81 333 GLN A O 1
ATOM 2696 N N . GLN A 1 334 ? 6.327 -7.444 -28.099 1.00 90.12 334 GLN A N 1
ATOM 2697 C CA . GLN A 1 334 ? 7.117 -6.644 -29.039 1.00 90.12 334 GLN A CA 1
ATOM 2698 C C . GLN A 1 334 ? 6.497 -5.267 -29.296 1.00 90.12 334 GLN A C 1
ATOM 2700 O O . GLN A 1 334 ? 7.190 -4.251 -29.223 1.00 90.12 334 GLN A O 1
ATOM 2705 N N . LYS A 1 335 ? 5.180 -5.205 -29.530 1.00 89.94 335 LYS A N 1
ATOM 2706 C CA . LYS A 1 335 ? 4.454 -3.942 -29.728 1.00 89.94 335 LYS A CA 1
ATOM 2707 C C 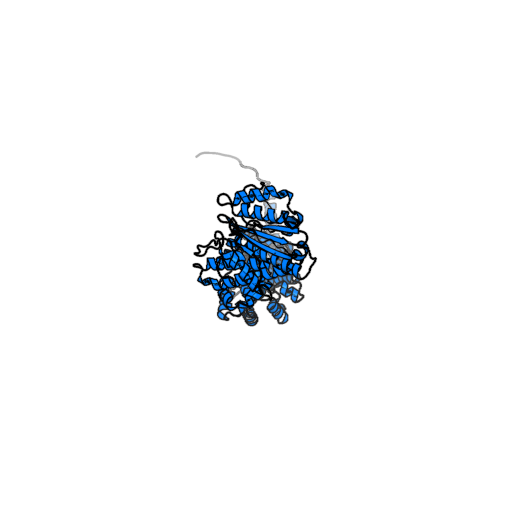. LYS A 1 335 ? 4.594 -2.999 -28.532 1.00 89.94 335 LYS A C 1
ATOM 2709 O O . LYS A 1 335 ? 4.730 -1.791 -28.725 1.00 89.94 335 LYS A O 1
ATOM 2714 N N . TYR A 1 336 ? 4.547 -3.521 -27.306 1.00 88.75 336 TYR A N 1
ATOM 2715 C CA . TYR A 1 336 ? 4.715 -2.716 -26.096 1.00 88.75 336 TYR A CA 1
ATOM 2716 C C . TYR A 1 336 ? 6.172 -2.309 -25.861 1.00 88.75 336 TYR A C 1
ATOM 2718 O O . TYR A 1 336 ? 6.412 -1.142 -25.557 1.00 88.75 336 TYR A O 1
ATOM 2726 N N . ILE A 1 337 ? 7.136 -3.206 -26.082 1.00 90.50 337 ILE A N 1
ATOM 2727 C CA . ILE A 1 337 ? 8.575 -2.908 -25.981 1.00 90.50 337 ILE A CA 1
ATOM 2728 C C . ILE A 1 337 ? 8.977 -1.816 -26.979 1.00 90.50 337 ILE A C 1
ATOM 2730 O O . ILE A 1 337 ? 9.689 -0.883 -26.619 1.00 90.50 337 ILE A O 1
ATOM 2734 N N . LYS A 1 338 ? 8.453 -1.857 -28.212 1.00 88.06 338 LYS A N 1
ATOM 2735 C CA . LYS A 1 338 ? 8.701 -0.814 -29.220 1.00 88.06 338 LYS A CA 1
ATOM 2736 C C . LYS A 1 338 ? 8.228 0.571 -28.758 1.00 88.06 338 LYS A C 1
ATOM 2738 O O . LYS A 1 338 ? 8.831 1.574 -29.121 1.00 88.06 338 LYS A O 1
ATOM 2743 N N . LYS A 1 339 ? 7.161 0.633 -27.952 1.00 87.00 339 LYS A N 1
ATOM 2744 C CA . LYS A 1 339 ? 6.647 1.883 -27.364 1.00 87.00 339 LYS A CA 1
ATOM 2745 C C . LYS A 1 339 ? 7.390 2.299 -26.095 1.00 87.00 339 LYS A C 1
ATOM 2747 O O . LYS A 1 339 ? 7.466 3.489 -25.810 1.00 87.00 339 LYS A O 1
ATOM 2752 N N . ASN A 1 340 ? 7.882 1.339 -25.317 1.00 87.56 340 ASN A N 1
ATOM 2753 C CA . ASN A 1 340 ? 8.651 1.577 -24.105 1.00 87.56 340 ASN A CA 1
ATOM 2754 C C . ASN A 1 340 ? 9.719 0.489 -23.934 1.00 87.56 340 ASN A C 1
ATOM 2756 O O . ASN A 1 340 ? 9.418 -0.615 -23.471 1.00 87.56 340 ASN A O 1
ATOM 2760 N N . LYS A 1 341 ? 10.971 0.836 -24.259 1.00 89.12 341 LYS A N 1
ATOM 2761 C CA . LYS A 1 341 ? 12.114 -0.084 -24.209 1.00 89.12 341 LYS A CA 1
ATOM 2762 C C . LYS A 1 341 ? 12.347 -0.662 -22.805 1.00 89.12 341 LYS A C 1
ATOM 2764 O O . LYS A 1 341 ? 12.758 -1.811 -22.702 1.00 89.12 341 LYS A O 1
ATOM 2769 N N . GLU A 1 342 ? 11.986 0.053 -21.732 1.00 88.81 342 GLU A N 1
ATOM 2770 C CA . GLU A 1 342 ? 12.118 -0.425 -20.341 1.00 88.81 342 GLU A CA 1
ATOM 2771 C C . GLU A 1 342 ? 11.290 -1.681 -20.033 1.00 88.81 342 GLU A C 1
ATOM 2773 O O . GLU A 1 342 ? 11.529 -2.347 -19.027 1.00 88.81 342 GLU A O 1
ATOM 2778 N N . LEU A 1 343 ? 10.291 -2.000 -20.863 1.00 90.88 343 LEU A N 1
ATOM 2779 C CA . LEU A 1 343 ? 9.489 -3.210 -20.695 1.00 90.88 343 LEU A CA 1
ATOM 2780 C C . LEU A 1 343 ? 10.253 -4.486 -21.074 1.00 90.88 343 LEU A C 1
ATOM 2782 O O . LEU A 1 343 ? 9.820 -5.576 -20.705 1.00 90.88 343 LEU A O 1
ATOM 2786 N N . LEU A 1 344 ? 11.380 -4.361 -21.785 1.00 93.69 344 LEU A N 1
ATOM 2787 C CA . LEU A 1 344 ? 12.165 -5.492 -22.274 1.00 93.69 344 LEU A CA 1
ATOM 2788 C C . LEU A 1 344 ? 12.600 -6.435 -21.147 1.00 93.69 344 LEU A C 1
ATOM 2790 O O . LEU A 1 344 ? 12.484 -7.647 -21.308 1.00 93.69 344 LEU A O 1
ATOM 2794 N N . LYS A 1 345 ? 13.018 -5.909 -19.990 1.00 93.44 345 LYS A N 1
ATOM 2795 C CA . LYS A 1 345 ? 13.460 -6.727 -18.848 1.00 93.44 345 LYS A CA 1
ATOM 2796 C C . LYS A 1 345 ? 12.408 -7.697 -18.313 1.00 93.44 345 LYS A C 1
ATOM 2798 O O . LYS A 1 345 ? 12.779 -8.674 -17.675 1.00 93.44 345 LYS A O 1
ATOM 2803 N N . TYR A 1 346 ? 11.125 -7.441 -18.571 1.00 92.25 346 TYR A N 1
ATOM 2804 C CA . TYR A 1 346 ? 10.020 -8.297 -18.131 1.00 92.25 346 TYR A CA 1
ATOM 2805 C C . TYR A 1 346 ? 9.608 -9.338 -19.185 1.00 92.25 346 TYR A C 1
ATOM 2807 O O . TYR A 1 346 ? 8.743 -10.173 -18.923 1.00 92.25 346 TYR A O 1
ATOM 2815 N N . ALA A 1 347 ? 10.158 -9.267 -20.402 1.00 92.31 347 ALA A N 1
ATOM 2816 C CA . ALA A 1 347 ? 9.893 -10.249 -21.450 1.00 92.31 347 ALA A CA 1
ATOM 2817 C C . ALA A 1 347 ? 10.587 -11.579 -21.134 1.00 92.31 347 ALA A C 1
ATOM 2819 O O . ALA A 1 347 ? 11.503 -11.635 -20.316 1.00 92.31 347 ALA A O 1
ATOM 2820 N N . ASN A 1 348 ? 10.209 -12.663 -21.813 1.00 90.06 348 ASN A N 1
ATOM 2821 C CA . ASN A 1 348 ? 10.953 -13.914 -21.654 1.00 90.06 348 ASN A CA 1
ATOM 2822 C C . ASN A 1 348 ? 12.405 -13.779 -22.185 1.00 90.06 348 ASN A C 1
ATOM 2824 O O . ASN A 1 348 ? 12.649 -12.995 -23.110 1.00 90.06 348 ASN A O 1
ATOM 2828 N N . PRO A 1 349 ? 13.377 -14.535 -21.635 1.00 92.12 349 PRO A N 1
ATOM 2829 C CA . PRO A 1 349 ? 14.783 -14.427 -22.035 1.00 92.12 349 PRO A CA 1
ATOM 2830 C C . PRO A 1 349 ? 15.023 -14.615 -23.538 1.00 92.12 349 PRO A C 1
ATOM 2832 O O . PRO A 1 349 ? 15.851 -13.919 -24.123 1.00 92.12 349 PRO A O 1
ATOM 2835 N N . THR A 1 350 ? 14.274 -15.514 -24.179 1.00 91.88 350 THR A N 1
ATOM 2836 C CA . THR A 1 350 ? 14.379 -15.798 -25.617 1.00 91.88 350 THR A CA 1
ATOM 2837 C C . THR A 1 350 ? 14.045 -14.572 -26.466 1.00 91.88 350 THR A C 1
ATOM 2839 O O . THR A 1 350 ? 14.793 -14.221 -27.376 1.00 91.88 350 THR A O 1
ATOM 2842 N N . LEU A 1 351 ? 12.947 -13.880 -26.154 1.00 92.25 351 LEU A N 1
ATOM 2843 C CA . LEU A 1 351 ? 12.539 -12.663 -26.845 1.00 92.25 351 LEU A CA 1
ATOM 2844 C C . LEU A 1 351 ? 13.505 -11.514 -26.555 1.00 92.25 351 LEU A C 1
ATOM 2846 O O . LEU A 1 351 ? 13.809 -10.754 -27.471 1.00 92.25 351 LEU A O 1
ATOM 2850 N N . GLN A 1 352 ? 14.006 -11.401 -25.318 1.00 95.12 352 GLN A N 1
ATOM 2851 C CA . GLN A 1 352 ? 15.025 -10.405 -24.980 1.00 95.12 352 GLN A CA 1
ATOM 2852 C C . GLN A 1 352 ? 16.246 -10.553 -25.892 1.00 95.12 352 GLN A C 1
ATOM 2854 O O . GLN A 1 352 ? 16.597 -9.602 -26.587 1.00 95.12 352 GLN A O 1
ATOM 2859 N N . LYS A 1 353 ? 16.828 -11.757 -25.964 1.00 94.19 353 LYS A N 1
ATOM 2860 C CA . LYS A 1 353 ? 17.990 -12.050 -26.818 1.00 94.19 353 LYS A CA 1
ATOM 2861 C C . LYS A 1 353 ? 17.704 -11.768 -28.292 1.00 94.19 353 LYS A C 1
ATOM 2863 O O . LYS A 1 353 ? 18.450 -11.014 -28.903 1.00 94.19 353 LYS A O 1
ATOM 2868 N N . LYS A 1 354 ? 16.574 -12.253 -28.821 1.00 93.50 354 LYS A N 1
ATOM 2869 C CA . LYS A 1 354 ? 16.171 -12.024 -30.220 1.00 93.50 354 LYS A CA 1
ATOM 2870 C C . LYS A 1 354 ? 16.060 -10.537 -30.574 1.00 93.50 354 LYS A C 1
ATOM 2872 O O . LYS A 1 354 ? 16.423 -10.128 -31.671 1.00 93.50 354 LYS A O 1
ATOM 2877 N N . LEU A 1 355 ? 15.512 -9.714 -29.679 1.00 90.12 355 LEU A N 1
ATOM 2878 C CA . LEU A 1 355 ? 15.407 -8.272 -29.920 1.00 90.12 355 LEU A CA 1
ATOM 2879 C C . LEU A 1 355 ? 16.769 -7.578 -29.817 1.00 90.12 355 LEU A C 1
ATOM 2881 O O . LEU A 1 355 ? 17.051 -6.698 -30.622 1.00 90.12 355 LEU A O 1
ATOM 2885 N N . ILE A 1 356 ? 17.613 -7.998 -28.874 1.00 90.19 356 ILE A N 1
ATOM 2886 C CA . ILE A 1 356 ? 18.970 -7.468 -28.685 1.00 90.19 356 ILE A CA 1
ATOM 2887 C C . ILE A 1 356 ? 19.896 -7.836 -29.854 1.00 90.19 356 ILE A C 1
ATOM 2889 O O . ILE A 1 356 ? 20.763 -7.052 -30.222 1.00 90.19 356 ILE A O 1
ATOM 2893 N N . GLU A 1 357 ? 19.719 -9.006 -30.468 1.00 86.69 357 GLU A N 1
ATOM 2894 C CA . GLU A 1 357 ? 20.447 -9.397 -31.682 1.00 86.69 357 GLU A CA 1
ATOM 2895 C C . GLU A 1 357 ? 20.172 -8.448 -32.853 1.00 86.69 357 GLU A C 1
ATOM 2897 O O . GLU A 1 357 ? 21.086 -8.161 -33.622 1.00 86.69 357 GLU A O 1
ATOM 2902 N N . ASN A 1 358 ? 18.945 -7.924 -32.947 1.00 84.62 358 ASN A N 1
ATOM 2903 C CA . ASN A 1 358 ? 18.554 -6.954 -33.972 1.00 84.62 358 ASN A CA 1
ATOM 2904 C C . ASN A 1 358 ? 18.955 -5.508 -33.626 1.00 84.62 358 ASN A C 1
ATOM 2906 O O . ASN A 1 358 ? 19.196 -4.712 -34.527 1.00 84.62 358 ASN A O 1
ATOM 2910 N N . ASP A 1 359 ? 18.989 -5.149 -32.340 1.00 83.94 359 ASP A N 1
ATOM 2911 C CA . ASP A 1 359 ? 19.404 -3.829 -31.847 1.00 83.94 359 ASP A CA 1
ATOM 2912 C C . ASP A 1 359 ? 20.161 -3.993 -30.524 1.00 83.94 359 ASP A C 1
ATOM 2914 O O . ASP A 1 359 ? 19.572 -4.101 -29.443 1.00 83.94 359 ASP A O 1
ATOM 2918 N N . ILE A 1 360 ? 21.492 -3.986 -30.605 1.00 82.12 360 ILE A N 1
ATOM 2919 C CA . ILE A 1 360 ? 22.365 -4.229 -29.453 1.00 82.12 360 ILE A CA 1
ATOM 2920 C C . ILE A 1 360 ? 22.219 -3.173 -28.349 1.00 82.12 360 ILE A C 1
ATOM 2922 O O . ILE A 1 360 ? 22.434 -3.473 -27.169 1.00 82.12 360 ILE A O 1
ATOM 2926 N N . SER A 1 361 ? 21.758 -1.964 -28.695 1.00 83.88 361 SER A N 1
ATOM 2927 C CA . SER A 1 361 ? 21.511 -0.889 -27.729 1.00 83.88 361 SER A CA 1
ATOM 2928 C C . SER A 1 361 ? 20.417 -1.238 -26.717 1.00 83.88 361 SER A C 1
ATOM 2930 O O . SER A 1 361 ? 20.313 -0.607 -25.660 1.00 83.88 361 SER A O 1
ATOM 2932 N N . LEU A 1 362 ? 19.608 -2.263 -27.012 1.00 86.62 362 LEU A N 1
ATOM 2933 C CA . LEU A 1 362 ? 18.570 -2.766 -26.123 1.00 86.62 362 LEU A CA 1
ATOM 2934 C C . LEU A 1 362 ? 19.111 -3.534 -24.914 1.00 86.62 362 LEU A C 1
ATOM 2936 O O . LEU A 1 362 ? 18.365 -3.725 -23.954 1.00 86.62 362 LEU A O 1
ATOM 2940 N N . THR A 1 363 ? 20.389 -3.927 -24.917 1.00 87.19 363 THR A N 1
ATOM 2941 C CA . THR A 1 363 ? 21.012 -4.702 -23.829 1.00 87.19 363 THR A CA 1
ATOM 2942 C C . THR A 1 363 ? 20.788 -4.054 -22.458 1.00 87.19 363 THR A C 1
ATOM 2944 O O . THR A 1 363 ? 20.382 -4.746 -21.527 1.00 87.19 363 THR A O 1
ATOM 2947 N N . LYS A 1 364 ? 20.908 -2.722 -22.346 1.00 88.31 364 LYS A N 1
ATOM 2948 C CA . LYS A 1 364 ? 20.739 -1.987 -21.074 1.00 88.31 364 LYS A CA 1
ATOM 2949 C C . LYS A 1 364 ? 19.339 -2.079 -20.473 1.00 88.31 364 LYS A C 1
ATOM 2951 O O . LYS A 1 364 ? 19.149 -1.799 -19.295 1.00 88.31 364 LYS A O 1
ATOM 2956 N N . PHE A 1 365 ? 18.345 -2.432 -21.287 1.00 91.25 365 PHE A N 1
ATOM 2957 C CA . PHE A 1 365 ? 16.957 -2.573 -20.857 1.00 91.25 365 PHE A CA 1
ATOM 2958 C C . PHE A 1 365 ? 16.560 -4.027 -20.595 1.00 91.25 365 PHE A C 1
ATOM 2960 O O . PHE A 1 365 ? 15.418 -4.273 -20.210 1.00 91.25 365 PHE A O 1
ATOM 2967 N N . ALA A 1 366 ? 17.454 -4.985 -20.837 1.00 93.31 366 ALA A N 1
ATOM 2968 C CA . ALA A 1 366 ? 17.214 -6.398 -20.590 1.00 93.31 366 ALA A CA 1
ATOM 2969 C C . ALA A 1 366 ? 17.322 -6.729 -19.094 1.00 93.31 366 ALA A C 1
ATOM 2971 O O . ALA A 1 366 ? 17.845 -5.952 -18.296 1.00 93.31 366 ALA A O 1
ATOM 2972 N N . SER A 1 367 ? 16.838 -7.901 -18.696 1.00 93.62 367 SER A N 1
ATOM 2973 C CA . SER A 1 367 ? 17.043 -8.408 -17.336 1.00 93.62 367 SER A CA 1
ATOM 2974 C C . SER A 1 367 ? 18.533 -8.627 -17.061 1.00 93.62 367 SER A C 1
ATOM 2976 O O . SER A 1 367 ? 19.263 -9.072 -17.948 1.00 93.62 367 SER A O 1
ATOM 2978 N N . THR A 1 368 ? 18.985 -8.369 -15.830 1.00 93.12 368 THR A N 1
ATOM 2979 C CA . THR A 1 368 ? 20.395 -8.538 -15.432 1.00 93.12 368 THR A CA 1
ATOM 2980 C C . THR A 1 368 ? 20.914 -9.934 -15.776 1.00 93.12 368 THR A C 1
ATOM 2982 O O . THR A 1 368 ? 22.014 -10.072 -16.299 1.00 93.12 368 THR A O 1
ATOM 2985 N N . GLN A 1 369 ? 20.093 -10.972 -15.587 1.00 94.00 369 GLN A N 1
ATOM 2986 C CA . GLN A 1 369 ? 20.449 -12.346 -15.940 1.00 94.00 369 GLN A CA 1
ATOM 2987 C C . GLN A 1 369 ? 20.726 -12.519 -17.443 1.00 94.00 369 GLN A C 1
ATOM 2989 O O . GLN A 1 369 ? 21.719 -13.143 -17.815 1.00 94.00 369 GLN A O 1
ATOM 2994 N N . VAL A 1 370 ? 19.882 -11.962 -18.320 1.00 95.19 370 VAL A N 1
ATOM 2995 C CA . VAL A 1 370 ? 20.104 -12.015 -19.776 1.00 95.19 370 VAL A CA 1
ATOM 2996 C C . VAL A 1 370 ? 21.339 -11.212 -20.164 1.00 95.19 370 VAL A C 1
ATOM 2998 O O . VAL A 1 370 ? 22.128 -11.690 -20.974 1.00 95.19 370 VAL A O 1
ATOM 3001 N N . GLN A 1 371 ? 21.545 -10.038 -19.566 1.00 95.31 371 GLN A N 1
ATOM 3002 C CA . GLN A 1 371 ? 22.742 -9.234 -19.810 1.00 95.31 371 GLN A CA 1
ATOM 3003 C C . GLN A 1 371 ? 24.015 -10.008 -19.453 1.00 95.31 371 GLN A C 1
ATOM 3005 O O . GLN A 1 371 ? 24.918 -10.100 -20.277 1.00 95.31 371 GLN A O 1
ATOM 3010 N N . VAL A 1 372 ? 24.063 -10.650 -18.282 1.00 93.88 372 VAL A N 1
ATOM 3011 C CA . VAL A 1 372 ? 25.201 -11.488 -17.869 1.00 93.88 372 VAL A CA 1
ATOM 3012 C C . VAL A 1 372 ? 25.412 -12.655 -18.837 1.00 93.88 372 VAL A C 1
ATOM 3014 O O . VAL A 1 372 ? 26.540 -12.899 -19.252 1.00 93.88 372 VAL A O 1
ATOM 3017 N N . GLN A 1 373 ? 24.350 -13.341 -19.271 1.00 94.50 373 GLN A N 1
ATOM 3018 C CA . GLN A 1 373 ? 24.469 -14.422 -20.262 1.00 94.50 373 GLN A CA 1
ATOM 3019 C C . GLN A 1 373 ? 25.055 -13.935 -21.595 1.00 94.50 373 GLN A C 1
ATOM 3021 O O . GLN A 1 373 ? 25.893 -14.613 -22.186 1.00 94.50 373 GLN A O 1
ATOM 3026 N N . LEU A 1 374 ? 24.632 -12.760 -22.064 1.00 91.69 374 LEU A N 1
ATOM 3027 C CA . LEU A 1 374 ? 25.165 -12.142 -23.276 1.00 91.69 374 LEU A CA 1
ATOM 3028 C C . LEU A 1 374 ? 26.638 -11.747 -23.101 1.00 91.69 374 LEU A C 1
ATOM 3030 O O . LEU A 1 374 ? 27.448 -12.010 -23.988 1.00 91.69 374 LEU A O 1
ATOM 3034 N N . LEU A 1 375 ? 27.005 -11.194 -21.941 1.00 88.69 375 LEU A N 1
ATOM 3035 C CA . LEU A 1 375 ? 28.390 -10.865 -21.592 1.00 88.69 375 LEU A CA 1
ATOM 3036 C C . LEU A 1 375 ? 29.293 -12.097 -21.498 1.00 88.69 375 LEU A C 1
ATOM 3038 O O . LEU A 1 375 ? 30.476 -11.986 -21.794 1.00 88.69 375 LEU A O 1
ATOM 3042 N N . VAL A 1 376 ? 28.770 -13.253 -21.085 1.00 89.06 376 VAL A N 1
ATOM 3043 C CA . VAL A 1 376 ? 29.523 -14.518 -21.077 1.00 89.06 376 VAL A CA 1
ATOM 3044 C C . VAL A 1 376 ? 29.743 -15.021 -22.502 1.00 89.06 376 VAL A C 1
ATOM 3046 O O . VAL A 1 376 ? 30.857 -15.403 -22.843 1.00 89.06 376 VAL A O 1
ATOM 3049 N N . ALA A 1 377 ? 28.705 -14.989 -23.342 1.00 87.19 377 ALA A N 1
ATOM 3050 C CA . ALA A 1 377 ? 28.792 -15.477 -24.717 1.00 87.19 377 ALA A CA 1
ATOM 3051 C C . ALA A 1 377 ? 29.688 -14.593 -25.601 1.00 87.19 377 ALA A C 1
ATOM 3053 O O . ALA A 1 377 ? 30.527 -15.098 -26.343 1.00 87.19 377 ALA A O 1
ATOM 3054 N N . HIS A 1 378 ? 29.527 -13.268 -25.515 1.00 85.00 378 HIS A N 1
ATOM 3055 C CA . HIS A 1 378 ? 30.279 -12.305 -26.320 1.00 85.00 378 HIS A CA 1
ATOM 3056 C C . HIS A 1 378 ? 30.621 -11.046 -25.503 1.00 85.00 378 HIS A C 1
ATOM 3058 O O . HIS A 1 378 ? 29.983 -10.001 -25.680 1.00 85.00 378 HIS A O 1
ATOM 3064 N N . PRO A 1 379 ? 31.650 -11.105 -24.634 1.00 79.12 379 PRO A N 1
ATOM 3065 C CA . PRO A 1 379 ? 31.997 -10.016 -23.725 1.00 79.12 379 PRO A CA 1
ATOM 3066 C C . PRO A 1 379 ? 32.170 -8.679 -24.448 1.00 79.12 379 PRO A C 1
ATOM 3068 O O . PRO A 1 379 ? 31.484 -7.719 -24.124 1.00 79.12 379 PRO A O 1
ATOM 3071 N N . ASN A 1 380 ? 33.000 -8.631 -25.492 1.00 76.81 380 ASN A N 1
ATOM 3072 C CA . ASN A 1 380 ? 33.318 -7.386 -26.204 1.00 76.81 380 ASN A CA 1
ATOM 3073 C C . ASN A 1 380 ? 32.119 -6.795 -26.956 1.00 76.81 380 ASN A C 1
ATOM 3075 O O . ASN A 1 380 ? 32.045 -5.587 -27.142 1.00 76.81 380 ASN A O 1
ATOM 3079 N N . LYS A 1 381 ? 31.166 -7.638 -27.369 1.00 80.00 381 LYS A N 1
ATOM 3080 C CA . LYS A 1 381 ? 29.975 -7.202 -28.100 1.00 80.00 381 LYS A CA 1
ATOM 3081 C C . LYS A 1 381 ? 29.014 -6.455 -27.170 1.00 80.00 381 LYS A C 1
ATOM 3083 O O . 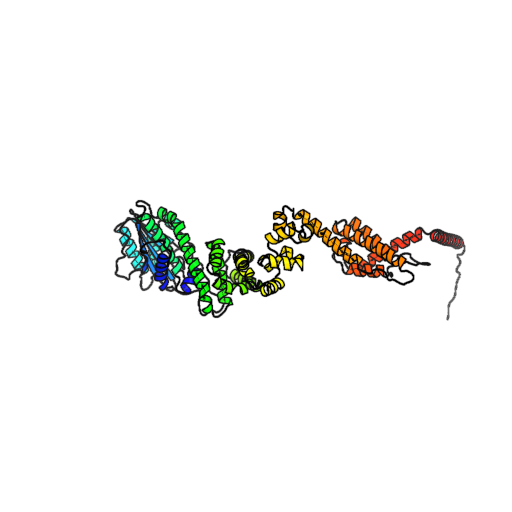LYS A 1 381 ? 28.570 -5.362 -27.497 1.00 80.00 381 LYS A O 1
ATOM 3088 N N . TYR A 1 382 ? 28.712 -7.022 -26.001 1.00 81.50 382 TYR A N 1
ATOM 3089 C CA . TYR A 1 382 ? 27.638 -6.526 -25.127 1.00 81.50 382 TYR A CA 1
ATOM 3090 C C . TYR A 1 382 ? 28.108 -5.663 -23.956 1.00 81.50 382 TYR A C 1
ATOM 3092 O O . TYR A 1 382 ? 27.296 -4.947 -23.371 1.00 81.50 382 TYR A O 1
ATOM 3100 N N . ARG A 1 383 ? 29.403 -5.702 -23.626 1.00 80.50 383 ARG A N 1
ATOM 3101 C CA . ARG A 1 383 ? 30.004 -4.980 -22.494 1.00 80.50 383 ARG A CA 1
ATOM 3102 C C . ARG A 1 383 ? 29.658 -3.491 -22.478 1.00 80.50 383 ARG A C 1
ATOM 3104 O O . ARG A 1 383 ? 29.356 -2.967 -21.415 1.00 80.50 383 ARG A O 1
ATOM 3111 N N . TYR A 1 384 ? 29.599 -2.845 -23.634 1.00 75.38 384 TYR A N 1
ATOM 3112 C CA . TYR A 1 384 ? 29.300 -1.415 -23.780 1.00 75.38 384 TYR A CA 1
ATOM 3113 C C . TYR A 1 384 ? 27.850 -1.016 -23.507 1.00 75.38 384 TYR A C 1
ATOM 3115 O O . TYR A 1 384 ? 27.560 0.147 -23.249 1.00 75.38 384 TYR A O 1
ATOM 3123 N N . TYR A 1 385 ? 26.931 -1.973 -23.592 1.00 82.75 385 TYR A N 1
ATOM 3124 C CA . TYR A 1 385 ? 25.499 -1.723 -23.474 1.00 82.75 385 TYR A CA 1
ATOM 3125 C C . TYR A 1 385 ? 24.900 -2.376 -22.230 1.00 82.75 385 TYR A C 1
ATOM 3127 O O . TYR A 1 385 ? 23.696 -2.270 -22.025 1.00 82.75 385 TYR A O 1
ATOM 3135 N N . ALA A 1 386 ? 25.692 -3.084 -21.427 1.00 84.50 386 ALA A N 1
ATOM 3136 C CA . ALA A 1 386 ? 25.232 -3.684 -20.184 1.00 84.50 386 ALA A CA 1
ATOM 3137 C C . ALA A 1 386 ? 25.102 -2.627 -19.075 1.00 84.50 386 ALA A C 1
ATOM 3139 O O . ALA A 1 386 ? 25.830 -1.638 -19.062 1.00 84.50 386 ALA A O 1
ATOM 3140 N N . SER A 1 387 ? 24.171 -2.836 -18.144 1.00 87.62 387 SER A N 1
ATOM 3141 C CA . SER A 1 387 ? 24.029 -1.997 -16.957 1.00 87.62 387 SER A CA 1
ATOM 3142 C C . SER A 1 387 ? 25.159 -2.254 -15.965 1.00 87.62 387 SER A C 1
ATOM 3144 O O . SER A 1 387 ? 25.738 -3.345 -15.924 1.00 87.62 387 SER A O 1
ATOM 3146 N N . ASP A 1 388 ? 25.426 -1.269 -15.110 1.00 87.25 388 ASP A N 1
ATOM 3147 C CA . ASP A 1 388 ? 26.425 -1.378 -14.047 1.00 87.25 388 ASP A CA 1
ATOM 3148 C C . ASP A 1 388 ? 26.188 -2.599 -13.157 1.00 87.25 388 ASP A C 1
ATOM 3150 O O . ASP A 1 388 ? 27.147 -3.254 -12.752 1.00 87.25 388 ASP A O 1
ATOM 3154 N N . GLU A 1 389 ? 24.928 -2.955 -12.874 1.00 88.56 389 GLU A N 1
ATOM 3155 C CA . GLU A 1 389 ? 24.637 -4.155 -12.086 1.00 88.56 389 GLU A CA 1
ATOM 3156 C C . GLU A 1 389 ? 25.083 -5.435 -12.799 1.00 88.56 389 GLU A C 1
ATOM 3158 O O . GLU A 1 389 ? 25.635 -6.328 -12.159 1.00 88.56 389 GLU A O 1
ATOM 3163 N N . ALA A 1 390 ? 24.881 -5.536 -14.116 1.00 89.25 390 ALA A N 1
ATOM 3164 C CA . ALA A 1 390 ? 25.301 -6.701 -14.893 1.00 89.25 390 ALA A CA 1
ATOM 3165 C C . ALA A 1 390 ? 26.830 -6.781 -15.036 1.00 89.25 390 ALA A C 1
ATOM 3167 O O . ALA A 1 390 ? 27.400 -7.871 -14.968 1.00 89.25 390 ALA A O 1
ATOM 3168 N N . LEU A 1 391 ? 27.499 -5.634 -15.189 1.00 86.88 391 LEU A N 1
ATOM 3169 C CA . LEU A 1 391 ? 28.961 -5.544 -15.233 1.00 86.88 391 LEU A CA 1
ATOM 3170 C C . LEU A 1 391 ? 29.579 -5.966 -13.898 1.00 86.88 391 LEU A C 1
ATOM 3172 O O . LEU A 1 391 ? 30.433 -6.855 -13.881 1.00 86.88 391 LEU A O 1
ATOM 3176 N N . LYS A 1 392 ? 29.075 -5.420 -12.783 1.00 87.69 392 LYS A N 1
ATOM 3177 C CA . LYS A 1 392 ? 29.483 -5.808 -11.425 1.00 87.69 392 LYS A CA 1
ATOM 3178 C C . LYS A 1 392 ? 29.239 -7.292 -11.166 1.00 87.69 392 LYS A C 1
ATOM 3180 O O . LYS A 1 392 ? 30.131 -7.968 -10.666 1.00 87.69 392 LYS A O 1
ATOM 3185 N N . ALA A 1 393 ? 28.080 -7.822 -11.567 1.00 88.06 393 ALA A N 1
ATOM 3186 C CA . ALA A 1 393 ? 27.763 -9.246 -11.428 1.00 88.06 393 ALA A CA 1
ATOM 3187 C C . ALA A 1 393 ? 28.734 -10.162 -12.197 1.00 88.06 393 ALA A C 1
ATOM 3189 O O . ALA A 1 393 ? 28.917 -11.315 -11.817 1.00 88.06 393 ALA A O 1
ATOM 3190 N N . LYS A 1 394 ? 29.377 -9.656 -13.257 1.00 84.12 394 LYS A N 1
ATOM 3191 C CA . LYS A 1 394 ? 30.409 -10.370 -14.023 1.00 84.12 394 LYS A CA 1
ATOM 3192 C C . LYS A 1 394 ? 31.842 -10.049 -13.557 1.00 84.12 394 LYS A C 1
ATOM 3194 O O . LYS A 1 394 ? 32.795 -10.543 -14.155 1.00 84.12 394 LYS A O 1
ATOM 3199 N N . GLY A 1 395 ? 32.010 -9.229 -12.518 1.00 83.00 395 GLY A N 1
ATOM 3200 C CA . GLY A 1 395 ? 33.317 -8.796 -12.017 1.00 83.00 395 GLY A CA 1
ATOM 3201 C C . GLY A 1 395 ? 34.035 -7.789 -12.924 1.00 83.00 395 GLY A C 1
ATOM 3202 O O . GLY A 1 395 ? 35.257 -7.709 -12.890 1.00 83.00 395 GLY A O 1
ATOM 3203 N N . ILE A 1 396 ? 33.305 -7.050 -13.767 1.00 80.00 396 ILE A N 1
ATOM 3204 C CA . ILE A 1 396 ? 33.855 -5.951 -14.573 1.00 80.00 396 ILE A CA 1
ATOM 3205 C C . ILE A 1 396 ? 33.664 -4.644 -13.807 1.00 80.00 396 ILE A C 1
ATOM 3207 O O . ILE A 1 396 ? 32.543 -4.327 -13.408 1.00 80.00 396 ILE A O 1
ATOM 3211 N N . ASN A 1 397 ? 34.738 -3.867 -13.655 1.00 76.19 397 ASN A N 1
ATOM 3212 C CA . ASN A 1 397 ? 34.657 -2.521 -13.101 1.00 76.19 397 ASN A CA 1
ATOM 3213 C C . ASN A 1 397 ? 33.898 -1.589 -14.080 1.00 76.19 397 ASN A C 1
ATOM 3215 O O . ASN A 1 397 ? 34.338 -1.439 -15.226 1.00 76.19 397 ASN A O 1
ATOM 3219 N N . PRO A 1 398 ? 32.767 -0.970 -13.679 1.00 66.50 398 PRO A N 1
ATOM 3220 C CA . PRO A 1 398 ? 32.016 -0.052 -14.539 1.00 66.50 398 PRO A CA 1
ATOM 3221 C C . PRO A 1 398 ? 32.818 1.182 -14.981 1.00 66.50 398 PRO A C 1
ATOM 3223 O O . PRO A 1 398 ? 32.627 1.664 -16.095 1.00 66.50 398 PRO A O 1
ATOM 3226 N N . GLU A 1 399 ? 33.755 1.661 -14.158 1.00 65.00 399 GLU A N 1
ATOM 3227 C CA . GLU A 1 399 ? 34.555 2.861 -14.453 1.00 65.00 399 GLU A CA 1
ATOM 3228 C C . GLU A 1 399 ? 35.555 2.623 -15.597 1.00 65.00 399 GLU A C 1
ATOM 3230 O O . GLU A 1 399 ? 35.661 3.438 -16.512 1.00 65.00 399 GLU A O 1
ATOM 3235 N N . GLU A 1 400 ? 36.194 1.449 -15.636 1.00 59.78 400 GLU A N 1
ATOM 3236 C CA . GLU A 1 400 ? 37.036 1.017 -16.765 1.00 59.78 400 GLU A CA 1
ATOM 3237 C C . GLU A 1 400 ? 36.230 0.832 -18.062 1.00 59.78 400 GLU A C 1
ATOM 3239 O O . GLU A 1 400 ? 36.779 0.845 -19.164 1.00 59.78 400 GLU A O 1
ATOM 3244 N N . ASN A 1 401 ? 34.915 0.630 -17.949 1.00 55.19 401 ASN A N 1
ATOM 3245 C CA . ASN A 1 401 ? 34.042 0.390 -19.086 1.00 55.19 401 ASN A CA 1
ATOM 3246 C C . ASN A 1 401 ? 33.580 1.680 -19.778 1.00 55.19 401 ASN A C 1
ATOM 3248 O O . ASN A 1 401 ? 33.461 1.694 -21.003 1.00 55.19 401 ASN A O 1
ATOM 3252 N N . ASN A 1 402 ? 33.375 2.763 -19.019 1.00 51.41 402 ASN A N 1
ATOM 3253 C CA . ASN A 1 402 ? 33.072 4.083 -19.583 1.00 51.41 402 ASN A CA 1
ATOM 3254 C C . ASN A 1 402 ? 34.231 4.607 -20.447 1.00 51.41 402 ASN A C 1
ATOM 3256 O O . ASN A 1 402 ? 33.992 5.096 -21.547 1.00 51.41 402 ASN A O 1
ATOM 3260 N N . PHE A 1 403 ? 35.480 4.385 -20.026 1.00 50.31 403 PHE A N 1
ATOM 3261 C CA . PHE A 1 403 ? 36.673 4.733 -20.809 1.00 50.31 403 PHE A CA 1
ATOM 3262 C C . PHE A 1 403 ? 36.746 3.989 -22.160 1.00 50.31 403 PHE A C 1
ATOM 3264 O O . PHE A 1 403 ? 37.102 4.554 -23.193 1.00 50.31 403 PHE A O 1
ATOM 3271 N N . LEU A 1 404 ? 36.359 2.709 -22.190 1.00 48.91 404 LEU A N 1
ATOM 3272 C CA . LEU A 1 404 ? 36.322 1.922 -23.428 1.00 48.91 404 LEU A CA 1
ATOM 3273 C C . LEU A 1 404 ? 35.102 2.262 -24.312 1.00 48.91 404 LEU A C 1
ATOM 3275 O O . LEU A 1 404 ? 35.172 2.089 -25.529 1.00 48.91 404 LEU A O 1
ATOM 3279 N N . PHE A 1 405 ? 33.987 2.726 -23.732 1.00 47.81 405 PHE A N 1
ATOM 3280 C CA . PHE A 1 405 ? 32.796 3.193 -24.461 1.00 47.81 405 PHE A CA 1
ATOM 3281 C C . PHE A 1 405 ? 33.078 4.485 -25.240 1.00 47.81 405 PHE A C 1
ATOM 3283 O O . PHE A 1 405 ? 32.669 4.618 -26.394 1.00 47.81 405 PHE A O 1
ATOM 3290 N N . GLU A 1 406 ? 33.841 5.403 -24.646 1.00 52.09 406 GLU A N 1
ATOM 3291 C CA . GLU A 1 406 ? 34.343 6.605 -25.322 1.00 52.09 406 GLU A CA 1
ATOM 3292 C C . GLU A 1 406 ? 35.232 6.239 -26.524 1.00 52.09 406 GLU A C 1
ATOM 3294 O O . GLU A 1 406 ? 35.046 6.767 -27.619 1.00 52.09 406 GLU A O 1
ATOM 3299 N N . GLN A 1 407 ? 36.085 5.219 -26.385 1.00 51.31 407 GLN A N 1
ATOM 3300 C CA . GLN A 1 407 ? 36.924 4.706 -27.474 1.00 51.31 407 GLN A CA 1
ATOM 3301 C C . GLN A 1 407 ? 36.122 4.031 -28.615 1.00 51.31 407 GLN A C 1
ATOM 3303 O O . GLN A 1 407 ? 36.531 4.083 -29.776 1.00 51.31 407 GLN A O 1
ATOM 3308 N N . ALA A 1 408 ? 34.967 3.420 -28.329 1.00 47.53 408 ALA A N 1
ATOM 3309 C CA . ALA A 1 408 ? 34.082 2.841 -29.347 1.00 47.53 408 ALA A CA 1
ATOM 3310 C C . ALA A 1 408 ? 33.284 3.911 -30.119 1.00 47.53 408 ALA A C 1
ATOM 3312 O O . ALA A 1 408 ? 33.092 3.786 -31.331 1.00 47.53 408 ALA A O 1
ATOM 3313 N N . ASN A 1 409 ? 32.876 4.997 -29.451 1.00 51.41 409 ASN A N 1
ATOM 3314 C CA . ASN A 1 409 ? 32.295 6.163 -30.124 1.00 51.41 409 ASN A CA 1
ATOM 3315 C C . ASN A 1 409 ? 33.319 6.853 -31.038 1.00 51.41 409 ASN A C 1
ATOM 3317 O O . ASN A 1 409 ? 32.968 7.222 -32.159 1.00 51.41 409 ASN A O 1
ATOM 3321 N N . PHE A 1 410 ? 34.587 6.929 -30.618 1.00 50.56 410 PHE A N 1
ATOM 3322 C CA . PHE A 1 410 ? 35.689 7.372 -31.475 1.00 50.56 410 PHE A CA 1
ATOM 3323 C C . PHE A 1 410 ? 35.837 6.495 -32.728 1.00 50.56 410 PHE A C 1
ATOM 3325 O O . PHE A 1 410 ? 36.013 7.015 -33.827 1.00 50.56 410 PHE A O 1
ATOM 3332 N N . LEU A 1 411 ? 35.719 5.166 -32.603 1.00 48.25 411 LEU A N 1
ATOM 3333 C CA . LEU A 1 411 ? 35.803 4.241 -33.742 1.00 48.25 411 LEU A CA 1
ATOM 3334 C C . LEU A 1 411 ? 34.639 4.406 -34.736 1.00 48.25 411 LEU A C 1
ATOM 3336 O O . LEU A 1 411 ? 34.890 4.440 -35.939 1.00 48.25 411 LEU A O 1
ATOM 3340 N N . ASN A 1 412 ? 33.404 4.591 -34.262 1.00 53.62 412 ASN A N 1
ATOM 3341 C CA . ASN A 1 412 ? 32.256 4.867 -35.140 1.00 53.62 412 ASN A CA 1
ATOM 3342 C C . ASN A 1 412 ? 32.373 6.235 -35.830 1.00 53.62 412 ASN A C 1
ATOM 3344 O O . ASN A 1 412 ? 32.185 6.334 -37.042 1.00 53.62 412 ASN A O 1
ATOM 3348 N N . LYS A 1 413 ? 32.772 7.283 -35.091 1.00 56.94 413 LYS A N 1
ATOM 3349 C CA . LYS A 1 413 ? 33.025 8.617 -35.663 1.00 56.94 413 LYS A CA 1
ATOM 3350 C C . LYS A 1 413 ? 34.170 8.570 -36.687 1.00 56.94 413 LYS A C 1
ATOM 3352 O O . LYS A 1 413 ? 34.136 9.265 -37.697 1.00 56.94 413 LYS A O 1
ATOM 3357 N N . ASN A 1 414 ? 35.157 7.699 -36.480 1.00 52.25 414 ASN A N 1
ATOM 3358 C CA . ASN A 1 414 ? 36.259 7.455 -37.410 1.00 52.25 414 ASN A CA 1
ATOM 3359 C C . ASN A 1 414 ? 35.801 6.756 -38.711 1.00 52.25 414 ASN A C 1
ATOM 3361 O O . ASN A 1 414 ? 36.254 7.139 -39.789 1.00 52.25 414 ASN A O 1
ATOM 3365 N N . GLU A 1 415 ? 34.876 5.792 -38.653 1.00 54.41 415 GLU A N 1
ATOM 3366 C CA . GLU A 1 415 ? 34.284 5.196 -39.864 1.00 54.41 415 GLU A CA 1
ATOM 3367 C C . GLU A 1 415 ? 33.440 6.201 -40.662 1.00 54.41 415 GLU A C 1
ATOM 3369 O O . GLU A 1 415 ? 33.573 6.270 -41.886 1.00 54.41 415 GLU A O 1
ATOM 3374 N N . GLU A 1 416 ? 32.647 7.039 -39.990 1.00 62.06 416 GLU A N 1
ATOM 3375 C CA . GLU A 1 416 ? 31.887 8.119 -40.638 1.00 62.06 416 GLU A CA 1
ATOM 3376 C C . GLU A 1 416 ? 32.817 9.129 -41.327 1.00 62.06 416 GLU A C 1
ATOM 3378 O O . GLU A 1 416 ? 32.597 9.499 -42.484 1.00 62.06 416 GLU A O 1
ATOM 3383 N N . ILE A 1 417 ? 33.913 9.520 -40.662 1.00 61.91 417 ILE A N 1
ATOM 3384 C CA . ILE A 1 417 ? 34.935 10.404 -41.238 1.00 61.91 417 ILE A CA 1
ATOM 3385 C C . ILE A 1 417 ? 35.543 9.785 -42.501 1.00 61.91 417 ILE A C 1
ATOM 3387 O O . ILE A 1 417 ? 35.757 10.505 -43.474 1.00 61.91 417 ILE A O 1
ATOM 3391 N N . LEU A 1 418 ? 35.800 8.475 -42.544 1.00 56.25 418 LEU A N 1
ATOM 3392 C CA . LEU A 1 418 ? 36.387 7.815 -43.719 1.00 56.25 418 LEU A CA 1
ATOM 3393 C C . LEU A 1 418 ? 35.451 7.780 -44.939 1.00 56.25 418 LEU A C 1
ATOM 3395 O O . LEU A 1 418 ? 35.941 7.719 -46.067 1.00 56.25 418 LEU A O 1
ATOM 3399 N N . GLN A 1 419 ? 34.134 7.855 -44.735 1.00 60.62 419 GLN A N 1
ATOM 3400 C CA . GLN A 1 419 ? 33.134 7.796 -45.809 1.00 60.62 419 GLN A CA 1
ATOM 3401 C C . GLN A 1 419 ? 32.796 9.168 -46.422 1.00 60.62 419 GLN A C 1
ATOM 3403 O O . GLN A 1 419 ? 32.280 9.239 -47.539 1.00 60.62 419 GLN A O 1
ATOM 3408 N N . MET A 1 420 ? 33.099 10.273 -45.733 1.00 70.44 420 MET A N 1
ATOM 3409 C CA . MET A 1 420 ? 32.843 11.627 -46.242 1.00 70.44 420 MET A CA 1
ATOM 3410 C C . MET A 1 420 ? 33.807 11.998 -47.378 1.00 70.44 420 MET A C 1
ATOM 3412 O O . MET A 1 420 ? 35.019 11.894 -47.212 1.00 70.44 420 MET A O 1
ATOM 3416 N N . LYS A 1 421 ? 33.290 12.513 -48.503 1.00 68.19 421 LYS A N 1
ATOM 3417 C CA . LYS A 1 421 ? 34.105 13.029 -49.619 1.00 68.19 421 LYS A CA 1
ATOM 3418 C C . LYS A 1 421 ? 34.467 14.501 -49.392 1.00 68.19 421 LYS A C 1
ATOM 3420 O O . LYS A 1 421 ? 33.575 15.347 -49.382 1.00 68.19 421 LYS A O 1
ATOM 3425 N N . LYS A 1 422 ? 35.761 14.811 -49.246 1.00 76.38 422 LYS A N 1
ATOM 3426 C CA . LYS A 1 422 ? 36.254 16.145 -48.831 1.00 76.38 422 LYS A CA 1
ATOM 3427 C C . LYS A 1 422 ? 37.070 16.844 -49.915 1.00 76.38 422 LYS A C 1
ATOM 3429 O O . LYS A 1 422 ? 37.392 18.029 -49.810 1.00 76.38 422 LYS A O 1
ATOM 3434 N N . VAL A 1 423 ? 37.422 16.127 -50.980 1.00 71.81 423 VAL A N 1
ATOM 3435 C CA . VAL A 1 423 ? 38.173 16.641 -52.127 1.00 71.81 423 VAL A CA 1
ATOM 3436 C C . VAL A 1 423 ? 37.382 16.423 -53.424 1.00 71.81 423 VAL A C 1
ATOM 3438 O O . VAL A 1 423 ? 36.820 15.357 -53.679 1.00 71.81 423 VAL A O 1
ATOM 3441 N N . SER A 1 424 ? 37.368 17.432 -54.299 1.00 64.44 424 SER A N 1
ATOM 3442 C CA . SER A 1 424 ? 36.814 17.298 -55.649 1.00 64.44 424 SER A CA 1
ATOM 3443 C C . SER A 1 424 ? 37.761 16.496 -56.554 1.00 64.44 424 SER A C 1
ATOM 3445 O O . SER A 1 424 ? 38.978 16.731 -56.592 1.00 64.44 424 SER A O 1
ATOM 3447 N N . SER A 1 425 ? 37.213 15.531 -57.292 1.00 58.25 425 SER A N 1
ATOM 3448 C CA . SER A 1 425 ? 37.963 14.657 -58.196 1.00 58.25 425 SER A CA 1
ATOM 3449 C C . SER A 1 425 ? 37.710 15.047 -59.654 1.00 58.25 425 SER A C 1
ATOM 3451 O O . SER A 1 425 ? 36.655 14.724 -60.192 1.00 58.25 425 SER A O 1
ATOM 3453 N N . ASN A 1 426 ? 38.687 15.688 -60.296 1.00 57.06 426 ASN A N 1
ATOM 3454 C CA . ASN A 1 426 ? 38.801 15.689 -61.757 1.00 57.06 426 ASN A CA 1
ATOM 3455 C C . ASN A 1 426 ? 39.638 14.475 -62.178 1.00 57.06 426 ASN A C 1
ATOM 3457 O O . ASN A 1 426 ? 40.611 14.145 -61.496 1.00 57.06 426 ASN A O 1
ATOM 3461 N N . PHE A 1 427 ? 39.289 13.839 -63.300 1.00 49.78 427 PHE A N 1
ATOM 3462 C CA . PHE A 1 427 ? 39.954 12.630 -63.815 1.00 49.78 427 PHE A CA 1
ATOM 3463 C C . PHE A 1 427 ? 41.490 12.771 -63.889 1.00 49.78 427 PHE A C 1
ATOM 3465 O O . PHE A 1 427 ? 42.214 11.853 -63.518 1.00 49.78 427 PHE A O 1
ATOM 3472 N N . LEU A 1 428 ? 41.982 13.967 -64.236 1.00 53.88 428 LEU A N 1
ATOM 3473 C CA . LEU A 1 428 ? 43.409 14.298 -64.366 1.00 53.88 428 LEU A CA 1
ATOM 3474 C C . LEU A 1 428 ? 44.191 14.403 -63.037 1.00 53.88 428 LEU A C 1
ATOM 3476 O O . LEU A 1 428 ? 45.416 14.385 -63.056 1.00 53.88 428 LEU A O 1
ATOM 3480 N N . LEU A 1 429 ? 43.525 14.521 -61.880 1.00 58.66 429 LEU A N 1
ATOM 3481 C CA . LEU A 1 429 ? 44.169 14.758 -60.571 1.00 58.66 429 LEU A CA 1
ATOM 3482 C C . LEU A 1 429 ? 43.756 13.737 -59.498 1.00 58.66 429 LEU A C 1
ATOM 3484 O O . LEU A 1 429 ? 43.918 13.992 -58.302 1.00 58.66 429 LEU A O 1
ATOM 3488 N N . SER A 1 430 ? 43.219 12.584 -59.904 1.00 61.16 430 SER A N 1
ATOM 3489 C CA . SER A 1 430 ? 42.643 11.568 -59.010 1.00 61.16 430 SER A CA 1
ATOM 3490 C C . SER A 1 430 ? 43.629 11.067 -57.944 1.00 61.16 430 SER A C 1
ATOM 3492 O O . SER A 1 430 ? 43.295 11.063 -56.763 1.00 61.16 430 SER A O 1
ATOM 3494 N N . LYS A 1 431 ? 44.879 10.761 -58.315 1.00 67.94 431 LYS A N 1
ATOM 3495 C CA . LYS A 1 431 ? 45.915 10.278 -57.379 1.00 67.94 431 LYS A CA 1
ATOM 3496 C C . LYS A 1 431 ? 46.314 11.325 -56.327 1.00 67.94 431 LYS A C 1
ATOM 3498 O O . LYS A 1 431 ? 46.457 11.002 -55.150 1.00 67.94 431 LYS A O 1
ATOM 3503 N N . SER A 1 432 ? 46.444 12.590 -56.736 1.00 70.56 432 SER A N 1
ATOM 3504 C CA . SER A 1 432 ? 46.706 13.719 -55.827 1.00 70.56 432 SER A CA 1
ATOM 3505 C C . SER A 1 432 ? 45.503 13.999 -54.917 1.00 70.56 432 SER A C 1
ATOM 3507 O O . SER A 1 432 ? 45.674 14.290 -53.735 1.00 70.56 432 SER A O 1
ATOM 3509 N N . ALA A 1 433 ? 44.279 13.848 -55.440 1.00 72.31 433 ALA A N 1
ATOM 3510 C CA . ALA A 1 433 ? 43.048 13.950 -54.661 1.00 72.31 433 ALA A CA 1
ATOM 3511 C C . ALA A 1 433 ? 42.993 12.901 -53.544 1.00 72.31 433 ALA A C 1
ATOM 3513 O O . ALA A 1 433 ? 42.768 13.262 -52.395 1.00 72.31 433 ALA A O 1
ATOM 3514 N N . SER A 1 434 ? 43.257 11.631 -53.868 1.00 73.12 434 SER A N 1
ATOM 3515 C CA . SER A 1 434 ? 43.254 10.529 -52.899 1.00 73.12 434 SER A CA 1
ATOM 3516 C C . SER A 1 434 ? 44.319 10.697 -51.817 1.00 73.12 434 SER A C 1
ATOM 3518 O O . SER A 1 434 ? 44.053 10.426 -50.650 1.00 73.12 434 SER A O 1
ATOM 3520 N N . HIS A 1 435 ? 45.512 11.186 -52.174 1.00 76.62 435 HIS A N 1
ATOM 3521 C CA . HIS A 1 435 ? 46.557 11.461 -51.188 1.00 76.62 435 HIS A CA 1
ATOM 3522 C C . HIS A 1 435 ? 46.151 12.584 -50.225 1.00 76.62 435 HIS A C 1
ATOM 3524 O O . HIS A 1 435 ? 46.288 12.437 -49.011 1.00 76.62 435 HIS A O 1
ATOM 3530 N N . LYS A 1 436 ? 45.590 13.678 -50.755 1.00 80.38 436 LYS A N 1
ATOM 3531 C CA . LYS A 1 436 ? 45.088 14.792 -49.944 1.00 80.38 436 LYS A CA 1
ATOM 3532 C C . LYS A 1 436 ? 43.937 14.355 -49.031 1.00 80.38 436 LYS A C 1
ATOM 3534 O O . LYS A 1 436 ? 43.922 14.705 -47.859 1.00 80.38 436 LYS A O 1
ATOM 3539 N N . GLU A 1 437 ? 43.011 13.547 -49.541 1.00 79.31 437 GLU A N 1
ATOM 3540 C CA . GLU A 1 437 ? 41.905 12.975 -48.763 1.00 79.31 437 GLU A CA 1
ATOM 3541 C C . GLU A 1 437 ? 42.427 12.137 -47.581 1.00 79.31 437 GLU A C 1
ATOM 3543 O O . GLU A 1 437 ? 41.986 12.317 -46.447 1.00 79.31 437 GLU A O 1
ATOM 3548 N N . ALA A 1 438 ? 43.433 11.284 -47.809 1.00 74.31 438 ALA A N 1
ATOM 3549 C CA . ALA A 1 438 ? 44.054 10.489 -46.750 1.00 74.31 438 ALA A CA 1
ATOM 3550 C C . ALA A 1 438 ? 44.737 11.359 -45.678 1.00 74.31 438 ALA A C 1
ATOM 3552 O O . ALA A 1 438 ? 44.636 11.066 -44.485 1.00 74.31 438 ALA A O 1
ATOM 3553 N N . GLN A 1 439 ? 45.396 12.449 -46.084 1.00 80.31 439 GLN A N 1
ATOM 3554 C CA . GLN A 1 439 ? 46.000 13.404 -45.152 1.00 80.31 439 GLN A CA 1
ATOM 3555 C C . GLN A 1 439 ? 44.945 14.132 -44.310 1.00 80.31 439 GLN A C 1
ATOM 3557 O O . GLN A 1 439 ? 45.111 14.223 -43.094 1.00 80.31 439 GLN A O 1
ATOM 3562 N N . ILE A 1 440 ? 43.847 14.591 -44.925 1.00 82.06 440 ILE A N 1
ATOM 3563 C CA . ILE A 1 440 ? 42.722 15.227 -44.219 1.00 82.06 440 ILE A CA 1
ATOM 3564 C C . ILE A 1 440 ? 42.133 14.256 -43.191 1.00 82.06 440 ILE A C 1
ATOM 3566 O O . ILE A 1 440 ? 41.979 14.613 -42.025 1.00 82.06 440 ILE A O 1
ATOM 3570 N N . ASN A 1 441 ? 41.879 13.007 -43.591 1.00 75.38 441 ASN A N 1
ATOM 3571 C CA . ASN A 1 441 ? 41.340 11.978 -42.699 1.00 75.38 441 ASN A CA 1
ATOM 3572 C C . ASN A 1 441 ? 42.266 11.711 -41.510 1.00 75.38 441 ASN A C 1
ATOM 3574 O O . ASN A 1 441 ? 41.805 11.630 -40.375 1.00 75.38 441 ASN A O 1
ATOM 3578 N N . ASN A 1 442 ? 43.577 11.618 -41.742 1.00 77.00 442 ASN A N 1
ATOM 3579 C CA . ASN A 1 442 ? 44.533 11.415 -40.660 1.00 77.00 442 ASN A CA 1
ATOM 3580 C C . ASN A 1 442 ? 44.553 12.602 -39.681 1.00 77.00 442 ASN A C 1
ATOM 3582 O O . ASN A 1 442 ? 44.539 12.402 -38.469 1.00 77.00 442 ASN A O 1
ATOM 3586 N N . LYS A 1 443 ? 44.530 13.841 -40.187 1.00 84.06 443 LYS A N 1
ATOM 3587 C CA . LYS A 1 443 ? 44.532 15.044 -39.341 1.00 84.06 443 LYS A CA 1
ATOM 3588 C C . LYS A 1 443 ? 43.234 15.221 -38.554 1.00 84.06 443 LYS A C 1
ATOM 3590 O O . LYS A 1 443 ? 43.304 15.560 -37.378 1.00 84.06 443 LYS A O 1
ATOM 3595 N N . LEU A 1 444 ? 42.082 14.893 -39.139 1.00 80.81 444 LEU A N 1
ATOM 3596 C CA . LEU A 1 444 ? 40.803 14.845 -38.420 1.00 80.81 444 LEU A CA 1
ATOM 3597 C C . LEU A 1 444 ? 40.825 13.819 -37.285 1.00 80.81 444 LEU A C 1
ATOM 3599 O O . LEU A 1 444 ? 40.425 14.135 -36.170 1.00 80.81 444 LEU A O 1
ATOM 3603 N N . ARG A 1 445 ? 41.335 12.607 -37.537 1.00 75.50 445 ARG A N 1
ATOM 3604 C CA . ARG A 1 445 ? 41.454 11.565 -36.503 1.00 75.50 445 ARG A CA 1
ATOM 3605 C C . ARG A 1 445 ? 42.327 12.007 -35.335 1.00 75.50 445 ARG A C 1
ATOM 3607 O O . ARG A 1 445 ? 41.973 11.773 -34.184 1.00 75.50 445 ARG A O 1
ATOM 3614 N N . ILE A 1 446 ? 43.460 12.639 -35.634 1.00 76.75 446 ILE A N 1
ATOM 3615 C CA . ILE A 1 446 ? 44.381 13.162 -34.621 1.00 76.75 446 ILE A CA 1
ATOM 3616 C C . ILE A 1 446 ? 43.707 14.288 -33.822 1.00 76.75 446 ILE A C 1
ATOM 3618 O O . ILE A 1 446 ? 43.747 14.263 -32.595 1.00 76.75 446 ILE A O 1
ATOM 3622 N N . LEU A 1 447 ? 43.027 15.220 -34.500 1.00 81.31 447 LEU A N 1
ATOM 3623 C CA . LEU A 1 447 ? 42.284 16.310 -33.866 1.00 81.31 447 LEU A CA 1
ATOM 3624 C C . LEU A 1 447 ? 41.216 15.786 -32.897 1.00 81.31 447 LEU A C 1
ATOM 3626 O O . LEU A 1 447 ? 41.208 16.186 -31.736 1.00 81.31 447 LEU A O 1
ATOM 3630 N N . TYR A 1 448 ? 40.366 14.855 -33.341 1.00 79.69 448 TYR A N 1
ATOM 3631 C CA . TYR A 1 448 ? 39.345 14.257 -32.477 1.00 79.69 448 TYR A CA 1
ATOM 3632 C C . TYR A 1 448 ? 39.959 13.454 -31.324 1.00 79.69 448 TYR A C 1
ATOM 3634 O O . TYR A 1 448 ? 39.464 13.529 -30.205 1.00 79.69 448 TYR A O 1
ATOM 3642 N N . SER A 1 449 ? 41.087 12.771 -31.545 1.00 74.19 449 SER A N 1
ATOM 3643 C CA . SER A 1 449 ? 41.780 12.062 -30.466 1.00 74.19 449 SER A CA 1
ATOM 3644 C C . SER A 1 449 ? 42.327 13.000 -29.385 1.00 74.19 449 SER A C 1
ATOM 3646 O O . SER A 1 449 ? 42.395 12.582 -28.231 1.00 74.19 449 SER A O 1
ATOM 3648 N N . TYR A 1 450 ? 42.781 14.210 -29.725 1.00 77.56 450 TYR A N 1
ATOM 3649 C CA . TYR A 1 450 ? 43.219 15.193 -28.725 1.00 77.56 450 TYR A CA 1
ATOM 3650 C C . TYR A 1 450 ? 42.031 15.861 -28.033 1.00 77.56 450 TYR A C 1
ATOM 3652 O O . TYR A 1 450 ? 42.035 16.014 -26.813 1.00 77.56 450 TYR A O 1
ATOM 3660 N N . ALA A 1 451 ? 40.993 16.177 -28.808 1.00 72.50 451 ALA A N 1
ATOM 3661 C CA . ALA A 1 451 ? 39.735 16.731 -28.329 1.00 72.50 451 ALA A CA 1
ATOM 3662 C C . ALA A 1 451 ? 39.075 15.841 -27.257 1.00 72.50 451 ALA A C 1
ATOM 3664 O O . ALA A 1 451 ? 38.666 16.336 -26.210 1.00 72.50 451 ALA A O 1
ATOM 3665 N N . GLU A 1 452 ? 39.030 14.526 -27.471 1.00 66.88 452 GLU A N 1
ATOM 3666 C CA . GLU A 1 452 ? 38.465 13.568 -26.510 1.00 66.88 452 GLU A CA 1
ATOM 3667 C C . GLU A 1 452 ? 39.286 13.434 -25.223 1.00 66.88 452 GLU A C 1
ATOM 3669 O O . GLU A 1 452 ? 38.726 13.211 -24.156 1.00 66.88 452 GLU A O 1
ATOM 3674 N N . ARG A 1 453 ? 40.610 13.614 -25.295 1.00 69.88 453 ARG A N 1
ATOM 3675 C CA . ARG A 1 453 ? 41.500 13.556 -24.121 1.00 69.88 453 ARG A CA 1
ATOM 3676 C C . ARG A 1 453 ? 41.535 14.862 -23.323 1.00 69.88 453 ARG A C 1
ATOM 3678 O O . ARG A 1 453 ? 42.252 14.932 -22.330 1.00 69.88 453 ARG A O 1
ATOM 3685 N N . GLY A 1 454 ? 40.821 15.898 -23.772 1.00 71.06 454 GLY A N 1
ATOM 3686 C CA . GLY A 1 454 ? 40.895 17.239 -23.190 1.00 71.06 454 GLY A CA 1
ATOM 3687 C C . GLY A 1 454 ? 42.249 17.930 -23.396 1.00 71.06 454 GLY A C 1
ATOM 3688 O O . GLY A 1 454 ? 42.561 18.883 -22.688 1.00 71.06 454 GLY A O 1
ATOM 3689 N N . ASP A 1 455 ? 43.068 17.467 -24.347 1.00 76.69 455 ASP A N 1
ATOM 3690 C CA . ASP A 1 455 ? 44.358 18.083 -24.673 1.00 76.69 455 ASP A CA 1
ATOM 3691 C C . ASP A 1 455 ? 44.141 19.271 -25.618 1.00 76.69 455 ASP A C 1
ATOM 3693 O O . ASP A 1 455 ? 44.232 19.156 -26.844 1.00 76.69 455 ASP A O 1
ATOM 3697 N N . GLU A 1 456 ? 43.826 20.430 -25.040 1.00 80.12 456 GLU A N 1
ATOM 3698 C CA . GLU A 1 456 ? 43.551 21.655 -25.797 1.00 80.12 456 GLU A CA 1
ATOM 3699 C C . GLU A 1 456 ? 44.740 22.113 -26.654 1.00 80.12 456 GLU A C 1
ATOM 3701 O O . GLU A 1 456 ? 44.550 22.656 -27.744 1.00 80.12 456 GLU A O 1
ATOM 3706 N N . ILE A 1 457 ? 45.973 21.900 -26.183 1.00 80.69 457 ILE A N 1
ATOM 3707 C CA . ILE A 1 457 ? 47.190 22.321 -26.888 1.00 80.69 457 ILE A CA 1
ATOM 3708 C C . ILE A 1 457 ? 47.402 21.428 -28.116 1.00 80.69 457 ILE A C 1
ATOM 3710 O O . ILE A 1 457 ? 47.615 21.931 -29.225 1.00 80.69 457 ILE A O 1
ATOM 3714 N N . GLY A 1 458 ? 47.296 20.108 -27.937 1.00 80.12 458 GLY A N 1
ATOM 3715 C CA . GLY A 1 458 ? 47.364 19.129 -29.021 1.00 80.12 458 GLY A CA 1
ATOM 3716 C C . GLY A 1 458 ? 46.238 19.303 -30.042 1.00 80.12 458 GLY A C 1
ATOM 3717 O O . GLY A 1 458 ? 46.483 19.231 -31.253 1.00 80.12 458 GLY A O 1
ATOM 3718 N N . ALA A 1 459 ? 45.024 19.615 -29.575 1.00 82.19 459 ALA A N 1
ATOM 3719 C CA . ALA A 1 459 ? 43.869 19.881 -30.426 1.00 82.19 459 ALA A CA 1
ATOM 3720 C C . ALA A 1 459 ? 44.070 21.142 -31.281 1.00 82.19 459 ALA A C 1
ATOM 3722 O O . ALA A 1 459 ? 43.937 21.067 -32.501 1.00 82.19 459 ALA A O 1
ATOM 3723 N N . LYS A 1 460 ? 44.486 22.271 -30.687 1.00 85.38 460 LYS A N 1
ATOM 3724 C CA . LYS A 1 460 ? 44.760 23.524 -31.422 1.00 85.38 460 LYS A CA 1
ATOM 3725 C C . LYS A 1 460 ? 45.860 23.359 -32.470 1.00 85.38 460 LYS A C 1
ATOM 3727 O O . LYS A 1 460 ? 45.701 23.780 -33.610 1.00 85.38 460 LYS A O 1
ATOM 3732 N N . LYS A 1 461 ? 46.948 22.661 -32.134 1.00 86.94 461 LYS A N 1
ATOM 3733 C CA . LYS A 1 461 ? 48.016 22.370 -33.102 1.00 86.94 461 LYS A CA 1
ATOM 3734 C C . LYS A 1 461 ? 47.521 21.507 -34.269 1.00 86.94 461 LYS A C 1
ATOM 3736 O O . LYS A 1 461 ? 47.862 21.757 -35.423 1.00 86.94 461 LYS A O 1
ATOM 3741 N N . SER A 1 462 ? 46.720 20.486 -33.975 1.00 87.00 462 SER A N 1
ATOM 3742 C CA . SER A 1 462 ? 46.171 19.587 -34.998 1.00 87.00 462 SER A CA 1
ATOM 3743 C C . SER A 1 462 ? 45.134 20.282 -35.880 1.00 87.00 462 SER A C 1
ATOM 3745 O O . SER A 1 462 ? 45.034 19.971 -37.066 1.00 87.00 462 SER A O 1
ATOM 3747 N N . TRP A 1 463 ? 44.398 21.239 -35.313 1.00 91.81 463 TRP A N 1
ATOM 3748 C CA . TRP A 1 463 ? 43.492 22.127 -36.031 1.00 91.81 463 TRP A CA 1
ATOM 3749 C C . TRP A 1 463 ? 44.236 22.996 -37.045 1.00 91.81 463 TRP A C 1
ATOM 3751 O O . TRP A 1 463 ? 43.887 22.964 -38.223 1.00 91.81 463 TRP A O 1
ATOM 3761 N N . ASP A 1 464 ? 45.319 23.664 -36.641 1.00 89.81 464 ASP A N 1
ATOM 3762 C CA . ASP A 1 464 ? 46.145 24.465 -37.553 1.00 89.81 464 ASP A CA 1
ATOM 3763 C C . ASP A 1 464 ? 46.655 23.630 -38.737 1.00 89.81 464 ASP A C 1
ATOM 3765 O O . ASP A 1 464 ? 46.563 24.029 -39.901 1.00 89.81 464 ASP A O 1
ATOM 3769 N N . GLU A 1 465 ? 47.153 22.425 -38.457 1.00 90.50 465 GLU A N 1
ATOM 3770 C CA . GLU A 1 465 ? 47.638 21.504 -39.485 1.00 90.50 465 GLU A CA 1
ATOM 3771 C C . GLU A 1 465 ? 46.514 21.029 -40.419 1.00 90.50 465 GLU A C 1
ATOM 3773 O O . GLU A 1 465 ? 46.719 20.947 -41.633 1.00 90.50 465 GLU A O 1
ATOM 3778 N N . LEU A 1 466 ? 45.325 20.744 -39.883 1.00 91.75 466 LEU A N 1
ATOM 3779 C CA . LEU A 1 466 ? 44.153 20.361 -40.668 1.00 91.75 466 LEU A CA 1
ATOM 3780 C C . LEU A 1 466 ? 43.686 21.503 -41.582 1.00 91.75 466 LEU A C 1
ATOM 3782 O O . LEU A 1 466 ? 43.439 21.266 -42.766 1.00 91.75 466 LEU A O 1
ATOM 3786 N N . CYS A 1 467 ? 43.622 22.734 -41.068 1.00 91.81 467 CYS A N 1
ATOM 3787 C CA . CYS A 1 467 ? 43.293 23.935 -41.836 1.00 91.81 467 CYS A CA 1
ATOM 3788 C C . CYS A 1 467 ? 44.233 24.100 -43.031 1.00 91.81 467 CYS A C 1
ATOM 3790 O O . CYS A 1 467 ? 43.776 24.299 -44.159 1.00 91.81 467 CYS A O 1
ATOM 3792 N N . LEU A 1 468 ? 45.540 23.935 -42.815 1.00 90.94 468 LEU A N 1
ATOM 3793 C CA . LEU A 1 468 ? 46.541 24.035 -43.877 1.00 90.94 468 LEU A CA 1
ATOM 3794 C C . LEU A 1 468 ? 46.408 22.921 -44.917 1.00 90.94 468 LEU A C 1
ATOM 3796 O O . LEU A 1 468 ? 46.420 23.208 -46.115 1.00 90.94 468 LEU A O 1
ATOM 3800 N N . VAL A 1 469 ? 46.227 21.667 -44.493 1.00 90.06 469 VAL A N 1
ATOM 3801 C CA . VAL A 1 469 ? 46.014 20.551 -45.429 1.00 90.06 469 VAL A CA 1
ATOM 3802 C C . VAL A 1 469 ? 44.748 20.793 -46.255 1.00 90.06 469 VAL A C 1
ATOM 3804 O O . VAL A 1 469 ? 44.773 20.663 -47.477 1.00 90.06 469 VAL A O 1
ATOM 3807 N N . CYS A 1 470 ? 43.645 21.219 -45.640 1.00 88.00 470 CYS A N 1
ATOM 3808 C CA . CYS A 1 470 ? 42.413 21.540 -46.358 1.00 88.00 470 CYS A CA 1
ATOM 3809 C C . CYS A 1 470 ? 42.611 22.708 -47.342 1.00 88.00 470 CYS A C 1
ATOM 3811 O O . CYS A 1 470 ? 42.225 22.602 -48.513 1.00 88.00 470 CYS A O 1
ATOM 3813 N N . ALA A 1 471 ? 43.300 23.771 -46.931 1.00 90.25 471 ALA A N 1
ATOM 3814 C CA . ALA A 1 471 ? 43.545 24.969 -47.731 1.00 90.25 471 ALA A CA 1
ATOM 3815 C C . ALA A 1 471 ? 44.609 24.809 -48.832 1.00 90.25 471 ALA A C 1
ATOM 3817 O O . ALA A 1 471 ? 44.719 25.672 -49.702 1.00 90.25 471 ALA A O 1
ATOM 3818 N N . GLU A 1 472 ? 45.397 23.729 -48.839 1.00 88.12 472 GLU A N 1
ATOM 3819 C CA . GLU A 1 472 ? 46.487 23.555 -49.807 1.00 88.12 472 GLU A CA 1
ATOM 3820 C C . GLU A 1 472 ? 45.967 23.449 -51.251 1.00 88.12 472 GLU A C 1
ATOM 3822 O O . GLU A 1 472 ? 45.140 22.590 -51.591 1.00 88.12 472 GLU A O 1
ATOM 3827 N N . ARG A 1 473 ? 46.464 24.312 -52.139 1.00 81.50 473 ARG A N 1
ATOM 3828 C CA . ARG A 1 473 ? 46.155 24.248 -53.569 1.00 81.50 473 ARG A CA 1
ATOM 3829 C C . ARG A 1 473 ? 46.999 23.155 -54.226 1.00 81.50 473 ARG A C 1
ATOM 3831 O O . ARG A 1 473 ? 48.220 23.174 -54.155 1.00 81.50 473 ARG A O 1
ATOM 3838 N N . ARG A 1 474 ? 46.342 22.214 -54.917 1.00 72.31 474 ARG A N 1
ATOM 3839 C CA . ARG A 1 474 ? 47.009 21.102 -55.634 1.00 72.31 474 ARG A CA 1
ATOM 3840 C C . ARG A 1 474 ? 47.812 21.559 -56.858 1.00 72.31 474 ARG A C 1
ATOM 3842 O O . ARG A 1 474 ? 48.698 20.841 -57.302 1.00 72.31 474 ARG A O 1
ATOM 3849 N N . PHE A 1 475 ? 47.489 22.730 -57.402 1.00 66.75 475 PHE A N 1
ATOM 3850 C CA . PHE A 1 475 ? 48.198 23.351 -58.515 1.00 66.75 475 PHE A CA 1
ATOM 3851 C C . PHE A 1 475 ? 48.197 24.867 -58.307 1.00 66.75 475 PHE A C 1
ATOM 3853 O O . PHE A 1 475 ? 47.130 25.470 -58.202 1.00 66.75 475 PHE A O 1
ATOM 3860 N N . CYS A 1 476 ? 49.379 25.469 -58.184 1.00 66.06 476 CYS A N 1
ATOM 3861 C CA . CYS A 1 476 ? 49.533 26.909 -57.982 1.00 66.06 476 CYS A CA 1
ATOM 3862 C C . CYS A 1 476 ? 50.829 27.391 -58.653 1.00 66.06 476 CYS A C 1
ATOM 3864 O O . CYS A 1 476 ? 51.845 27.529 -57.975 1.00 66.06 476 CYS A O 1
ATOM 3866 N N . PRO A 1 477 ? 50.828 27.594 -59.983 1.00 53.69 477 PRO A N 1
ATOM 3867 C CA . PRO A 1 477 ? 52.021 28.045 -60.695 1.00 53.69 477 PRO A CA 1
ATOM 3868 C C . PRO A 1 477 ? 52.375 29.502 -60.363 1.00 53.69 477 PRO A C 1
ATOM 3870 O O . PRO A 1 477 ? 53.549 29.848 -60.367 1.00 53.69 477 PRO A O 1
ATOM 3873 N N . LEU A 1 478 ? 51.384 30.339 -60.024 1.00 58.50 478 LEU A N 1
ATOM 3874 C CA . LEU A 1 478 ? 51.564 31.721 -59.571 1.00 58.50 478 LEU A CA 1
ATOM 3875 C C . LEU A 1 478 ? 50.493 32.046 -58.513 1.00 58.50 478 LEU A C 1
ATOM 3877 O O . LEU A 1 478 ? 49.299 32.018 -58.815 1.00 58.50 478 LEU A O 1
ATOM 3881 N N . GLY A 1 479 ? 50.907 32.307 -57.268 1.00 67.06 479 GLY A N 1
ATOM 3882 C CA . GLY A 1 479 ? 50.019 32.697 -56.164 1.00 67.06 479 GLY A CA 1
ATOM 3883 C C . GLY A 1 479 ? 50.298 31.992 -54.830 1.00 67.06 479 GLY A C 1
ATOM 3884 O O . GLY A 1 479 ? 51.239 31.213 -54.694 1.00 67.06 479 GLY A O 1
ATOM 3885 N N . ASN A 1 480 ? 49.450 32.273 -53.837 1.00 79.19 480 ASN A N 1
ATOM 3886 C CA . ASN A 1 480 ? 49.537 31.700 -52.493 1.00 79.19 480 ASN A CA 1
ATOM 3887 C C . ASN A 1 480 ? 49.316 30.178 -52.491 1.00 79.19 480 ASN A C 1
ATOM 3889 O O . ASN A 1 480 ? 48.347 29.686 -53.076 1.00 79.19 480 ASN A O 1
ATOM 3893 N N . LYS A 1 481 ? 50.180 29.441 -51.774 1.00 84.12 481 LYS A N 1
ATOM 3894 C CA . LYS A 1 481 ? 50.117 27.972 -51.652 1.00 84.12 481 LYS A CA 1
ATOM 3895 C C . LYS A 1 481 ? 48.817 27.501 -50.987 1.00 84.12 481 LYS A C 1
ATOM 3897 O O . LYS A 1 481 ? 48.267 26.467 -51.370 1.00 84.12 481 LYS A O 1
ATOM 3902 N N . TYR A 1 482 ? 48.326 28.260 -50.012 1.00 90.25 482 TYR A N 1
ATOM 3903 C CA . TYR A 1 482 ? 47.106 27.957 -49.267 1.00 90.25 482 TYR A CA 1
ATOM 3904 C C . TYR A 1 482 ? 46.009 28.980 -49.570 1.00 90.25 482 TYR A C 1
ATOM 3906 O O . TYR A 1 482 ? 46.289 30.169 -49.722 1.00 90.25 482 TYR A O 1
ATOM 3914 N N . SER A 1 483 ? 44.757 28.532 -49.652 1.00 87.56 483 SER A N 1
ATOM 3915 C CA . SER A 1 483 ? 43.591 29.379 -49.914 1.00 87.56 483 SER A CA 1
ATOM 3916 C C . SER A 1 483 ? 42.327 28.774 -49.324 1.00 87.56 483 SER A C 1
ATOM 3918 O O . SER A 1 483 ? 42.116 27.564 -49.387 1.00 87.56 483 SER A O 1
ATOM 3920 N N . ILE A 1 484 ? 41.466 29.641 -48.798 1.00 87.88 484 ILE A N 1
ATOM 3921 C CA . ILE A 1 484 ? 40.163 29.256 -48.251 1.00 87.88 484 ILE A CA 1
ATOM 3922 C C . ILE A 1 484 ? 39.176 28.787 -49.334 1.00 87.88 484 ILE A C 1
ATOM 3924 O O . ILE A 1 484 ? 38.207 28.091 -49.048 1.00 87.88 484 ILE A O 1
ATOM 3928 N N . ASP A 1 485 ? 39.449 29.096 -50.603 1.00 84.88 485 ASP A N 1
ATOM 3929 C CA . ASP A 1 485 ? 38.556 28.777 -51.718 1.00 84.88 485 ASP A CA 1
ATOM 3930 C C . ASP A 1 485 ? 38.618 27.314 -52.162 1.00 84.88 485 ASP A C 1
ATOM 3932 O O . ASP A 1 485 ? 37.852 26.898 -53.038 1.00 84.88 485 ASP A O 1
ATOM 3936 N N . THR A 1 486 ? 39.517 26.508 -51.588 1.00 85.75 486 THR A N 1
ATOM 3937 C CA . THR A 1 486 ? 39.577 25.085 -51.919 1.00 85.75 486 THR A CA 1
ATOM 3938 C C . THR A 1 486 ? 38.297 24.375 -51.480 1.00 85.75 486 THR A C 1
ATOM 3940 O O . THR A 1 486 ? 37.684 24.686 -50.460 1.00 85.75 486 THR A O 1
ATOM 3943 N N . HIS A 1 487 ? 37.910 23.345 -52.235 1.00 84.12 487 HIS A N 1
ATOM 3944 C CA . HIS A 1 487 ? 36.751 22.520 -51.890 1.00 84.12 487 HIS A CA 1
ATOM 3945 C C . HIS A 1 487 ? 36.863 21.919 -50.476 1.00 84.12 487 HIS A C 1
ATOM 3947 O O . HIS A 1 487 ? 35.883 21.877 -49.743 1.00 84.12 487 HIS A O 1
ATOM 3953 N N . SER A 1 488 ? 38.072 21.519 -50.075 1.00 86.00 488 SER A N 1
ATOM 3954 C CA . SER A 1 488 ? 38.336 20.930 -48.760 1.00 86.00 488 SER A CA 1
ATOM 3955 C C . SER A 1 488 ? 38.295 21.946 -47.619 1.00 86.00 488 SER A C 1
ATOM 3957 O O . SER A 1 488 ? 37.872 21.587 -46.527 1.00 86.00 488 SER A O 1
ATOM 3959 N N . ALA A 1 489 ? 38.684 23.206 -47.849 1.00 85.75 489 ALA A N 1
ATOM 3960 C CA . ALA A 1 489 ? 38.537 24.267 -46.851 1.00 85.75 489 ALA A CA 1
ATOM 3961 C C . ALA A 1 489 ? 37.062 24.646 -46.656 1.00 85.75 489 ALA A C 1
ATOM 3963 O O . ALA A 1 489 ? 36.597 24.710 -45.523 1.00 85.75 489 ALA A O 1
ATOM 3964 N N . LYS A 1 490 ? 36.294 24.777 -47.747 1.00 87.88 490 LYS A N 1
ATOM 3965 C CA . LYS A 1 490 ? 34.837 24.991 -47.676 1.00 87.88 490 LYS A CA 1
ATOM 3966 C C . LYS A 1 490 ? 34.116 23.843 -46.968 1.00 87.88 490 LYS A C 1
ATOM 3968 O O . LYS A 1 490 ? 33.204 24.080 -46.184 1.00 87.88 490 LYS A O 1
ATOM 3973 N N . TRP A 1 491 ? 34.540 22.604 -47.228 1.00 89.31 491 TRP A N 1
ATOM 3974 C CA . TRP A 1 491 ? 34.043 21.433 -46.508 1.00 89.31 491 TRP A CA 1
ATOM 3975 C C . TRP A 1 491 ? 34.366 21.513 -45.009 1.00 89.31 491 TRP A C 1
ATOM 3977 O O . TRP A 1 491 ? 33.466 21.318 -44.200 1.00 89.31 491 TRP A O 1
ATOM 3987 N N . LEU A 1 492 ? 35.612 21.839 -44.643 1.00 88.12 492 LEU A N 1
ATOM 3988 C CA . LEU A 1 492 ? 36.053 21.920 -43.247 1.00 88.12 492 LEU A CA 1
ATOM 3989 C C . LEU A 1 492 ? 35.251 22.958 -42.452 1.00 88.12 492 LEU A C 1
ATOM 3991 O O . LEU A 1 492 ? 34.804 22.655 -41.351 1.00 88.12 492 LEU A O 1
ATOM 3995 N N . ILE A 1 493 ? 35.037 24.144 -43.027 1.00 86.81 493 ILE A N 1
ATOM 3996 C CA . ILE A 1 493 ? 34.257 25.227 -42.409 1.00 86.81 493 ILE A CA 1
ATOM 3997 C C . ILE A 1 493 ? 32.835 24.746 -42.117 1.00 86.81 493 ILE A C 1
ATOM 3999 O O . ILE A 1 493 ? 32.414 24.744 -40.965 1.00 86.81 493 ILE A O 1
ATOM 4003 N N . LYS A 1 494 ? 32.144 24.209 -43.130 1.00 84.81 494 LYS A N 1
ATOM 4004 C CA . LYS A 1 494 ? 30.779 23.686 -42.977 1.00 84.81 494 LYS A CA 1
ATOM 4005 C C . LYS A 1 494 ? 30.692 22.525 -41.978 1.00 84.81 494 LYS A C 1
ATOM 4007 O O . LYS A 1 494 ? 29.696 22.380 -41.277 1.00 84.81 494 LYS A O 1
ATOM 4012 N N . HIS A 1 495 ? 31.713 21.668 -41.941 1.00 84.06 495 HIS A N 1
ATOM 4013 C CA . HIS A 1 495 ? 31.780 20.531 -41.019 1.00 84.06 495 HIS A CA 1
ATOM 4014 C C . HIS A 1 495 ? 31.892 20.996 -39.564 1.00 84.06 495 HIS A C 1
ATOM 4016 O O . HIS A 1 495 ? 31.210 20.467 -38.693 1.00 84.06 495 HIS A O 1
ATOM 4022 N N . VAL A 1 496 ? 32.710 22.017 -39.307 1.00 84.06 496 VAL A N 1
ATOM 4023 C CA . VAL A 1 496 ? 32.930 22.568 -37.961 1.00 84.06 496 VAL A CA 1
ATOM 4024 C C . VAL A 1 496 ? 31.752 23.428 -37.514 1.00 84.06 496 VAL A C 1
ATOM 4026 O O . VAL A 1 496 ? 31.370 23.355 -36.351 1.00 84.06 496 VAL A O 1
ATOM 4029 N N . GLU A 1 497 ? 31.110 24.170 -38.420 1.00 82.19 497 GLU A N 1
ATOM 4030 C CA . GLU A 1 497 ? 29.864 24.911 -38.151 1.00 82.19 497 GLU A CA 1
ATOM 4031 C C . GLU A 1 497 ? 28.740 24.013 -37.602 1.00 82.19 497 GLU A C 1
ATOM 4033 O O . GLU A 1 497 ? 27.918 24.476 -36.815 1.00 82.19 497 GLU A O 1
ATOM 4038 N N . GLY A 1 498 ? 28.723 22.727 -37.974 1.00 75.69 498 GLY A N 1
ATOM 4039 C CA . GLY A 1 498 ? 27.749 21.740 -37.500 1.00 75.69 498 GLY A CA 1
ATOM 4040 C C . GLY A 1 498 ? 28.176 20.893 -36.289 1.00 75.69 498 GLY A C 1
ATOM 4041 O O . GLY A 1 498 ? 27.374 20.076 -35.841 1.00 75.69 498 GLY A O 1
ATOM 4042 N N . ASP A 1 499 ? 29.401 21.041 -35.766 1.00 79.06 499 ASP A N 1
ATOM 4043 C CA . ASP A 1 499 ? 29.942 20.232 -34.655 1.00 79.06 499 ASP A CA 1
ATOM 4044 C C . ASP A 1 499 ? 30.208 21.113 -33.414 1.00 79.06 499 ASP A C 1
ATOM 4046 O O . ASP A 1 499 ? 31.320 21.600 -33.191 1.00 79.06 499 ASP A O 1
ATOM 4050 N N . GLU A 1 500 ? 29.170 21.317 -32.586 1.00 78.06 500 GLU A N 1
ATOM 4051 C CA . GLU A 1 500 ? 29.218 22.139 -31.356 1.00 78.06 500 GLU A CA 1
ATOM 4052 C C . GLU A 1 500 ? 30.323 21.699 -30.378 1.00 78.06 500 GLU A C 1
ATOM 4054 O O . GLU A 1 500 ? 30.919 22.521 -29.674 1.00 78.06 500 GLU A O 1
ATOM 4059 N N . GLN A 1 501 ? 30.627 20.398 -30.332 1.00 73.31 501 GLN A N 1
ATOM 4060 C CA . GLN A 1 501 ? 31.669 19.852 -29.464 1.00 73.31 501 GLN A CA 1
ATOM 4061 C C . GLN A 1 501 ? 33.053 20.302 -29.936 1.00 73.31 501 GLN A C 1
ATOM 4063 O O . GLN A 1 501 ? 33.880 20.722 -29.124 1.00 73.31 501 GLN A O 1
ATOM 4068 N N . LEU A 1 502 ? 33.298 20.247 -31.245 1.00 76.56 502 LEU A N 1
ATOM 4069 C CA . LEU A 1 502 ? 34.557 20.689 -31.828 1.00 76.56 502 LEU A CA 1
ATOM 4070 C C . LEU A 1 502 ? 34.728 22.211 -31.706 1.00 76.56 502 LEU A C 1
ATOM 4072 O O . LEU A 1 502 ? 35.811 22.669 -31.342 1.00 76.56 502 LEU A O 1
ATOM 4076 N N . GLN A 1 503 ? 33.658 22.990 -31.901 1.00 81.25 503 GLN A N 1
ATOM 4077 C CA . GLN A 1 503 ? 33.672 24.443 -31.677 1.00 81.25 503 GLN A CA 1
ATOM 4078 C C . GLN A 1 503 ? 34.063 24.799 -30.241 1.00 81.25 503 GLN A C 1
ATOM 4080 O O . GLN A 1 503 ? 34.942 25.636 -30.026 1.00 81.25 503 GLN A O 1
ATOM 4085 N N . LYS A 1 504 ? 33.473 24.116 -29.253 1.00 80.19 504 LYS A N 1
ATOM 4086 C CA . LYS A 1 504 ? 33.779 24.330 -27.833 1.00 80.19 504 LYS A CA 1
ATOM 4087 C C . LYS A 1 504 ? 35.256 24.082 -27.517 1.00 80.19 504 LYS A C 1
ATOM 4089 O O . LYS A 1 504 ? 35.863 24.879 -26.808 1.00 80.19 504 LYS A O 1
ATOM 4094 N N . ILE A 1 505 ? 35.832 23.007 -28.052 1.00 76.75 505 ILE A N 1
ATOM 4095 C CA . ILE A 1 505 ? 37.229 22.606 -27.801 1.00 76.75 505 ILE A CA 1
ATOM 4096 C C . ILE A 1 505 ? 38.2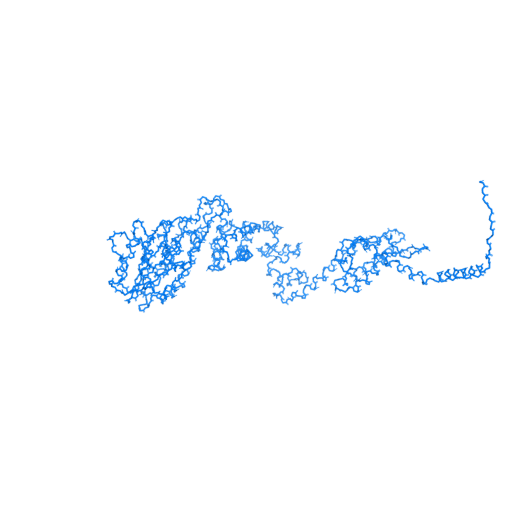20 23.562 -28.474 1.00 76.75 505 ILE A C 1
ATOM 4098 O O . ILE A 1 505 ? 39.288 23.844 -27.933 1.00 76.75 505 ILE A O 1
ATOM 4102 N N . LEU A 1 506 ? 37.852 24.107 -29.632 1.00 78.88 506 LEU A N 1
ATOM 4103 C CA . LEU A 1 506 ? 38.654 25.096 -30.353 1.00 78.88 506 LEU A CA 1
ATOM 4104 C C . LEU A 1 506 ? 38.439 26.532 -29.846 1.00 78.88 506 LEU A C 1
ATOM 4106 O O . LEU A 1 506 ? 39.146 27.446 -30.268 1.00 78.88 506 LEU A O 1
ATOM 4110 N N . GLY A 1 507 ? 37.500 26.745 -28.918 1.00 78.25 507 GLY A N 1
ATOM 4111 C CA . GLY A 1 507 ? 37.166 28.068 -28.388 1.00 78.25 507 GLY A CA 1
ATOM 4112 C C . GLY A 1 507 ? 36.432 28.966 -29.389 1.00 78.25 507 GLY A C 1
ATOM 4113 O O . GLY A 1 507 ? 36.503 30.190 -29.278 1.00 78.25 507 GLY A O 1
ATOM 4114 N N . ILE A 1 508 ? 35.737 28.376 -30.364 1.00 81.12 508 ILE A N 1
ATOM 4115 C CA . ILE A 1 508 ? 34.995 29.081 -31.412 1.00 81.12 508 ILE A CA 1
ATOM 4116 C C . ILE A 1 508 ? 33.569 29.343 -30.914 1.00 81.12 508 ILE A C 1
ATOM 4118 O O . ILE A 1 508 ? 32.849 28.412 -30.563 1.00 81.12 508 ILE A O 1
ATOM 4122 N N . LYS A 1 509 ? 33.171 30.619 -30.832 1.00 74.38 509 LYS A N 1
ATOM 4123 C CA . LYS A 1 509 ? 31.891 31.044 -30.228 1.00 74.38 509 LYS A CA 1
ATOM 4124 C C . LYS A 1 509 ? 30.757 31.272 -31.238 1.00 74.38 509 LYS A C 1
ATOM 4126 O O . LYS A 1 509 ? 29.615 31.435 -30.822 1.00 74.38 509 LYS A O 1
ATOM 4131 N N . SER A 1 510 ? 31.065 31.320 -32.532 1.00 71.88 510 SER A N 1
ATOM 4132 C CA . SER A 1 510 ? 30.110 31.519 -33.629 1.00 71.88 510 SER A CA 1
ATOM 4133 C C . SER A 1 510 ? 30.685 30.984 -34.945 1.00 71.88 510 SER A C 1
ATOM 4135 O O . SER A 1 510 ? 31.896 30.799 -35.062 1.00 71.88 510 SER A O 1
ATOM 4137 N N . SER A 1 511 ? 29.826 30.754 -35.942 1.00 62.00 511 SER A N 1
ATOM 4138 C CA . SER A 1 511 ? 30.221 30.315 -37.292 1.00 62.00 511 SER A CA 1
ATOM 4139 C C . SER A 1 511 ? 31.189 31.287 -37.974 1.00 62.00 511 SER A C 1
ATOM 4141 O O . SER A 1 511 ? 32.169 30.855 -38.577 1.00 62.00 511 SER A O 1
ATOM 4143 N N . ASP A 1 512 ? 30.978 32.595 -37.809 1.00 64.38 512 ASP A N 1
ATOM 4144 C CA . ASP A 1 512 ? 31.800 33.633 -38.448 1.00 64.38 512 ASP A CA 1
ATOM 4145 C C . ASP A 1 512 ? 33.258 33.601 -37.949 1.00 64.38 512 ASP A C 1
ATOM 4147 O O . ASP A 1 512 ? 34.195 33.791 -38.724 1.00 64.38 512 ASP A O 1
ATOM 4151 N N . LEU A 1 513 ? 33.468 33.207 -36.686 1.00 77.38 513 LEU A N 1
ATOM 4152 C CA . LEU A 1 513 ? 34.798 33.022 -36.097 1.00 77.38 513 LEU A CA 1
ATOM 4153 C C . LEU A 1 513 ? 35.545 31.797 -36.660 1.00 77.38 513 LEU A C 1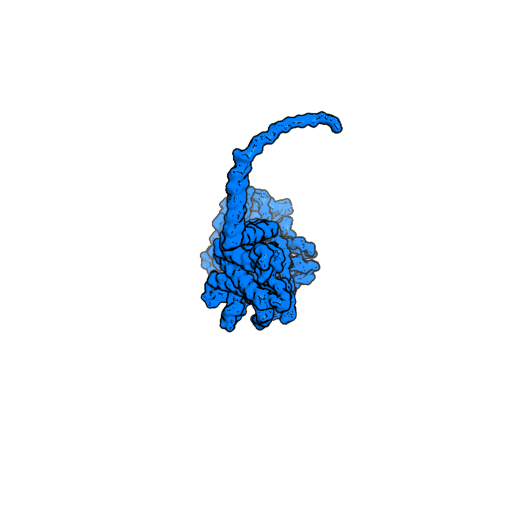
ATOM 4155 O O . LEU A 1 513 ? 36.772 31.755 -36.593 1.00 77.38 513 LEU A O 1
ATOM 4159 N N . VAL A 1 514 ? 34.848 30.801 -37.230 1.00 82.06 514 VAL A N 1
ATOM 4160 C CA . VAL A 1 514 ? 35.496 29.641 -37.880 1.00 82.06 514 VAL A CA 1
ATOM 4161 C C . VAL A 1 514 ? 36.214 30.094 -39.151 1.00 82.06 514 VAL A C 1
ATOM 4163 O O . VAL A 1 514 ? 37.356 29.702 -39.397 1.00 82.06 514 VAL A O 1
ATOM 4166 N N . ILE A 1 515 ? 35.553 30.932 -39.954 1.00 85.56 515 ILE A N 1
ATOM 4167 C CA . ILE A 1 515 ? 36.104 31.463 -41.206 1.00 85.56 515 ILE A CA 1
ATOM 4168 C C . ILE A 1 515 ? 37.322 32.338 -40.909 1.00 85.56 515 ILE A C 1
ATOM 4170 O O . ILE A 1 515 ? 38.370 32.128 -41.520 1.00 85.56 515 ILE A O 1
ATOM 4174 N N . GLU A 1 516 ? 37.205 33.257 -39.948 1.00 84.75 516 GLU A N 1
ATOM 4175 C CA . GLU A 1 516 ? 38.294 34.152 -39.536 1.00 84.75 516 GLU A CA 1
ATOM 4176 C C . GLU A 1 516 ? 39.527 33.368 -39.066 1.00 84.75 516 GLU A C 1
ATOM 4178 O O . GLU A 1 516 ? 40.629 33.586 -39.568 1.00 84.75 516 GLU A O 1
ATOM 4183 N N . GLN A 1 517 ? 39.351 32.362 -38.202 1.00 86.69 517 GLN A N 1
ATOM 4184 C CA . GLN A 1 517 ? 40.471 31.540 -37.732 1.00 86.69 517 GLN A CA 1
ATOM 4185 C C . GLN A 1 517 ? 41.164 30.770 -38.862 1.00 86.69 517 GLN A C 1
ATOM 4187 O O . GLN A 1 517 ? 42.394 30.706 -38.919 1.00 86.69 517 GLN A O 1
ATOM 4192 N N . VAL A 1 518 ? 40.393 30.182 -39.783 1.00 88.25 518 VAL A N 1
ATOM 4193 C CA . VAL A 1 518 ? 40.958 29.475 -40.941 1.00 88.25 518 VAL A CA 1
ATOM 4194 C C . VAL A 1 518 ? 41.737 30.448 -41.835 1.00 88.25 518 VAL A C 1
ATOM 4196 O O . VAL A 1 518 ? 42.822 30.103 -42.311 1.00 88.25 518 VAL A O 1
ATOM 4199 N N . GLN A 1 519 ? 41.223 31.663 -42.049 1.00 88.00 519 GLN A N 1
ATOM 4200 C CA . GLN A 1 519 ? 41.904 32.705 -42.824 1.00 88.00 519 GLN A CA 1
ATOM 4201 C C . GLN A 1 519 ? 43.210 33.152 -42.162 1.00 88.00 519 GLN A C 1
ATOM 4203 O O . GLN A 1 519 ? 44.231 33.195 -42.850 1.00 88.00 519 GLN A O 1
ATOM 4208 N N . ASP A 1 520 ? 43.216 33.384 -40.851 1.00 89.50 520 ASP A N 1
ATOM 4209 C CA . ASP A 1 520 ? 44.407 33.791 -40.099 1.00 89.50 520 ASP A CA 1
ATOM 4210 C C . ASP A 1 520 ? 45.535 32.757 -40.203 1.00 89.50 520 ASP A C 1
ATOM 4212 O O . ASP A 1 520 ? 46.686 33.096 -40.507 1.00 89.50 520 ASP A O 1
ATOM 4216 N N . ILE A 1 521 ? 45.206 31.471 -40.034 1.00 91.12 521 ILE A N 1
ATOM 4217 C CA . ILE A 1 521 ? 46.162 30.360 -40.161 1.00 91.12 521 ILE A CA 1
ATOM 4218 C C . ILE A 1 521 ? 46.758 30.322 -41.579 1.00 91.12 521 ILE A C 1
ATOM 4220 O O . ILE A 1 521 ? 47.976 30.192 -41.756 1.00 91.12 521 ILE A O 1
ATOM 4224 N N . ILE A 1 522 ? 45.912 30.471 -42.603 1.00 90.50 522 ILE A N 1
ATOM 4225 C CA . ILE A 1 522 ? 46.322 30.494 -44.014 1.00 90.50 522 ILE A CA 1
ATOM 4226 C C . ILE A 1 522 ? 47.222 31.699 -44.308 1.00 90.50 522 ILE A C 1
ATOM 4228 O O . ILE A 1 522 ? 48.268 31.543 -44.947 1.00 90.50 522 ILE A O 1
ATOM 4232 N N . MET A 1 523 ? 46.832 32.895 -43.863 1.00 87.25 523 MET A N 1
ATOM 4233 C CA . MET A 1 523 ? 47.565 34.140 -44.093 1.00 87.25 523 MET A CA 1
ATOM 4234 C C . MET A 1 523 ? 48.942 34.089 -43.445 1.00 87.25 523 MET A C 1
ATOM 4236 O O . MET A 1 523 ? 49.944 34.313 -44.130 1.00 87.25 523 MET A O 1
ATOM 4240 N N . LYS A 1 524 ? 49.009 33.690 -42.169 1.00 88.50 524 LYS A N 1
ATOM 4241 C CA . LYS A 1 524 ? 50.269 33.500 -41.446 1.00 88.50 524 LYS A CA 1
ATOM 4242 C C . LYS A 1 524 ? 51.189 32.537 -42.191 1.00 88.50 524 LYS A C 1
ATOM 4244 O O . LYS A 1 524 ? 52.366 32.834 -42.397 1.00 88.50 524 LYS A O 1
ATOM 4249 N N . LYS A 1 525 ? 50.658 31.406 -42.668 1.00 89.69 525 LYS A N 1
ATOM 4250 C CA . LYS A 1 525 ? 51.486 30.406 -43.348 1.00 89.69 525 LYS A CA 1
ATOM 4251 C C . LYS A 1 525 ? 51.966 30.844 -44.727 1.00 89.69 525 LYS A C 1
ATOM 4253 O O . LYS A 1 525 ? 53.104 30.552 -45.097 1.00 89.69 525 LYS A O 1
ATOM 4258 N N . ASN A 1 526 ? 51.127 31.537 -45.491 1.00 85.38 526 ASN A N 1
ATOM 4259 C CA . ASN A 1 526 ? 51.532 32.105 -46.775 1.00 85.38 526 ASN A CA 1
ATOM 4260 C C . ASN A 1 526 ? 52.595 33.201 -46.591 1.00 85.38 526 ASN A C 1
ATOM 4262 O O . ASN A 1 526 ? 53.564 33.215 -47.347 1.00 85.38 526 ASN A O 1
ATOM 4266 N N . ALA A 1 527 ? 52.481 34.047 -45.560 1.00 82.06 527 AL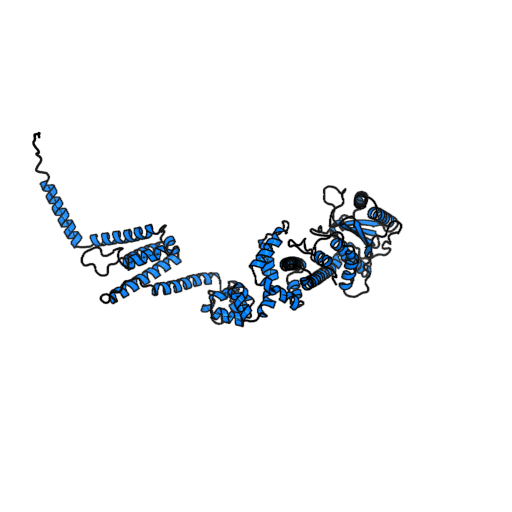A A N 1
ATOM 4267 C CA . ALA A 1 527 ? 53.502 35.039 -45.219 1.00 82.06 527 ALA A CA 1
ATOM 4268 C C . ALA A 1 527 ? 54.843 34.378 -44.842 1.00 82.06 527 ALA A C 1
ATOM 4270 O O . ALA A 1 527 ? 55.890 34.752 -45.371 1.00 82.06 527 ALA A O 1
ATOM 4271 N N . GLU A 1 528 ? 54.826 33.326 -44.011 1.00 84.00 528 GLU A N 1
ATOM 4272 C CA . GLU A 1 528 ? 56.025 32.534 -43.684 1.00 84.00 528 GLU A CA 1
ATOM 4273 C C . GLU A 1 528 ? 56.711 31.948 -44.930 1.00 84.00 528 GLU A C 1
ATOM 4275 O O . GLU A 1 528 ? 57.941 31.894 -45.001 1.00 84.00 528 GLU A O 1
ATOM 4280 N N . LEU A 1 529 ? 55.931 31.476 -45.908 1.00 79.75 529 LEU A N 1
ATOM 4281 C CA . LEU A 1 529 ? 56.461 30.928 -47.158 1.00 79.75 529 LEU A CA 1
ATOM 4282 C C . LEU A 1 529 ? 57.001 32.019 -48.087 1.00 79.75 529 LEU A C 1
ATOM 4284 O O . LEU A 1 529 ? 58.044 31.810 -48.708 1.00 79.75 529 LEU A O 1
ATOM 4288 N N . ALA A 1 530 ? 56.347 33.181 -48.139 1.00 71.19 530 ALA A N 1
ATOM 4289 C CA . ALA A 1 530 ? 56.831 34.341 -48.880 1.00 71.19 530 ALA A CA 1
ATOM 4290 C C . ALA A 1 530 ? 58.207 34.792 -48.360 1.00 71.19 530 ALA A C 1
ATOM 4292 O O . ALA A 1 530 ? 59.125 34.975 -49.154 1.00 71.19 530 ALA A O 1
ATOM 4293 N N . HIS A 1 531 ? 58.408 34.830 -47.038 1.00 65.06 531 HIS A N 1
ATOM 4294 C CA . HIS A 1 531 ? 59.708 35.141 -46.429 1.00 65.06 531 HIS A CA 1
ATOM 4295 C C . HIS A 1 531 ? 60.820 34.116 -46.731 1.00 65.06 531 HIS A C 1
ATOM 4297 O O . HIS A 1 531 ? 62.001 34.464 -46.681 1.00 65.06 531 HIS A O 1
ATOM 4303 N N . LYS A 1 532 ? 60.475 32.858 -47.043 1.00 63.94 532 LYS A N 1
ATOM 4304 C CA . LYS A 1 532 ? 61.434 31.767 -47.317 1.00 63.94 532 LYS A CA 1
ATOM 4305 C C . LYS A 1 532 ? 61.779 31.590 -48.801 1.00 63.94 532 LYS A C 1
ATOM 4307 O O . LYS A 1 532 ? 62.720 30.862 -49.111 1.00 63.94 532 LYS A O 1
ATOM 4312 N N . SER A 1 533 ? 61.057 32.239 -49.713 1.00 62.28 533 SER A N 1
ATOM 4313 C CA . SER A 1 533 ? 61.338 32.191 -51.151 1.00 62.28 533 SER A CA 1
ATOM 4314 C C . SER A 1 533 ? 62.570 33.037 -51.505 1.00 62.28 533 SER A C 1
ATOM 4316 O O . SER A 1 533 ? 62.620 34.237 -51.221 1.00 62.28 533 SER A O 1
ATOM 4318 N N . SER A 1 534 ? 63.565 32.439 -52.173 1.00 55.38 534 SER A N 1
ATOM 4319 C CA . SER A 1 534 ? 64.753 33.146 -52.682 1.00 55.38 534 SER A CA 1
ATOM 4320 C C . SER A 1 534 ? 64.403 34.300 -53.629 1.00 55.38 534 SER A C 1
ATOM 4322 O O . SER A 1 534 ? 65.151 35.275 -53.714 1.00 55.38 534 SER A O 1
ATOM 4324 N N . ASP A 1 535 ? 63.250 34.220 -54.295 1.00 56.81 535 ASP A N 1
ATOM 4325 C CA . ASP A 1 535 ? 62.768 35.229 -55.241 1.00 56.81 535 ASP A CA 1
ATOM 4326 C C . ASP A 1 535 ? 62.104 36.418 -54.545 1.00 56.81 535 ASP A C 1
ATOM 4328 O O . ASP A 1 535 ? 62.159 37.535 -55.061 1.00 56.81 535 ASP A O 1
ATOM 4332 N N . PHE A 1 536 ? 61.580 36.225 -53.329 1.00 54.03 536 PHE A N 1
ATOM 4333 C CA . PHE A 1 536 ? 61.169 37.329 -52.462 1.00 54.03 536 PHE A CA 1
ATOM 4334 C C . PHE A 1 536 ? 62.393 38.043 -51.889 1.00 54.03 536 PHE A C 1
ATOM 4336 O O . PHE A 1 536 ? 62.431 39.265 -51.885 1.00 54.03 536 PHE A O 1
ATOM 4343 N N . LYS A 1 537 ? 63.453 37.312 -51.514 1.00 53.47 537 LYS A N 1
ATOM 4344 C CA . LYS A 1 537 ? 64.726 37.924 -51.090 1.00 53.47 537 LYS A CA 1
ATOM 4345 C C . LYS A 1 537 ? 65.337 38.781 -52.209 1.00 53.47 537 LYS A C 1
ATOM 4347 O O . LYS A 1 537 ? 65.747 39.908 -51.949 1.00 53.47 537 LYS A O 1
ATOM 4352 N N . LYS A 1 538 ? 65.310 38.293 -53.459 1.00 54.81 538 LYS A N 1
ATOM 4353 C CA . LYS A 1 538 ? 65.753 39.045 -54.649 1.00 54.81 538 LYS A CA 1
ATOM 4354 C C . LYS A 1 538 ? 64.842 40.226 -54.991 1.00 54.81 538 LYS A C 1
ATOM 4356 O O . LYS A 1 538 ? 65.353 41.294 -55.303 1.00 54.81 538 LYS A O 1
ATOM 4361 N N . SER A 1 539 ? 63.520 40.064 -54.913 1.00 55.59 539 SER A N 1
ATOM 4362 C CA . SER A 1 539 ? 62.553 41.139 -55.197 1.00 55.59 539 SER A CA 1
ATOM 4363 C C . SER A 1 539 ? 62.556 42.225 -54.117 1.00 55.59 539 SER A C 1
ATOM 4365 O O . SER A 1 539 ? 62.568 43.403 -54.449 1.00 55.59 539 SER A O 1
ATOM 4367 N N . TYR A 1 540 ? 62.656 41.856 -52.839 1.00 53.41 540 TYR A N 1
ATOM 4368 C CA . TYR A 1 540 ? 62.770 42.785 -51.709 1.00 53.41 540 TYR A CA 1
ATOM 4369 C C . TYR A 1 540 ? 64.110 43.540 -51.727 1.00 53.41 540 TYR A C 1
ATOM 4371 O O . TYR A 1 540 ? 64.145 44.744 -51.494 1.00 53.41 540 TYR A O 1
ATOM 4379 N N . GLN A 1 541 ? 65.212 42.876 -52.104 1.00 54.09 541 GLN A N 1
ATOM 4380 C CA . GLN A 1 541 ? 66.496 43.546 -52.352 1.00 54.09 541 GLN A CA 1
ATOM 4381 C C . GLN A 1 541 ? 66.448 44.478 -53.572 1.00 54.09 541 GLN A C 1
ATOM 4383 O O . GLN A 1 541 ? 67.047 45.549 -53.521 1.00 54.09 541 GLN A O 1
ATOM 4388 N N . LYS A 1 542 ? 65.719 44.127 -54.643 1.00 57.53 542 LYS A N 1
ATOM 4389 C CA . LYS A 1 542 ? 65.511 44.999 -55.817 1.00 57.53 542 LYS A CA 1
ATOM 4390 C C . LYS A 1 542 ? 64.675 46.237 -55.493 1.00 57.53 542 LYS A C 1
ATOM 4392 O O . LYS A 1 542 ? 64.981 47.311 -55.994 1.00 57.53 542 LYS A O 1
ATOM 4397 N N . VAL A 1 543 ? 63.646 46.093 -54.658 1.00 57.25 543 VAL A N 1
ATOM 4398 C CA . VAL A 1 543 ? 62.801 47.216 -54.233 1.00 57.25 543 VAL A CA 1
ATOM 4399 C C . VAL A 1 543 ? 63.578 48.125 -53.282 1.00 57.25 543 VAL A C 1
ATOM 4401 O O . VAL A 1 543 ? 63.668 49.309 -53.558 1.00 57.25 543 VAL A O 1
ATOM 4404 N N . ASN A 1 544 ? 64.278 47.592 -52.275 1.00 54.59 544 ASN A N 1
ATOM 4405 C CA . ASN A 1 544 ? 65.053 48.428 -51.346 1.00 54.59 544 ASN A CA 1
ATOM 4406 C C . ASN A 1 544 ? 66.294 49.087 -51.977 1.00 54.59 544 ASN A C 1
ATOM 4408 O O . ASN A 1 544 ? 66.700 50.157 -51.537 1.00 54.59 544 ASN A O 1
ATOM 4412 N N . SER A 1 545 ? 66.882 48.502 -53.028 1.00 52.22 545 SER A N 1
ATOM 4413 C CA . SER A 1 545 ? 67.937 49.169 -53.814 1.00 52.22 545 SER A CA 1
ATOM 4414 C C . SER A 1 545 ? 67.392 50.224 -54.786 1.00 52.22 545 SER A C 1
ATOM 4416 O O . SER A 1 545 ? 68.135 51.127 -55.165 1.00 52.22 545 SER A O 1
ATOM 4418 N N . ALA A 1 546 ? 66.106 50.158 -55.149 1.00 51.53 546 ALA A N 1
ATOM 4419 C CA . ALA A 1 546 ? 65.414 51.224 -55.871 1.00 51.53 546 ALA A CA 1
ATOM 4420 C C . ALA A 1 546 ? 64.995 52.369 -54.931 1.00 51.53 546 ALA A C 1
ATOM 4422 O O . ALA A 1 546 ? 65.155 53.528 -55.302 1.00 51.53 546 ALA A O 1
ATOM 4423 N N . THR A 1 547 ? 64.558 52.074 -53.700 1.00 50.78 547 THR A N 1
ATOM 4424 C CA . THR A 1 547 ? 64.225 53.096 -52.690 1.00 50.78 547 THR A CA 1
ATOM 4425 C C . THR A 1 547 ? 65.468 53.840 -52.194 1.00 50.78 547 THR A C 1
ATOM 4427 O O . THR A 1 547 ? 65.446 55.062 -52.135 1.00 50.78 547 THR A O 1
ATOM 4430 N N . ALA A 1 548 ? 66.596 53.149 -51.978 1.00 49.44 548 ALA A N 1
ATOM 4431 C CA . ALA A 1 548 ? 67.869 53.794 -51.624 1.00 49.44 548 ALA A CA 1
ATOM 4432 C C . ALA A 1 548 ? 68.447 54.674 -52.755 1.00 49.44 548 ALA A C 1
ATOM 4434 O O . ALA A 1 548 ? 69.171 55.629 -52.488 1.00 49.44 548 ALA A O 1
ATOM 4435 N N . LYS A 1 549 ? 68.118 54.378 -54.024 1.00 49.78 549 LYS A N 1
ATOM 4436 C CA . LYS A 1 549 ? 68.449 55.239 -55.174 1.00 49.78 549 LYS A CA 1
ATOM 4437 C C . LYS A 1 549 ? 67.497 56.425 -55.321 1.00 49.78 549 LYS A C 1
ATOM 4439 O O . LYS A 1 549 ? 67.931 57.465 -55.790 1.00 49.78 549 LYS A O 1
ATOM 4444 N N . ALA A 1 550 ? 66.230 56.268 -54.937 1.00 51.56 550 ALA A N 1
ATOM 4445 C CA . ALA A 1 550 ? 65.245 57.346 -54.949 1.00 51.56 550 ALA A CA 1
ATOM 4446 C C . ALA A 1 550 ? 65.491 58.356 -53.813 1.00 51.56 550 ALA A C 1
ATOM 4448 O O . ALA A 1 550 ? 65.364 59.557 -54.035 1.00 51.56 550 ALA A O 1
ATOM 4449 N N . GLU A 1 551 ? 65.924 57.890 -52.637 1.00 49.22 551 GLU A N 1
ATOM 4450 C CA . GLU A 1 551 ? 66.289 58.740 -51.494 1.00 49.22 551 GLU A CA 1
ATOM 4451 C C . GLU A 1 551 ? 67.613 59.496 -51.707 1.00 49.22 551 GLU A C 1
ATOM 4453 O O . GLU A 1 551 ? 67.744 60.609 -51.215 1.00 49.22 551 GLU A O 1
ATOM 4458 N N . SER A 1 552 ? 68.554 58.985 -52.518 1.00 47.16 552 SER A N 1
ATOM 4459 C CA . SER A 1 552 ? 69.760 59.749 -52.893 1.00 47.16 552 SER A CA 1
ATOM 4460 C C . SER A 1 552 ? 69.528 60.780 -54.008 1.00 47.16 552 SER A C 1
ATOM 4462 O O . SER A 1 552 ? 70.428 61.558 -54.303 1.00 47.16 552 SER A O 1
ATOM 4464 N N . THR A 1 553 ? 68.365 60.766 -54.669 1.00 48.31 553 THR A N 1
ATOM 4465 C CA . THR A 1 553 ? 67.978 61.736 -55.716 1.00 48.31 553 THR A CA 1
ATOM 4466 C C . THR A 1 553 ? 66.892 62.716 -55.265 1.00 48.31 553 THR A C 1
ATOM 4468 O O . THR A 1 553 ? 66.545 63.618 -56.018 1.00 48.31 553 THR A O 1
ATOM 4471 N N . ALA A 1 554 ? 66.345 62.550 -54.057 1.00 46.22 554 ALA A N 1
ATOM 4472 C CA . ALA A 1 554 ? 65.319 63.426 -53.489 1.00 46.22 554 ALA A CA 1
ATOM 4473 C C . ALA A 1 554 ? 65.886 64.546 -52.589 1.00 46.22 554 ALA A C 1
ATOM 4475 O O . ALA A 1 554 ? 65.114 65.382 -52.128 1.00 46.22 554 ALA A O 1
ATOM 4476 N N . ASP A 1 555 ? 67.208 64.587 -52.376 1.00 43.28 555 ASP A N 1
ATOM 4477 C CA . ASP A 1 555 ? 67.897 65.618 -51.574 1.00 43.28 555 ASP A CA 1
ATOM 4478 C C . ASP A 1 555 ? 68.551 66.732 -52.429 1.00 43.28 555 ASP A C 1
ATOM 4480 O O . ASP A 1 555 ? 69.158 67.663 -51.908 1.00 43.28 555 ASP A O 1
ATOM 4484 N N . GLU A 1 556 ? 68.379 66.701 -53.757 1.00 45.72 556 GLU A N 1
ATOM 4485 C CA . GLU A 1 556 ? 68.776 67.789 -54.663 1.00 45.72 556 GLU A CA 1
ATOM 4486 C C . GLU A 1 556 ? 67.588 68.205 -55.540 1.00 45.72 556 GLU A C 1
ATOM 4488 O O . GLU A 1 556 ? 67.370 67.658 -56.620 1.00 45.72 556 GLU A O 1
ATOM 4493 N N . GLY A 1 557 ? 66.791 69.181 -55.090 1.00 37.41 557 GLY A N 1
ATOM 4494 C CA . GLY A 1 557 ? 65.797 69.797 -55.978 1.00 37.41 557 GLY A CA 1
ATOM 4495 C C . GLY A 1 557 ? 64.599 70.485 -55.337 1.00 37.41 557 GLY A C 1
ATOM 4496 O O . GLY A 1 557 ? 63.491 70.378 -55.857 1.00 37.41 557 GLY A O 1
ATOM 4497 N N . LEU A 1 558 ? 64.789 71.223 -54.241 1.00 39.38 558 LEU A N 1
ATOM 4498 C CA . LEU A 1 558 ? 63.910 72.359 -53.945 1.00 39.38 558 LEU A CA 1
ATOM 4499 C C . LEU A 1 558 ? 63.997 73.344 -55.124 1.00 39.38 558 LEU A C 1
ATOM 4501 O O . LEU A 1 558 ? 65.108 73.700 -55.491 1.00 39.38 558 LEU A O 1
ATOM 4505 N N . VAL A 1 559 ? 62.867 73.782 -55.687 1.00 37.94 559 VAL A N 1
ATOM 4506 C CA . VAL A 1 559 ? 62.486 75.196 -55.932 1.00 37.94 559 VAL A CA 1
ATOM 4507 C C . VAL A 1 559 ? 61.140 75.203 -56.674 1.00 37.94 559 VAL A C 1
ATOM 4509 O O . VAL A 1 559 ? 61.046 74.807 -57.831 1.00 37.94 559 VAL A O 1
ATOM 4512 N N . VAL A 1 560 ? 60.095 75.708 -56.014 1.00 35.06 560 VAL A N 1
ATOM 4513 C CA . VAL A 1 560 ? 58.853 76.165 -56.657 1.00 35.06 560 VAL A CA 1
ATOM 4514 C C . VAL A 1 560 ? 58.836 77.687 -56.572 1.00 35.06 560 VAL A C 1
ATOM 4516 O O . VAL A 1 560 ? 58.881 78.240 -55.473 1.00 35.06 560 VAL A O 1
ATOM 4519 N N . SER A 1 561 ? 58.743 78.362 -57.718 1.00 32.81 561 SER A N 1
ATOM 4520 C CA . SER A 1 561 ? 58.432 79.788 -57.819 1.00 32.81 561 SER A CA 1
ATOM 4521 C C . SER A 1 561 ? 57.200 80.020 -58.710 1.00 32.81 561 SER A C 1
ATOM 4523 O O . SER A 1 561 ? 57.210 79.779 -59.908 1.00 32.81 561 SER A O 1
ATOM 4525 N N . ASN A 1 562 ? 56.148 80.511 -58.050 1.00 33.09 562 ASN A N 1
ATOM 4526 C CA . ASN A 1 562 ? 55.268 81.631 -58.406 1.00 33.09 562 ASN A CA 1
ATOM 4527 C C . ASN A 1 562 ? 54.420 81.708 -59.708 1.00 33.09 562 ASN A C 1
ATOM 4529 O O . ASN A 1 562 ? 54.958 81.976 -60.774 1.00 33.09 562 ASN A O 1
ATOM 4533 N N . ILE A 1 563 ? 53.085 81.811 -59.465 1.00 33.34 563 ILE A N 1
ATOM 4534 C CA . ILE A 1 563 ? 52.145 82.917 -59.859 1.00 33.34 563 ILE A CA 1
ATOM 4535 C C . ILE A 1 563 ? 51.662 82.946 -61.347 1.00 33.34 563 ILE A C 1
ATOM 4537 O O . ILE A 1 563 ? 52.405 82.451 -62.187 1.00 33.34 563 ILE A O 1
ATOM 4541 N N . PRO A 1 564 ? 50.521 83.583 -61.773 1.00 41.47 564 PRO A N 1
ATOM 4542 C CA . PRO A 1 564 ? 49.286 84.118 -61.130 1.00 41.47 564 PRO A CA 1
ATOM 4543 C C . PRO A 1 564 ? 47.929 83.670 -61.766 1.00 41.47 564 PRO A C 1
ATOM 4545 O O . PRO A 1 564 ? 47.868 82.953 -62.757 1.00 41.47 564 PRO A O 1
ATOM 4548 N N . ASN A 1 565 ? 46.853 84.221 -61.176 1.00 39.41 565 ASN A N 1
ATOM 4549 C CA . ASN A 1 565 ? 45.402 84.134 -61.414 1.00 39.41 565 ASN A CA 1
ATOM 4550 C C . ASN A 1 565 ? 44.785 84.701 -62.723 1.00 39.41 565 ASN A C 1
ATOM 4552 O O . ASN A 1 565 ? 45.266 85.692 -63.272 1.00 39.41 565 ASN A O 1
ATOM 4556 N N . SER A 1 566 ? 43.558 84.191 -62.959 1.00 39.59 566 SER A N 1
ATOM 4557 C CA . SER A 1 566 ? 42.333 84.790 -63.554 1.00 39.59 566 SER A CA 1
ATOM 4558 C C . SER A 1 566 ? 42.138 84.769 -65.077 1.00 39.59 566 SER A C 1
ATOM 4560 O O . SER A 1 566 ? 43.045 85.153 -65.809 1.00 39.59 566 SER A O 1
ATOM 4562 N N . PRO A 1 567 ? 40.866 84.675 -65.515 1.00 49.66 567 PRO A N 1
ATOM 4563 C CA . PRO A 1 567 ? 39.901 83.584 -65.337 1.00 49.66 567 PRO A CA 1
ATOM 4564 C C . PRO A 1 567 ? 40.106 82.445 -66.345 1.00 49.66 567 PRO A C 1
ATOM 4566 O O . PRO A 1 567 ? 40.515 82.731 -67.493 1.00 49.66 567 PRO A O 1
#

pLDDT: mean 78.67, std 13.96, range [32.81, 96.5]

Sequence (567 aa):
MVKSHKEMTHILGLPANPFNSIISNEGMVNTDAFDSVERRYNLLKSAGASDLDFQYLPDQGKKLSLPNAPGKYVGFYTYWEGHAYSFHAINDGTQTHFIYVNRGEPHETMDETKPPNVIVFSLNNGDEANNFANNMRIAANSIFSMRDQMSTFLVNNKSRENAEFTNLLTKKNQKVGNCTIANSNIAWHFQLASDYMQRNPGTDFSTAYEQTKSAYKEMRGKDRIQAFKYLLEDKDNYLYKDAYLYNYFKALIKVERKEGIAAISEIVKNNKLLIKSLIKPLLDIKKIKKFSYIISLEASVSYSSTQLKNQIIHSIRAPLLEEFFKELNLEKQQKYIKKNKELLKYANPTLQKKLIENDISLTKFASTQVQVQLLVAHPNKYRYYASDEALKAKGINPEENNFLFEQANFLNKNEEILQMKKVSSNFLLSKSASHKEAQINNKLRILYSYAERGDEIGAKKSWDELCLVCAERRFCPLGNKYSIDTHSAKWLIKHVEGDEQLQKILGIKSSDLVIEQVQDIIMKKNAELAHKSSDFKKSYQKVNSATAKAESTADEGLVVSNIPNSP